Protein AF-A0A954R5J0-F1 (afdb_monomer)

Sequence (686 aa):
MSHRNGKTYAVAGRDAAWNPDTGELRTTAGETQFVRGRDAFGNWFGNSNSLPMYQFVIDDRYLQHASVVGGPRQDLLTPAVAPPVYPRSRIVERFNDLYALNRFTSACSAIVIRVPGVNRDPDRTEALVCEPVHNLVARIELQQAGSVFTATHEPDAEQFDFFTSIDPWSRPVRVINAPDGTVWIVDMVRRVIEHPEWIPTAWQERLDLRSGSQLGRVYRVCYSDYQAEPMKALADNRQILQALASDNGARRDLALQALIQADEDSVATLEPTVRELANSHGQAAVRASALGGLLAKAWLTPDDVVATLASDDARLARLGLELAEHFADKLTPELQNAIHDVAARDLGLAVDLQWVLTATLLENFDAELGLGQIAARSSDDPWVLKAFSLLRQPKQALAVTEQLLDRWNADRPLSPEGFAEVEQCVSKLWSVCSVQDREALATERLQAMLDKTGSGFTNSQLLLLSSLAKDSPASEADAMGELLSRVTDRIIELMQADKLSEAEQLTFVNLLGSGLASNDDELKMATAFLQPDKSQQVRRTTIESLRRLREAEVGRMLLAQWPSLNSALRSSAGATLLSRREWTKALVEALEGGQVTASELDLPTLQHLSTYGDRELRNRCVELFGQPTERSQVVANYMASLPSPAATPLGEKLFTEHCATCHKSVDGKPQIGPPLENLGHWTLDQ

Foldseek 3Di:
DQPQQPDDDDAPQFDWDADPVRSDIDTWFGDAPADWADDLLGWIWHADQFQQIKTQQDICVLPVPHAFPVGRIGRAEVVRGFDFAFAPADQDDDDPCPPNPRTRRGKYAKYWAQFCQADVDPVWIKIWIFRQNRLAIAIWTWDDDAQDIHIDGFAPPVRHGPGHDHPNQWGFHYWDLDPLRWIKTKTQGHPAPDDPVSPPPVVVVVDPRCPRNVHIDIDTDGPPPDDGDDDDDCPAQVLLLVLLLDSRPVSLVVSLVCLLPDDCVRCVVCLVVLLCQLQPRPDPSSNSSSCVSCVSSVVDDLVSLLSQCPDLQLSSVLSSLVVCLVCLVPQDPSSLVSLLVSLVPCSGRNNLLSSLSSVLSRPPHPCLVSLLSCLLPRLQPLSSLSSLLSHQAQSNLLSSLVSLLVNQQDQDDDDPVSLVSSLVSNLSSLVRHDPVSLCVVLVVVLVVVLVDPDLEHTSSRLSNLSSLLQPDAQDCPDPQQVSLQSVLVVVLVSLVVVSYDLVRLLSVLLSQLSNSHDLVSSLSSLLSQCDLVHDPVSNLSNLLSCLSRDDLCSLVSLLVSVVSDDLVSLASNLVSLLSDPSSLVVVLVCCVVVSDDPVSYDPVSLQCQCVPPDPVSNVSSCVRPHHDPDVVVVVVVVVVPQDPVNDDPVNVVCCVVPPCVQAPDDPPDDRNDHHPPVCVPDDPVD

pLDDT: mean 86.9, std 11.61, range [40.09, 98.56]

Mean predicted aligned error: 11.03 Å

Structure (mmCIF, N/CA/C/O backbone):
data_AF-A0A954R5J0-F1
#
_entry.id   AF-A0A954R5J0-F1
#
loop_
_atom_site.group_PDB
_atom_site.id
_atom_site.type_symbol
_atom_site.label_atom_id
_atom_site.label_alt_id
_atom_site.label_comp_id
_atom_site.label_asym_id
_atom_site.label_entity_id
_atom_site.label_seq_id
_atom_site.pdbx_PDB_ins_code
_atom_site.Cartn_x
_atom_site.Cartn_y
_atom_site.Cartn_z
_atom_site.occupancy
_atom_site.B_iso_or_equiv
_atom_site.auth_seq_id
_atom_site.auth_comp_id
_atom_site.auth_asym_id
_atom_site.auth_atom_id
_atom_site.pdbx_PDB_model_num
ATOM 1 N N . MET A 1 1 ? 24.513 15.089 2.391 1.00 83.38 1 MET A N 1
ATOM 2 C CA . MET A 1 1 ? 24.943 16.353 1.752 1.00 83.38 1 MET A CA 1
ATOM 3 C C . MET A 1 1 ? 25.442 16.024 0.357 1.00 83.38 1 MET A C 1
ATOM 5 O O . MET A 1 1 ? 26.241 15.107 0.230 1.00 83.38 1 MET A O 1
ATOM 9 N N . SER A 1 2 ? 24.947 16.709 -0.672 1.00 86.56 2 SER A N 1
ATOM 10 C CA . SER A 1 2 ? 25.443 16.566 -2.042 1.00 86.56 2 SER A CA 1
ATOM 11 C C . SER A 1 2 ? 26.593 17.543 -2.265 1.00 86.56 2 SER A C 1
ATOM 13 O O . SER A 1 2 ? 26.428 18.752 -2.127 1.00 86.56 2 SER A O 1
ATOM 15 N N . HIS A 1 3 ? 27.770 17.027 -2.615 1.00 90.31 3 HIS A N 1
ATOM 16 C CA . HIS A 1 3 ? 28.941 17.863 -2.904 1.00 90.31 3 HIS A CA 1
ATOM 17 C C . HIS A 1 3 ? 28.848 18.574 -4.258 1.00 90.31 3 HIS A C 1
ATOM 19 O O . HIS A 1 3 ? 29.559 19.548 -4.481 1.00 90.31 3 HIS A O 1
ATOM 25 N N . ARG A 1 4 ? 27.977 18.100 -5.157 1.00 91.00 4 ARG A N 1
ATOM 26 C CA . ARG A 1 4 ? 27.847 18.638 -6.515 1.00 91.00 4 ARG A CA 1
ATOM 27 C C . ARG A 1 4 ? 26.989 19.902 -6.564 1.00 91.00 4 ARG A C 1
ATOM 29 O O . ARG A 1 4 ? 27.296 20.796 -7.340 1.00 91.00 4 ARG A O 1
ATOM 36 N N . ASN A 1 5 ? 25.967 20.005 -5.710 1.00 93.62 5 ASN A N 1
ATOM 37 C CA . ASN A 1 5 ? 25.103 21.190 -5.631 1.00 93.62 5 ASN A CA 1
ATOM 38 C C . ASN A 1 5 ? 25.095 21.884 -4.254 1.00 93.62 5 ASN A C 1
ATOM 40 O O . ASN A 1 5 ? 24.387 22.871 -4.076 1.00 93.62 5 ASN A O 1
ATOM 44 N N . GLY A 1 6 ? 25.841 21.370 -3.271 1.00 92.69 6 GLY A N 1
ATOM 45 C CA . GLY A 1 6 ? 25.943 21.943 -1.926 1.00 92.69 6 GLY A CA 1
ATOM 46 C C . GLY A 1 6 ? 24.695 21.787 -1.045 1.00 92.69 6 GLY A C 1
ATOM 47 O O . GLY A 1 6 ? 24.688 22.291 0.076 1.00 92.69 6 GLY A O 1
ATOM 48 N N . LYS A 1 7 ? 23.638 21.102 -1.507 1.00 93.06 7 LYS A N 1
ATOM 49 C CA . LYS A 1 7 ? 22.383 20.936 -0.758 1.00 93.06 7 LYS A CA 1
ATOM 50 C C . LYS A 1 7 ? 22.468 19.769 0.235 1.00 93.06 7 LYS A C 1
ATOM 52 O O . LYS A 1 7 ? 23.099 18.736 -0.015 1.00 93.06 7 LYS A O 1
ATOM 57 N N . THR A 1 8 ? 21.780 19.909 1.366 1.00 90.81 8 THR A N 1
ATOM 58 C CA . THR A 1 8 ? 21.594 18.837 2.356 1.00 90.81 8 THR A CA 1
ATOM 59 C C . THR A 1 8 ? 20.165 18.321 2.286 1.00 90.81 8 THR A C 1
ATOM 61 O O . THR A 1 8 ? 19.226 19.106 2.234 1.00 90.81 8 THR A O 1
ATOM 64 N N . TYR A 1 9 ? 20.021 16.998 2.291 1.00 86.62 9 TYR A N 1
ATOM 65 C CA . TYR A 1 9 ? 18.749 16.298 2.148 1.00 86.62 9 TYR A CA 1
ATOM 66 C C . TYR A 1 9 ? 18.517 15.412 3.373 1.00 86.62 9 TYR A C 1
ATOM 68 O O . TYR A 1 9 ? 19.445 14.729 3.815 1.00 86.62 9 TYR A O 1
ATOM 76 N N . ALA A 1 10 ? 17.299 15.428 3.913 1.00 87.44 10 ALA A N 1
ATOM 77 C CA . ALA A 1 10 ? 16.892 14.562 5.012 1.00 87.44 10 ALA A CA 1
ATOM 78 C C . ALA A 1 10 ? 16.377 13.230 4.450 1.00 87.44 10 ALA A C 1
ATOM 80 O O . ALA A 1 10 ? 15.308 13.188 3.852 1.00 87.44 10 ALA A O 1
ATOM 81 N N . VAL A 1 11 ? 17.148 12.156 4.633 1.00 86.31 11 VAL A N 1
ATOM 82 C CA . VAL A 1 11 ? 16.848 10.819 4.076 1.00 86.31 11 VAL A CA 1
ATOM 83 C C . VAL A 1 11 ? 16.485 9.782 5.142 1.00 86.31 11 VAL A C 1
ATOM 85 O O . VAL A 1 11 ? 16.302 8.619 4.831 1.00 86.31 11 VAL A O 1
ATOM 88 N N . ALA A 1 12 ? 16.398 10.166 6.416 1.00 86.44 12 ALA A N 1
ATOM 89 C CA . ALA A 1 12 ? 16.052 9.215 7.472 1.00 86.44 12 ALA A CA 1
ATOM 90 C C . ALA A 1 12 ? 14.648 8.623 7.241 1.00 86.44 12 ALA A C 1
ATOM 92 O O . ALA A 1 12 ? 13.705 9.378 6.980 1.00 86.44 12 ALA A O 1
ATOM 93 N N . GLY A 1 13 ? 14.510 7.297 7.351 1.00 84.81 13 GLY A N 1
ATOM 94 C CA . GLY A 1 13 ? 13.239 6.600 7.141 1.00 84.81 13 GLY A CA 1
ATOM 95 C C . GLY A 1 13 ? 12.844 6.436 5.669 1.00 84.81 13 GLY A C 1
ATOM 96 O O . GLY A 1 13 ? 11.704 6.056 5.396 1.00 84.81 13 GLY A O 1
ATOM 97 N N . ARG A 1 14 ? 13.720 6.803 4.722 1.00 88.56 14 ARG A N 1
ATOM 98 C CA . ARG A 1 14 ? 13.414 6.886 3.288 1.00 88.56 14 ARG A CA 1
ATOM 99 C C . ARG A 1 14 ? 14.606 6.464 2.431 1.00 88.56 14 ARG A C 1
ATOM 101 O O . ARG A 1 14 ? 15.735 6.886 2.667 1.00 88.56 14 ARG A O 1
ATOM 108 N N . ASP A 1 15 ? 14.346 5.735 1.355 1.00 91.06 15 ASP A N 1
ATOM 109 C CA . ASP A 1 15 ? 15.325 5.569 0.282 1.00 91.06 15 ASP A CA 1
ATOM 110 C C . ASP A 1 15 ? 15.439 6.860 -0.544 1.00 91.06 15 ASP A C 1
ATOM 112 O O . ASP A 1 15 ? 14.596 7.760 -0.470 1.00 91.06 15 ASP A O 1
ATOM 116 N N . ALA A 1 16 ? 16.469 6.949 -1.384 1.00 89.38 16 ALA A N 1
ATOM 117 C CA . ALA A 1 16 ? 16.726 8.117 -2.213 1.00 89.38 16 ALA A CA 1
ATOM 118 C C . ALA A 1 16 ? 17.029 7.754 -3.671 1.00 89.38 16 ALA A C 1
ATOM 120 O O . ALA A 1 16 ? 17.758 6.805 -3.957 1.00 89.38 16 ALA A O 1
ATOM 121 N N . ALA A 1 17 ? 16.535 8.584 -4.586 1.00 88.69 17 ALA A N 1
ATOM 122 C CA . ALA A 1 17 ? 16.957 8.643 -5.978 1.00 88.69 17 ALA A CA 1
ATOM 123 C C . ALA A 1 17 ? 17.759 9.928 -6.194 1.00 88.69 17 ALA A C 1
ATOM 125 O O . ALA A 1 17 ? 17.404 10.978 -5.658 1.00 88.69 17 ALA A O 1
ATOM 126 N N . TRP A 1 18 ? 18.830 9.882 -6.982 1.00 88.19 18 TRP A N 1
ATOM 127 C CA . TRP A 1 18 ? 19.615 11.078 -7.275 1.00 88.19 18 TRP A CA 1
ATOM 128 C C . TRP A 1 18 ? 20.009 11.148 -8.743 1.00 88.19 18 TRP A C 1
ATOM 130 O O . TRP A 1 18 ? 20.244 10.132 -9.395 1.00 88.19 18 TRP A O 1
ATOM 140 N N . ASN A 1 19 ? 20.100 12.372 -9.247 1.00 87.31 19 ASN A N 1
ATOM 141 C CA . ASN A 1 19 ? 20.685 12.662 -10.539 1.00 87.31 19 ASN A CA 1
ATOM 142 C C . ASN A 1 19 ? 22.195 12.882 -10.327 1.00 87.31 19 ASN A C 1
ATOM 144 O O . ASN A 1 19 ? 22.582 13.857 -9.672 1.00 87.31 19 ASN A O 1
ATOM 148 N N . PRO A 1 20 ? 23.069 11.994 -10.838 1.00 86.12 20 PRO A N 1
ATOM 149 C CA . PRO A 1 20 ? 24.504 12.134 -10.642 1.00 86.12 20 PRO A CA 1
ATOM 150 C C . PRO A 1 20 ? 25.055 13.398 -11.309 1.00 86.12 20 PRO A C 1
ATOM 152 O O . PRO A 1 20 ? 26.044 13.922 -10.802 1.00 86.12 20 PRO A O 1
ATOM 155 N N . ASP A 1 21 ? 24.409 13.911 -12.365 1.00 84.81 21 ASP A N 1
ATOM 156 C CA . ASP A 1 21 ? 24.845 15.045 -13.187 1.00 84.81 21 ASP A CA 1
ATOM 157 C C . ASP A 1 21 ? 24.468 16.424 -12.639 1.00 84.81 21 ASP A C 1
ATOM 159 O O . ASP A 1 21 ? 25.184 17.407 -12.848 1.00 84.81 21 ASP A O 1
ATOM 163 N N . THR A 1 22 ? 23.387 16.512 -11.876 1.00 88.62 22 THR A N 1
ATOM 164 C CA . THR A 1 22 ? 23.007 17.752 -11.180 1.00 88.62 22 THR A CA 1
ATOM 165 C C . THR A 1 22 ? 23.338 17.693 -9.691 1.00 88.62 22 THR A C 1
ATOM 167 O O . THR A 1 22 ? 23.441 18.723 -9.026 1.00 88.62 22 THR A O 1
ATOM 170 N N . GLY A 1 23 ? 23.533 16.490 -9.144 1.00 90.06 23 GLY A N 1
ATOM 171 C CA . GLY A 1 23 ? 23.658 16.262 -7.709 1.00 90.06 23 GLY A CA 1
ATOM 172 C C . GLY A 1 23 ? 22.341 16.402 -6.952 1.00 90.06 23 GLY A C 1
ATOM 173 O O . GLY A 1 23 ? 22.370 16.430 -5.719 1.00 90.06 23 GLY A O 1
ATOM 174 N N . GLU A 1 24 ? 21.218 16.549 -7.658 1.00 91.88 24 GLU A N 1
ATOM 175 C CA . GLU A 1 24 ? 19.895 16.621 -7.049 1.00 91.88 24 GLU A CA 1
ATOM 176 C C . GLU A 1 24 ? 19.462 15.263 -6.520 1.00 91.88 24 GLU A C 1
ATOM 178 O O . GLU A 1 24 ? 19.675 14.236 -7.161 1.00 91.88 24 GLU A O 1
ATOM 183 N N . LEU A 1 25 ? 18.847 15.273 -5.341 1.00 91.62 25 LEU A N 1
ATOM 184 C CA . LEU A 1 25 ? 18.350 14.089 -4.662 1.00 91.62 25 LEU A CA 1
ATOM 185 C C . LEU A 1 25 ? 16.867 14.272 -4.347 1.00 91.62 25 LEU A C 1
ATOM 187 O O . LEU A 1 25 ? 16.437 15.343 -3.917 1.00 91.62 25 LEU A O 1
ATOM 191 N N . ARG A 1 26 ? 16.115 13.196 -4.542 1.00 88.81 26 ARG A N 1
ATOM 192 C CA . ARG A 1 26 ? 14.705 13.030 -4.206 1.00 88.81 26 ARG A CA 1
ATOM 193 C C . ARG A 1 26 ? 14.581 11.865 -3.230 1.00 88.81 26 ARG A C 1
ATOM 195 O O . ARG A 1 26 ? 15.171 10.811 -3.462 1.00 88.81 26 ARG A O 1
ATOM 202 N N . THR A 1 27 ? 13.820 12.041 -2.158 1.00 88.75 27 THR A N 1
ATOM 203 C CA . THR A 1 27 ? 13.425 10.931 -1.287 1.00 88.75 27 THR A CA 1
ATOM 204 C C . THR A 1 27 ? 12.334 10.090 -1.944 1.00 88.75 27 THR A C 1
ATOM 206 O O . THR A 1 27 ? 11.594 10.566 -2.802 1.00 88.75 27 THR A O 1
ATOM 209 N N . THR A 1 28 ? 12.267 8.818 -1.571 1.00 90.06 28 THR A N 1
ATOM 210 C CA . THR A 1 28 ? 11.282 7.847 -2.058 1.00 90.06 28 THR A CA 1
ATOM 211 C C . THR A 1 28 ? 10.722 7.056 -0.878 1.00 90.06 28 THR A C 1
ATOM 213 O O . THR A 1 28 ? 11.361 6.968 0.171 1.00 90.06 28 THR A O 1
ATOM 216 N N . ALA A 1 29 ? 9.509 6.522 -1.018 1.00 89.12 29 ALA A N 1
ATOM 217 C CA . ALA A 1 29 ? 8.731 6.059 0.131 1.00 89.12 29 ALA A CA 1
ATOM 218 C C . ALA A 1 29 ? 9.324 4.806 0.775 1.00 89.12 29 ALA A C 1
ATOM 220 O O . ALA A 1 29 ? 9.498 3.813 0.081 1.00 89.12 29 ALA A O 1
ATOM 221 N N . GLY A 1 30 ? 9.549 4.810 2.090 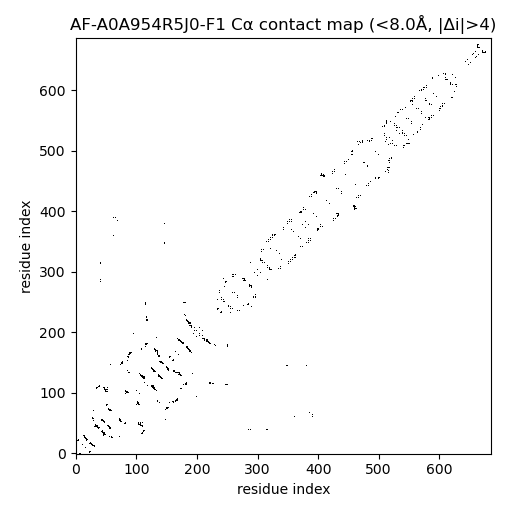1.00 89.38 30 GLY A N 1
ATOM 222 C CA . GLY A 1 30 ? 10.040 3.645 2.835 1.00 89.38 30 GLY A CA 1
ATOM 223 C C . GLY A 1 30 ? 11.504 3.295 2.554 1.00 89.38 30 GLY A C 1
ATOM 224 O O . GLY A 1 30 ? 12.204 4.025 1.859 1.00 89.38 30 GLY A O 1
ATOM 225 N N . GLU A 1 31 ? 11.958 2.168 3.098 1.00 91.62 31 GLU A N 1
ATOM 226 C CA . GLU A 1 31 ? 13.360 1.734 3.056 1.00 91.62 31 GLU A CA 1
ATOM 227 C C . GLU A 1 31 ? 13.482 0.324 2.472 1.00 91.62 31 GLU A C 1
ATOM 229 O O . GLU A 1 31 ? 12.612 -0.530 2.685 1.00 91.62 31 GLU A O 1
ATOM 234 N N . THR A 1 32 ? 14.578 0.056 1.766 1.00 93.44 32 THR A N 1
ATOM 235 C CA . THR A 1 32 ? 14.976 -1.295 1.352 1.00 93.44 32 THR A CA 1
ATOM 236 C C . THR A 1 32 ? 16.382 -1.614 1.841 1.00 93.44 32 THR A C 1
ATOM 238 O O . THR A 1 32 ? 17.275 -0.772 1.783 1.00 93.44 32 THR A O 1
ATOM 241 N N . GLN A 1 33 ? 16.615 -2.840 2.317 1.00 93.19 33 GLN A N 1
ATOM 242 C CA . GLN A 1 33 ? 17.967 -3.251 2.725 1.00 93.19 33 GLN A CA 1
ATOM 243 C C . GLN A 1 33 ? 18.844 -3.595 1.520 1.00 93.19 33 GLN A C 1
ATOM 245 O O . GLN A 1 33 ? 20.063 -3.433 1.567 1.00 93.19 33 GLN A O 1
ATOM 250 N N . PHE A 1 34 ? 18.225 -4.047 0.430 1.00 92.75 34 PHE A N 1
ATOM 251 C CA . PHE A 1 34 ? 18.890 -4.293 -0.840 1.00 92.75 34 PHE A CA 1
ATOM 252 C C . PHE A 1 34 ? 18.147 -3.570 -1.962 1.00 92.75 34 PHE A C 1
ATOM 254 O O . PHE A 1 34 ? 16.921 -3.558 -1.974 1.00 92.75 34 PHE A O 1
ATOM 261 N N . VAL A 1 35 ? 18.907 -2.960 -2.878 1.00 90.56 35 VAL A N 1
ATOM 262 C CA . VAL A 1 35 ? 18.472 -2.158 -4.042 1.00 90.56 35 VAL A CA 1
ATOM 263 C C . VAL A 1 35 ? 17.053 -2.471 -4.536 1.00 90.56 35 VAL A C 1
ATOM 265 O O . VAL A 1 35 ? 16.728 -3.628 -4.789 1.00 90.56 35 VAL A O 1
ATOM 268 N N . ARG A 1 36 ? 16.246 -1.426 -4.763 1.00 91.69 36 ARG A N 1
ATOM 269 C CA . ARG A 1 36 ? 14.874 -1.564 -5.271 1.00 91.69 36 ARG A CA 1
ATOM 270 C C . ARG A 1 36 ? 14.821 -2.222 -6.651 1.00 91.69 36 ARG A C 1
ATOM 272 O O . ARG A 1 36 ? 15.602 -1.882 -7.542 1.00 91.69 36 ARG A O 1
ATOM 279 N N . GLY A 1 37 ? 13.838 -3.094 -6.844 1.00 91.75 37 GLY A N 1
ATOM 280 C CA . GLY A 1 37 ? 13.453 -3.643 -8.142 1.00 91.75 37 GLY A CA 1
ATOM 281 C C . GLY A 1 37 ? 12.211 -2.942 -8.694 1.00 91.75 37 GLY A C 1
ATOM 282 O O . GLY A 1 37 ? 11.386 -2.455 -7.927 1.00 91.75 37 GLY A O 1
ATOM 283 N N . ARG A 1 38 ? 12.055 -2.910 -10.021 1.00 92.50 38 ARG A N 1
ATOM 284 C CA . ARG A 1 38 ? 10.822 -2.446 -10.675 1.00 92.50 38 ARG A CA 1
ATOM 285 C C . ARG A 1 38 ? 10.330 -3.428 -11.727 1.00 92.50 38 ARG A C 1
ATOM 287 O O . ARG A 1 38 ? 11.140 -4.129 -12.346 1.00 92.50 38 ARG A O 1
ATOM 294 N N . ASP A 1 39 ? 9.025 -3.426 -11.963 1.00 93.88 39 ASP A N 1
ATOM 295 C CA . ASP A 1 39 ? 8.440 -4.036 -13.154 1.00 93.88 39 ASP A CA 1
ATOM 296 C C . ASP A 1 39 ? 8.547 -3.103 -14.384 1.00 93.88 39 ASP A C 1
ATOM 298 O O . ASP A 1 39 ? 9.219 -2.066 -14.366 1.00 93.88 39 ASP A O 1
ATOM 302 N N . ALA A 1 40 ? 7.916 -3.487 -15.497 1.00 92.44 40 ALA A N 1
ATOM 303 C CA . ALA A 1 40 ? 7.919 -2.679 -16.717 1.00 92.44 40 ALA A CA 1
ATOM 304 C C . ALA A 1 40 ? 7.018 -1.431 -16.643 1.00 92.44 40 ALA A C 1
ATOM 306 O O . ALA A 1 40 ? 7.192 -0.528 -17.459 1.00 92.44 40 ALA A O 1
ATOM 307 N N . PHE A 1 41 ? 6.086 -1.380 -15.691 1.00 94.38 41 PHE A N 1
ATOM 308 C CA . PHE A 1 41 ? 4.989 -0.414 -15.649 1.00 94.38 41 PHE A CA 1
ATOM 309 C C . PHE A 1 41 ? 5.109 0.599 -14.513 1.00 94.38 41 PHE A C 1
ATOM 311 O O . PHE A 1 41 ? 4.261 1.475 -14.422 1.00 94.38 41 PHE A O 1
ATOM 318 N N . GLY A 1 42 ? 6.152 0.515 -13.683 1.00 90.94 42 GLY A N 1
ATOM 319 C CA . GLY A 1 42 ? 6.438 1.496 -12.633 1.00 90.94 42 GLY A CA 1
ATOM 320 C C . GLY A 1 42 ? 6.084 1.041 -11.218 1.00 90.94 42 GLY A C 1
ATOM 321 O O . GLY A 1 42 ? 6.173 1.849 -10.301 1.00 90.94 42 GLY A O 1
ATOM 322 N N . ASN A 1 43 ? 5.743 -0.234 -11.008 1.00 94.38 43 ASN A N 1
ATOM 323 C CA . ASN A 1 43 ? 5.610 -0.785 -9.662 1.00 94.38 43 ASN A CA 1
ATOM 324 C C . ASN A 1 43 ? 6.998 -1.043 -9.069 1.00 94.38 43 ASN A C 1
ATOM 326 O O . ASN A 1 43 ? 7.831 -1.711 -9.692 1.00 94.38 43 ASN A O 1
ATOM 330 N N . TRP A 1 44 ? 7.239 -0.524 -7.865 1.00 95.19 44 TRP A N 1
ATOM 331 C CA . TRP A 1 44 ? 8.515 -0.642 -7.162 1.00 95.19 44 TRP A CA 1
ATOM 332 C C . TRP A 1 44 ? 8.432 -1.627 -6.005 1.00 95.19 44 TRP A C 1
ATOM 334 O O . TRP A 1 44 ? 7.478 -1.630 -5.228 1.00 95.19 44 TRP A O 1
ATOM 344 N N . PHE A 1 45 ? 9.491 -2.413 -5.857 1.00 96.56 45 PHE A N 1
ATOM 345 C CA . PHE A 1 45 ? 9.606 -3.464 -4.862 1.00 96.56 45 PHE A CA 1
ATOM 346 C C . PHE A 1 45 ? 10.915 -3.334 -4.092 1.00 96.56 45 PHE A C 1
ATOM 348 O O . PHE A 1 45 ? 11.942 -2.918 -4.637 1.00 96.56 45 PHE A O 1
ATOM 355 N N . GLY A 1 46 ? 10.869 -3.699 -2.820 1.00 95.88 46 GLY A N 1
ATOM 356 C CA . GLY A 1 46 ? 12.023 -3.774 -1.937 1.00 95.88 46 GLY A CA 1
ATOM 357 C C . GLY A 1 46 ? 12.018 -5.072 -1.146 1.00 95.88 46 GLY A C 1
ATOM 358 O O . GLY A 1 46 ? 11.124 -5.908 -1.296 1.00 95.88 46 GLY A O 1
ATOM 359 N N . ASN A 1 47 ? 13.029 -5.233 -0.301 1.00 96.38 47 ASN A N 1
ATOM 360 C CA . ASN A 1 47 ? 13.117 -6.355 0.616 1.00 96.38 47 ASN A CA 1
ATOM 361 C C . ASN A 1 47 ? 13.925 -5.992 1.874 1.00 96.38 47 ASN A C 1
ATOM 363 O O . ASN A 1 47 ? 14.752 -5.074 1.883 1.00 96.38 47 ASN A O 1
ATOM 367 N N . SER A 1 48 ? 13.725 -6.778 2.926 1.00 95.31 48 SER A N 1
ATOM 368 C CA . SER A 1 48 ? 14.639 -6.882 4.064 1.00 95.31 48 SER A CA 1
ATOM 369 C C . SER A 1 48 ? 15.058 -8.339 4.242 1.00 95.31 48 SER A C 1
ATOM 371 O O . SER A 1 48 ? 14.512 -9.216 3.581 1.00 95.31 48 SER A O 1
ATOM 373 N N . ASN A 1 49 ? 15.995 -8.614 5.142 1.00 92.88 49 ASN A N 1
ATOM 374 C CA . ASN A 1 49 ? 16.482 -9.963 5.425 1.00 92.88 49 ASN A CA 1
ATOM 375 C C . ASN A 1 49 ? 15.358 -10.964 5.749 1.00 92.88 49 ASN A C 1
ATOM 377 O O . ASN A 1 49 ? 15.422 -12.118 5.333 1.00 92.88 49 ASN A O 1
ATOM 381 N N . SER A 1 50 ? 14.333 -10.520 6.483 1.00 91.31 50 SER A N 1
ATOM 382 C CA . SER A 1 50 ? 13.201 -11.358 6.900 1.00 91.31 50 SER A CA 1
ATOM 383 C C . SER A 1 50 ? 11.926 -11.100 6.098 1.00 91.31 50 SER A C 1
ATOM 385 O O . SER A 1 50 ? 10.998 -11.889 6.196 1.00 91.31 50 SER A O 1
ATOM 387 N N . LEU A 1 51 ? 11.849 -10.014 5.325 1.00 95.12 51 LEU A N 1
ATOM 388 C CA . LEU A 1 51 ? 10.725 -9.715 4.433 1.00 95.12 51 LEU A CA 1
ATOM 389 C C . LEU A 1 51 ? 11.226 -9.848 2.989 1.00 95.12 51 LEU A C 1
ATOM 391 O O . LEU A 1 51 ? 11.789 -8.884 2.460 1.00 95.12 51 LEU A O 1
ATOM 395 N N . PRO A 1 52 ? 11.073 -11.017 2.344 1.00 95.56 52 PRO A N 1
ATOM 396 C CA . PRO A 1 52 ? 11.752 -11.295 1.082 1.00 95.56 52 PRO A CA 1
ATOM 397 C C . PRO A 1 52 ? 11.278 -10.423 -0.078 1.00 95.56 52 PRO A C 1
ATOM 399 O O . PRO A 1 52 ? 12.050 -10.197 -1.007 1.00 95.56 52 PRO A O 1
ATOM 402 N N . MET A 1 53 ? 10.049 -9.903 -0.020 1.00 96.56 53 MET A N 1
ATOM 403 C CA . MET A 1 53 ? 9.570 -8.911 -0.974 1.00 96.56 53 MET A CA 1
ATOM 404 C C . MET A 1 53 ? 8.385 -8.113 -0.414 1.00 96.56 53 MET A C 1
ATOM 406 O O . MET A 1 53 ? 7.451 -8.686 0.152 1.00 96.56 53 MET A O 1
ATOM 410 N N . TYR A 1 54 ? 8.411 -6.797 -0.610 1.00 96.88 54 TYR A N 1
ATOM 411 C CA . TYR A 1 54 ? 7.287 -5.882 -0.382 1.00 96.88 54 TYR A CA 1
ATOM 412 C C . TYR A 1 54 ? 7.156 -4.886 -1.536 1.00 96.88 54 TYR A C 1
ATOM 414 O O . TYR A 1 54 ? 8.152 -4.522 -2.165 1.00 96.88 54 TYR A O 1
ATOM 422 N N . GLN A 1 55 ? 5.933 -4.435 -1.814 1.00 97.06 55 GLN A N 1
ATOM 423 C CA . GLN A 1 55 ? 5.645 -3.376 -2.783 1.00 97.06 55 GLN A CA 1
ATOM 424 C C . GLN A 1 55 ? 5.616 -2.013 -2.085 1.00 97.06 55 GLN A C 1
ATOM 426 O O . GLN A 1 55 ? 5.039 -1.874 -1.008 1.00 97.06 55 GLN A O 1
ATOM 431 N N . PHE A 1 56 ? 6.184 -0.989 -2.719 1.00 95.69 56 PHE A N 1
ATOM 432 C CA . PHE A 1 56 ? 5.944 0.409 -2.358 1.00 95.69 56 PHE A CA 1
ATOM 433 C C . PHE A 1 56 ? 4.703 0.897 -3.110 1.00 95.69 56 PHE A C 1
ATOM 435 O O . PHE A 1 56 ? 4.762 1.122 -4.316 1.00 95.69 56 PHE A O 1
ATOM 442 N N . VAL A 1 57 ? 3.574 0.992 -2.410 1.00 96.31 57 VAL A N 1
ATOM 443 C CA . VAL A 1 57 ? 2.254 1.227 -3.015 1.00 96.31 57 VAL A CA 1
ATOM 444 C C . VAL A 1 57 ? 2.008 2.712 -3.262 1.00 96.31 57 VAL A C 1
ATOM 446 O O . VAL A 1 57 ? 1.536 3.090 -4.327 1.00 96.31 57 VAL A O 1
ATOM 449 N N . ILE A 1 58 ? 2.353 3.561 -2.289 1.00 95.38 58 ILE A N 1
ATOM 450 C CA . ILE A 1 58 ? 2.194 5.018 -2.385 1.00 95.38 58 ILE A CA 1
ATOM 451 C C . ILE A 1 58 ? 3.580 5.662 -2.340 1.00 95.38 58 ILE A C 1
ATOM 453 O O . ILE A 1 58 ? 4.292 5.542 -1.344 1.00 95.38 58 ILE A O 1
ATOM 457 N N . ASP A 1 59 ? 3.977 6.341 -3.417 1.00 92.38 59 ASP A N 1
ATOM 458 C CA . ASP A 1 59 ? 5.267 7.036 -3.481 1.00 92.38 59 ASP A CA 1
ATOM 459 C C . ASP A 1 59 ? 5.311 8.287 -2.576 1.00 92.38 59 ASP A C 1
ATOM 461 O O . ASP A 1 59 ? 4.288 8.909 -2.285 1.00 92.38 59 ASP A O 1
ATOM 465 N N . ASP A 1 60 ? 6.517 8.686 -2.154 1.00 89.69 60 ASP A N 1
ATOM 466 C CA . ASP A 1 60 ? 6.750 9.800 -1.218 1.00 89.69 60 ASP A CA 1
ATOM 467 C C . ASP A 1 60 ? 6.251 11.135 -1.791 1.00 89.69 60 ASP A C 1
ATOM 469 O O . ASP A 1 60 ? 5.900 12.035 -1.027 1.00 89.69 60 ASP A O 1
ATOM 473 N N . ARG A 1 61 ? 6.129 11.255 -3.127 1.00 90.56 61 ARG A N 1
ATOM 474 C CA . ARG A 1 61 ? 5.533 12.435 -3.776 1.00 90.56 61 ARG A CA 1
ATOM 475 C C . ARG A 1 61 ? 4.101 12.727 -3.316 1.00 90.56 61 ARG A C 1
ATOM 477 O O . ARG A 1 61 ? 3.747 13.895 -3.211 1.00 90.56 61 ARG A O 1
ATOM 484 N N . TYR A 1 62 ? 3.313 11.705 -2.978 1.00 93.38 62 TYR A N 1
ATOM 485 C CA . TYR A 1 62 ? 1.940 11.877 -2.480 1.00 93.38 62 TYR A CA 1
ATOM 486 C C . TYR A 1 62 ? 1.881 12.093 -0.957 1.00 93.38 62 TYR A C 1
ATOM 488 O O . TYR A 1 62 ? 0.838 12.441 -0.411 1.00 93.38 62 TYR A O 1
ATOM 496 N N . LEU A 1 63 ? 3.005 11.901 -0.257 1.00 90.19 63 LEU A N 1
ATOM 497 C CA . LEU A 1 63 ? 3.106 11.918 1.207 1.00 90.19 63 LEU A CA 1
ATOM 498 C C . LEU A 1 63 ? 3.838 13.158 1.741 1.00 90.19 63 LEU A C 1
ATOM 500 O O . LEU A 1 63 ? 4.149 13.246 2.927 1.00 90.19 63 LEU A O 1
ATOM 504 N N . GLN A 1 64 ? 4.112 14.150 0.892 1.00 81.12 64 GLN A N 1
ATOM 505 C CA . GLN A 1 64 ? 4.874 15.342 1.287 1.00 81.12 64 GLN A CA 1
ATOM 506 C C . GLN A 1 64 ? 4.218 16.129 2.434 1.00 81.12 64 GLN A C 1
ATOM 508 O O . GLN A 1 64 ? 4.912 16.759 3.234 1.00 81.12 64 GLN A O 1
ATOM 513 N N . HIS A 1 65 ? 2.886 16.082 2.532 1.00 79.06 65 HIS A N 1
ATOM 514 C CA . HIS A 1 65 ? 2.098 16.841 3.511 1.00 79.06 65 HIS A CA 1
ATOM 515 C C . HIS A 1 65 ? 1.214 15.967 4.408 1.00 79.06 65 HIS A C 1
ATOM 517 O O . HIS A 1 65 ? 0.431 16.491 5.200 1.00 79.06 65 HIS A O 1
ATOM 523 N N . ALA A 1 66 ? 1.312 14.645 4.281 1.00 82.88 66 ALA A N 1
ATOM 524 C CA . ALA A 1 66 ? 0.454 13.707 4.986 1.00 82.88 66 ALA A CA 1
ATOM 525 C C . ALA A 1 66 ? 1.162 12.366 5.184 1.00 82.88 66 ALA A C 1
ATOM 527 O O . ALA A 1 66 ? 2.068 12.000 4.442 1.00 82.88 66 ALA A O 1
ATOM 528 N N . SER A 1 67 ? 0.727 11.615 6.188 1.00 81.81 67 SER A N 1
ATOM 529 C CA . SER A 1 67 ? 1.136 10.231 6.389 1.00 81.81 67 SER A CA 1
ATOM 530 C C . SER A 1 67 ? -0.061 9.310 6.207 1.00 81.81 67 SER A C 1
ATOM 532 O O . SER A 1 67 ? -1.194 9.668 6.529 1.00 81.81 67 SER A O 1
ATOM 534 N N . VAL A 1 68 ? 0.206 8.106 5.710 1.00 82.94 68 VAL A N 1
ATOM 535 C CA . VAL A 1 68 ? -0.774 7.021 5.663 1.00 82.94 68 VAL A CA 1
ATOM 536 C C . VAL A 1 68 ? -0.545 6.073 6.831 1.00 82.94 68 VAL A C 1
ATOM 538 O O . VAL A 1 68 ? 0.593 5.737 7.176 1.00 82.94 68 VAL A O 1
ATOM 541 N N . VAL A 1 69 ? -1.631 5.633 7.458 1.00 78.75 69 VAL A N 1
ATOM 542 C CA . VAL A 1 69 ? -1.566 4.687 8.575 1.00 78.75 69 VAL A CA 1
ATOM 543 C C . VAL A 1 69 ? -1.132 3.309 8.076 1.00 78.75 69 VAL A C 1
ATOM 545 O O . VAL A 1 69 ? -1.484 2.877 6.978 1.00 78.75 69 VAL A O 1
ATOM 548 N N . GLY A 1 70 ? -0.278 2.648 8.862 1.00 81.69 70 GLY A N 1
ATOM 549 C CA . GLY A 1 70 ? 0.401 1.410 8.462 1.00 81.69 70 GLY A CA 1
ATOM 550 C C . GLY A 1 70 ? 1.557 1.614 7.473 1.00 81.69 70 GLY A C 1
ATOM 551 O O . GLY A 1 70 ? 2.262 0.661 7.160 1.00 81.69 70 GLY A O 1
ATOM 552 N N . GLY A 1 71 ? 1.802 2.849 7.022 1.00 88.94 71 GLY A N 1
ATOM 553 C CA . GLY A 1 71 ? 2.873 3.176 6.087 1.00 88.94 71 GLY A CA 1
ATOM 554 C C . GLY A 1 71 ? 2.537 2.883 4.616 1.00 88.94 71 GLY A C 1
ATOM 555 O O . GLY A 1 71 ? 1.452 2.396 4.295 1.00 88.94 71 GLY A O 1
ATOM 556 N N . PRO A 1 72 ? 3.465 3.217 3.701 1.00 92.56 72 PRO A N 1
ATOM 557 C CA . PRO A 1 72 ? 3.225 3.208 2.255 1.00 92.56 72 PRO A CA 1
ATOM 558 C C . PRO A 1 72 ? 3.536 1.876 1.559 1.00 92.56 72 PRO A C 1
ATOM 560 O O . PRO A 1 72 ? 3.525 1.815 0.330 1.00 92.56 72 PRO A O 1
ATOM 563 N N . ARG A 1 73 ? 3.878 0.826 2.316 1.00 94.25 73 ARG A N 1
ATOM 564 C CA . ARG A 1 73 ? 4.312 -0.465 1.768 1.00 94.25 73 ARG A CA 1
ATOM 565 C C . ARG A 1 73 ? 3.309 -1.583 2.043 1.00 94.25 73 ARG A C 1
ATOM 567 O O . ARG A 1 73 ? 2.683 -1.593 3.099 1.00 94.25 73 ARG A O 1
ATOM 574 N N . GLN A 1 74 ? 3.237 -2.538 1.124 1.00 95.25 74 GLN A N 1
ATOM 575 C CA . GLN A 1 74 ? 2.490 -3.783 1.259 1.00 95.25 74 GLN A CA 1
ATOM 576 C C . GLN A 1 74 ? 3.471 -4.955 1.306 1.00 95.25 74 GLN A C 1
ATOM 578 O O . GLN A 1 74 ? 4.214 -5.182 0.349 1.00 95.25 74 GLN A O 1
ATOM 583 N N . ASP A 1 75 ? 3.455 -5.714 2.398 1.00 95.94 75 ASP A N 1
ATOM 584 C CA . ASP A 1 75 ? 4.165 -6.991 2.465 1.00 95.94 75 ASP A CA 1
ATOM 585 C C . ASP A 1 75 ? 3.405 -8.032 1.627 1.00 95.94 75 ASP A C 1
ATOM 587 O O . ASP A 1 75 ? 2.173 -8.081 1.673 1.00 95.94 75 ASP A O 1
ATOM 591 N N . LEU A 1 76 ? 4.117 -8.831 0.821 1.00 95.81 76 LEU A N 1
ATOM 592 C CA . LEU A 1 76 ? 3.463 -9.613 -0.239 1.00 95.81 76 LEU A CA 1
ATOM 593 C C . LEU A 1 76 ? 3.180 -11.074 0.132 1.00 95.81 76 LEU A C 1
ATOM 595 O O . LEU A 1 76 ? 2.200 -11.630 -0.355 1.00 95.81 76 LEU A O 1
ATOM 599 N N . LEU A 1 77 ? 4.021 -11.708 0.957 1.00 94.56 77 LEU A N 1
ATOM 600 C CA . LEU A 1 77 ? 3.895 -13.133 1.296 1.00 94.56 77 LEU A CA 1
ATOM 601 C C . LEU A 1 77 ? 3.103 -13.352 2.590 1.00 94.56 77 LEU A C 1
ATOM 603 O O . LEU A 1 77 ? 3.000 -12.465 3.434 1.00 94.56 77 LEU A O 1
ATOM 607 N N . THR A 1 78 ? 2.594 -14.573 2.774 1.00 90.31 78 THR A N 1
ATOM 608 C CA . THR A 1 78 ? 1.966 -15.025 4.024 1.00 90.31 78 THR A CA 1
ATOM 609 C C . THR A 1 78 ? 2.639 -16.316 4.522 1.00 90.31 78 THR A C 1
ATOM 611 O O . THR A 1 78 ? 2.598 -17.317 3.811 1.00 90.31 78 THR A O 1
ATOM 614 N N . PRO A 1 79 ? 3.235 -16.338 5.733 1.00 91.50 79 PRO A N 1
ATOM 615 C CA . PRO A 1 79 ? 3.477 -15.183 6.597 1.00 91.50 79 PRO A CA 1
ATOM 616 C C . PRO A 1 79 ? 4.452 -14.195 5.938 1.00 91.50 79 PRO A C 1
ATOM 618 O O . PRO A 1 79 ? 5.367 -14.601 5.227 1.00 91.50 79 PRO A O 1
ATOM 621 N N . ALA A 1 80 ? 4.277 -12.899 6.198 1.00 91.19 80 ALA A N 1
ATOM 622 C CA . ALA A 1 80 ? 5.135 -11.865 5.616 1.00 91.19 80 ALA A CA 1
ATOM 623 C C . ALA A 1 80 ? 6.586 -11.979 6.099 1.00 91.19 80 ALA A C 1
ATOM 625 O O . ALA A 1 80 ? 7.526 -11.882 5.310 1.00 91.19 80 ALA A O 1
ATOM 626 N N . VAL A 1 81 ? 6.760 -12.201 7.405 1.00 92.81 81 VAL A N 1
ATOM 627 C CA . VAL A 1 81 ? 8.068 -12.293 8.058 1.00 92.81 81 VAL A CA 1
ATOM 628 C C . VAL A 1 81 ? 8.546 -13.738 8.070 1.00 92.81 81 VAL A C 1
ATOM 630 O O . VAL A 1 81 ? 7.882 -14.618 8.619 1.00 92.81 81 VAL A O 1
ATOM 633 N N . ALA A 1 82 ? 9.738 -13.945 7.518 1.00 91.25 82 ALA A N 1
ATOM 634 C CA . ALA A 1 82 ? 10.444 -15.212 7.437 1.00 91.25 82 ALA A CA 1
ATOM 635 C C . ALA A 1 82 ? 9.551 -16.357 6.906 1.00 91.25 82 ALA A C 1
ATOM 637 O O . ALA A 1 82 ? 9.391 -17.371 7.601 1.00 91.25 82 ALA A O 1
ATOM 638 N N . PRO A 1 83 ? 8.947 -16.211 5.703 1.00 92.31 83 PRO A N 1
ATOM 639 C CA . PRO A 1 83 ? 8.228 -17.311 5.073 1.00 92.31 83 PRO A CA 1
ATOM 640 C C . PRO A 1 83 ? 9.169 -18.502 4.826 1.00 92.31 83 PRO A C 1
ATOM 642 O O . PRO A 1 83 ? 10.399 -18.342 4.859 1.00 92.31 83 PRO A O 1
ATOM 645 N N . PRO A 1 84 ? 8.612 -19.712 4.650 1.00 91.38 84 PRO A N 1
ATOM 646 C CA . PRO A 1 84 ? 9.410 -20.918 4.467 1.00 91.38 84 PRO A CA 1
ATOM 647 C C . PRO A 1 84 ? 10.292 -20.841 3.215 1.00 91.38 84 PRO A C 1
ATOM 649 O O . PRO A 1 84 ? 9.946 -20.188 2.239 1.00 91.38 84 PRO A O 1
ATOM 652 N N . VAL A 1 85 ? 11.429 -21.533 3.251 1.00 92.50 85 VAL A N 1
ATOM 653 C CA . VAL A 1 85 ? 12.296 -21.785 2.091 1.00 92.50 85 VAL A CA 1
ATOM 654 C C . VAL A 1 85 ? 12.640 -23.265 1.995 1.00 92.50 85 VAL A C 1
ATOM 656 O O . VAL A 1 85 ? 12.556 -24.000 2.982 1.00 92.50 85 VAL A O 1
ATOM 659 N N . TYR A 1 86 ? 13.069 -23.696 0.813 1.00 93.06 86 TYR A N 1
ATOM 660 C CA . TYR A 1 86 ? 13.186 -25.104 0.445 1.00 93.06 86 TYR A CA 1
ATOM 661 C C . TYR A 1 86 ? 14.601 -25.424 -0.074 1.00 93.06 86 TYR A C 1
ATOM 663 O O . TYR A 1 86 ? 14.812 -25.625 -1.276 1.00 93.06 86 TYR A O 1
ATOM 671 N N . PRO A 1 87 ? 15.615 -25.436 0.819 1.00 91.19 87 PRO A N 1
ATOM 672 C CA . PRO A 1 87 ? 17.001 -25.698 0.450 1.00 91.19 87 PRO A CA 1
ATOM 673 C C . PRO A 1 87 ? 17.270 -27.166 0.125 1.00 91.19 87 PRO A C 1
ATOM 675 O O . PRO A 1 87 ? 16.656 -28.081 0.670 1.00 91.19 87 PRO A O 1
ATOM 678 N N . ARG A 1 88 ? 18.311 -27.385 -0.685 1.00 90.06 88 ARG A N 1
ATOM 679 C CA . ARG A 1 88 ? 18.884 -28.716 -0.946 1.00 90.06 88 ARG A CA 1
ATOM 680 C C . ARG A 1 88 ? 20.129 -29.023 -0.107 1.00 90.06 88 ARG A C 1
ATOM 682 O O . ARG A 1 88 ? 20.494 -30.187 0.055 1.00 90.06 88 ARG A O 1
ATOM 689 N N . SER A 1 89 ? 20.825 -27.999 0.385 1.00 82.88 89 SER A N 1
ATOM 690 C CA . SER A 1 89 ? 22.030 -28.162 1.200 1.00 82.88 89 SER A CA 1
ATOM 691 C C . SER A 1 89 ? 21.705 -28.682 2.598 1.00 82.88 89 SER A C 1
ATOM 693 O O . SER A 1 89 ? 20.636 -28.446 3.160 1.00 82.88 89 SER A O 1
ATOM 695 N N . ARG A 1 90 ? 22.683 -29.357 3.212 1.00 73.19 90 ARG A N 1
ATOM 696 C CA . ARG A 1 90 ? 22.639 -29.627 4.650 1.00 73.19 90 ARG A CA 1
ATOM 697 C C . ARG A 1 90 ? 22.890 -28.322 5.403 1.00 73.19 90 ARG A C 1
ATOM 699 O O . ARG A 1 90 ? 23.907 -27.667 5.182 1.00 73.19 90 ARG A O 1
ATOM 706 N N . ILE A 1 91 ? 21.992 -27.992 6.323 1.00 66.06 91 ILE A N 1
ATOM 707 C CA . ILE A 1 91 ? 22.076 -26.774 7.129 1.00 66.06 91 ILE A CA 1
ATOM 708 C C . ILE A 1 91 ? 23.287 -26.866 8.062 1.00 66.06 91 ILE A C 1
ATOM 710 O O . ILE A 1 91 ? 23.498 -27.874 8.740 1.00 66.06 91 ILE A O 1
ATOM 714 N N . VAL A 1 92 ? 24.106 -25.815 8.051 1.00 64.50 92 VAL A N 1
ATOM 715 C CA . VAL A 1 92 ? 25.272 -25.662 8.929 1.00 64.50 92 VAL A CA 1
ATOM 716 C C . VAL A 1 92 ? 24.813 -25.001 10.230 1.00 64.50 92 VAL A C 1
ATOM 718 O O . VAL A 1 92 ? 23.974 -24.102 10.188 1.00 64.50 92 VAL A O 1
ATOM 721 N N . GLU A 1 93 ? 25.342 -25.450 11.371 1.00 59.75 93 GLU A N 1
ATOM 722 C CA . GLU A 1 93 ? 25.046 -24.872 12.690 1.00 59.75 93 GLU A CA 1
ATOM 723 C C . GLU A 1 93 ? 25.281 -23.354 12.711 1.00 59.75 93 GLU A C 1
ATOM 725 O O . GLU A 1 93 ? 26.275 -22.859 12.173 1.00 59.75 93 GLU A O 1
ATOM 730 N N . ARG A 1 94 ? 24.351 -22.626 13.342 1.00 63.62 94 ARG A N 1
ATOM 731 C CA . ARG A 1 94 ? 24.351 -21.162 13.467 1.00 63.62 94 ARG A CA 1
ATOM 732 C C . ARG A 1 94 ? 24.371 -20.727 14.920 1.00 63.62 94 ARG A C 1
ATOM 734 O O . ARG A 1 94 ? 23.912 -21.454 15.796 1.00 63.62 94 ARG A O 1
ATOM 741 N N . PHE A 1 95 ? 24.838 -19.500 15.135 1.00 58.56 95 PHE A N 1
ATOM 742 C CA . PHE A 1 95 ? 25.011 -18.925 16.468 1.00 58.56 95 PHE A CA 1
ATOM 743 C C . PHE A 1 95 ? 23.811 -18.096 16.950 1.00 58.56 95 PHE A C 1
ATOM 745 O O . PHE A 1 95 ? 23.574 -18.069 18.152 1.00 58.56 95 PHE A O 1
ATOM 752 N N . ASN A 1 96 ? 23.036 -17.472 16.045 1.00 55.00 96 ASN A N 1
ATOM 753 C CA . ASN A 1 96 ? 22.074 -16.428 16.441 1.00 55.00 96 ASN A CA 1
ATOM 754 C C . ASN A 1 96 ? 20.594 -16.714 16.120 1.00 55.00 96 ASN A C 1
ATOM 756 O O . ASN A 1 96 ? 19.746 -16.060 16.709 1.00 55.00 96 ASN A O 1
ATOM 760 N N . ASP A 1 97 ? 20.260 -17.707 15.279 1.00 59.88 97 ASP A N 1
ATOM 761 C CA . ASP A 1 97 ? 18.878 -17.903 14.788 1.00 59.88 97 ASP A CA 1
ATOM 762 C C . ASP A 1 97 ? 18.475 -19.385 14.640 1.00 59.88 97 ASP A C 1
ATOM 764 O O . ASP A 1 97 ? 18.060 -19.842 13.573 1.00 59.88 97 ASP A O 1
ATOM 768 N N . LEU A 1 98 ? 18.584 -20.177 15.714 1.00 55.72 98 LEU A N 1
ATOM 769 C CA . LEU A 1 98 ? 18.208 -21.605 15.692 1.00 55.72 98 LEU A CA 1
ATOM 770 C C . LEU A 1 98 ? 16.718 -21.842 15.357 1.00 55.72 98 LEU A C 1
ATOM 772 O O . LEU A 1 98 ? 16.370 -22.897 14.831 1.00 55.72 98 LEU A O 1
ATOM 776 N N . TYR A 1 99 ? 15.847 -20.858 15.610 1.00 61.12 99 TYR A N 1
ATOM 777 C CA . TYR A 1 99 ? 14.410 -20.914 15.301 1.00 61.12 99 TYR A CA 1
ATOM 778 C C . TYR A 1 99 ? 14.073 -20.648 13.824 1.00 61.12 99 TYR A C 1
ATOM 780 O O . TYR A 1 99 ? 12.924 -20.821 13.421 1.00 61.12 99 TYR A O 1
ATOM 788 N N . ALA A 1 100 ? 15.047 -20.232 13.011 1.00 67.31 100 ALA A N 1
ATOM 789 C CA . ALA A 1 100 ? 14.830 -19.798 11.631 1.00 67.31 100 ALA A CA 1
ATOM 790 C C . ALA A 1 100 ? 15.191 -20.865 10.579 1.00 67.31 100 ALA A C 1
ATOM 792 O O . ALA A 1 100 ? 15.471 -20.555 9.420 1.00 67.31 100 ALA A O 1
ATOM 793 N N . LEU A 1 101 ? 15.188 -22.136 10.990 1.00 77.56 101 LEU A N 1
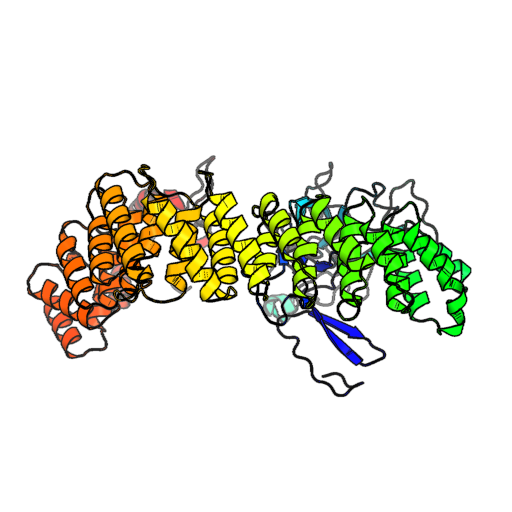ATOM 794 C CA . LEU A 1 101 ? 15.420 -23.280 10.114 1.00 77.56 101 LEU A CA 1
ATOM 795 C C . LEU A 1 101 ? 14.447 -23.258 8.925 1.00 77.56 101 LEU A C 1
ATOM 797 O O . LEU A 1 101 ? 13.235 -23.216 9.135 1.00 77.56 101 LEU A O 1
ATOM 801 N N . ASN A 1 102 ? 14.971 -23.334 7.696 1.00 87.19 102 ASN A N 1
ATOM 802 C CA . ASN A 1 102 ? 14.172 -23.346 6.464 1.00 87.19 102 ASN A CA 1
ATOM 803 C C . ASN A 1 102 ? 13.209 -22.158 6.353 1.00 87.19 102 ASN A C 1
ATOM 805 O O . ASN A 1 102 ? 12.067 -22.305 5.921 1.00 87.19 102 ASN A O 1
ATOM 809 N N . ARG A 1 103 ? 13.664 -20.971 6.758 1.00 90.25 103 ARG A N 1
ATOM 810 C CA . ARG A 1 103 ? 12.932 -19.713 6.586 1.00 90.25 103 ARG A CA 1
ATOM 811 C C . ARG A 1 103 ? 13.836 -18.623 6.027 1.00 90.25 103 ARG A C 1
ATOM 813 O O . ARG A 1 103 ? 15.047 -18.661 6.232 1.00 90.25 103 ARG A O 1
ATOM 820 N N . PHE A 1 104 ? 13.262 -17.638 5.343 1.00 91.19 104 PHE A N 1
ATOM 821 C CA . PHE A 1 104 ? 14.031 -16.467 4.917 1.00 91.19 104 PHE A CA 1
ATOM 822 C C . PHE A 1 104 ? 14.630 -15.734 6.122 1.00 91.19 104 PHE A C 1
ATOM 824 O O . PHE A 1 104 ? 13.922 -15.352 7.055 1.00 91.19 104 PHE A O 1
ATOM 831 N N . THR A 1 105 ? 15.943 -15.521 6.080 1.00 88.44 105 THR A N 1
ATOM 832 C CA . THR A 1 105 ? 16.697 -14.793 7.118 1.00 88.44 105 THR A CA 1
ATOM 833 C C . THR A 1 105 ? 17.740 -13.849 6.547 1.00 88.44 105 THR A C 1
ATOM 835 O O . THR A 1 105 ? 18.369 -13.096 7.287 1.00 88.44 105 THR A O 1
ATOM 838 N N . SER A 1 106 ? 17.968 -13.905 5.239 1.00 92.06 106 SER A N 1
ATOM 839 C CA . SER A 1 106 ? 18.998 -13.138 4.552 1.00 92.06 106 SER A CA 1
ATOM 840 C C . SER A 1 106 ? 18.551 -12.722 3.161 1.00 92.06 106 SER A C 1
ATOM 842 O O . SER A 1 106 ? 19.384 -12.560 2.265 1.00 92.06 106 SER A O 1
ATOM 844 N N . ALA A 1 107 ? 17.238 -12.565 2.983 1.00 95.62 107 ALA A N 1
ATOM 845 C CA . ALA A 1 107 ? 16.674 -12.254 1.693 1.00 95.62 107 ALA A CA 1
ATOM 846 C C . ALA A 1 107 ? 17.356 -11.009 1.114 1.00 95.62 107 ALA A C 1
ATOM 848 O O . ALA A 1 107 ? 17.555 -10.001 1.799 1.00 95.62 107 ALA A O 1
ATOM 849 N N . CYS A 1 108 ? 17.759 -11.087 -0.148 1.00 96.50 108 CYS A N 1
ATOM 850 C CA . CYS A 1 108 ? 18.380 -9.984 -0.867 1.00 96.50 108 CYS A CA 1
ATOM 851 C C . CYS A 1 108 ? 18.111 -10.089 -2.367 1.00 96.50 108 CYS A C 1
ATOM 853 O O . CYS A 1 108 ? 17.718 -11.135 -2.883 1.00 96.50 108 CYS A O 1
ATOM 855 N N . SER A 1 109 ? 18.350 -8.992 -3.086 1.00 96.31 109 SER A N 1
ATOM 856 C CA . SER A 1 109 ? 18.234 -8.942 -4.544 1.00 96.31 109 SER A CA 1
ATOM 857 C C . SER A 1 109 ? 16.867 -9.386 -5.077 1.00 96.31 109 SER A C 1
ATOM 859 O O . SER A 1 109 ? 16.814 -10.122 -6.059 1.00 96.31 109 SER A O 1
ATOM 861 N N . ALA A 1 110 ? 15.770 -8.921 -4.478 1.00 95.75 110 ALA A N 1
ATOM 862 C CA . ALA A 1 110 ? 14.435 -9.156 -5.020 1.00 95.75 110 ALA A CA 1
ATOM 863 C C . ALA A 1 110 ? 14.253 -8.436 -6.372 1.00 95.75 110 ALA A C 1
ATOM 865 O O . ALA A 1 110 ? 14.310 -7.206 -6.441 1.00 95.75 110 ALA A O 1
ATOM 866 N N . ILE A 1 111 ? 14.041 -9.184 -7.461 1.00 95.81 111 ILE A N 1
ATOM 867 C CA . ILE A 1 111 ? 13.785 -8.617 -8.797 1.00 95.81 111 ILE A CA 1
ATOM 868 C C . ILE A 1 111 ? 12.549 -9.237 -9.435 1.00 95.81 111 ILE A C 1
ATOM 870 O O . ILE A 1 111 ? 12.343 -10.440 -9.333 1.00 95.81 111 ILE A O 1
ATOM 874 N N . VAL A 1 112 ? 11.785 -8.436 -10.179 1.00 96.12 112 VAL A N 1
ATOM 875 C CA . VAL A 1 112 ? 10.759 -8.945 -11.100 1.00 96.12 112 VAL A CA 1
ATOM 876 C C . VAL A 1 112 ? 11.444 -9.473 -12.362 1.00 96.12 112 VAL A C 1
ATOM 878 O O . VAL A 1 112 ? 12.320 -8.809 -12.930 1.00 96.12 112 VAL A O 1
ATOM 881 N N . ILE A 1 113 ? 11.058 -10.666 -12.805 1.00 95.62 113 ILE A N 1
ATOM 882 C CA . ILE A 1 113 ? 11.568 -11.302 -14.017 1.00 95.62 113 ILE A CA 1
ATOM 883 C C . ILE A 1 113 ? 11.025 -10.555 -15.237 1.00 95.62 113 ILE A C 1
ATOM 885 O O . ILE A 1 113 ? 9.820 -10.401 -15.404 1.00 95.62 113 ILE A O 1
ATOM 889 N N . ARG A 1 114 ? 11.923 -10.096 -16.114 1.00 94.31 114 ARG A N 1
ATOM 890 C CA . ARG A 1 114 ? 11.573 -9.339 -17.332 1.00 94.31 114 ARG A CA 1
ATOM 891 C C . ARG A 1 114 ? 12.300 -9.853 -18.574 1.00 94.31 114 ARG A C 1
ATOM 893 O O . ARG A 1 114 ? 12.540 -9.088 -19.508 1.00 94.31 114 ARG A O 1
ATOM 900 N N . VAL A 1 115 ? 12.708 -11.121 -18.567 1.00 94.81 115 VAL A N 1
ATOM 901 C CA . VAL A 1 115 ? 13.507 -11.723 -19.641 1.00 94.81 115 VAL A CA 1
ATOM 902 C C . VAL A 1 115 ? 12.870 -13.014 -20.170 1.00 94.81 115 VAL A C 1
ATOM 904 O O . VAL A 1 115 ? 12.419 -13.843 -19.371 1.00 94.81 115 VAL A O 1
ATOM 907 N N . PRO A 1 116 ? 12.866 -13.221 -21.500 1.00 93.25 116 PRO A N 1
ATOM 908 C CA . PRO A 1 116 ? 12.123 -14.314 -22.136 1.00 93.25 116 PRO A CA 1
ATOM 909 C C . PRO A 1 116 ? 12.708 -15.712 -21.868 1.00 93.25 116 PRO A C 1
ATOM 911 O O . PRO A 1 116 ? 12.029 -16.728 -22.014 1.00 93.25 116 PRO A O 1
ATOM 914 N N . GLY A 1 117 ? 13.975 -15.796 -21.453 1.00 94.38 117 GLY A N 1
ATOM 915 C CA . GLY A 1 117 ? 14.666 -17.063 -21.225 1.00 94.38 117 GLY A CA 1
ATOM 916 C C . GLY A 1 117 ? 14.258 -17.802 -19.957 1.00 94.38 117 GLY A C 1
ATOM 917 O O . GLY A 1 117 ? 14.602 -18.974 -19.829 1.00 94.38 117 GLY A O 1
ATOM 918 N N . VAL A 1 118 ? 13.527 -17.162 -19.038 1.00 92.88 118 VAL A N 1
ATOM 919 C CA . VAL A 1 118 ? 13.014 -17.797 -17.803 1.00 92.88 118 VAL A CA 1
ATOM 920 C C . VAL A 1 118 ? 11.523 -17.550 -17.550 1.00 92.88 118 VAL A C 1
ATOM 922 O O . VAL A 1 118 ? 10.910 -18.296 -16.784 1.00 92.88 118 VAL A O 1
ATOM 925 N N . ASN A 1 119 ? 10.916 -16.570 -18.225 1.00 90.50 119 ASN A N 1
ATOM 926 C CA . ASN A 1 119 ? 9.473 -16.362 -18.237 1.00 90.50 119 ASN A CA 1
ATOM 927 C C . ASN A 1 119 ? 8.982 -16.238 -19.689 1.00 90.50 119 ASN A C 1
ATOM 929 O O . ASN A 1 119 ? 9.458 -15.382 -20.429 1.00 90.50 119 ASN A O 1
ATOM 933 N N . ARG A 1 120 ? 8.061 -17.120 -20.090 1.00 84.19 120 ARG A N 1
ATOM 934 C CA . ARG A 1 120 ? 7.458 -17.152 -21.436 1.00 84.19 120 ARG A CA 1
ATOM 935 C C . ARG A 1 120 ? 6.060 -16.553 -21.479 1.00 84.19 120 ARG A C 1
ATOM 937 O O . ARG A 1 120 ? 5.537 -16.351 -22.570 1.00 84.19 120 ARG A O 1
ATOM 944 N N . ASP A 1 121 ? 5.465 -16.325 -20.318 1.00 85.50 121 ASP A N 1
ATOM 945 C CA . ASP A 1 121 ? 4.115 -15.814 -20.192 1.00 85.50 121 ASP A CA 1
ATOM 946 C C . ASP A 1 121 ? 4.191 -14.320 -19.832 1.00 85.50 121 ASP A C 1
ATOM 948 O O . ASP A 1 121 ? 4.595 -13.979 -18.718 1.00 85.50 121 ASP A O 1
ATOM 952 N N . PRO A 1 122 ? 3.864 -13.412 -20.769 1.00 74.44 122 PRO A N 1
ATOM 953 C CA . PRO A 1 122 ? 3.911 -11.975 -20.515 1.00 74.44 122 PRO A CA 1
ATOM 954 C C . PRO A 1 122 ? 2.840 -11.497 -19.522 1.00 74.44 122 PRO A C 1
ATOM 956 O O . PRO A 1 122 ? 2.952 -10.372 -19.027 1.00 74.44 122 PRO A O 1
ATOM 959 N N . ASP A 1 123 ? 1.827 -12.317 -19.232 1.00 77.31 123 ASP A N 1
ATOM 960 C CA . ASP A 1 123 ? 0.755 -11.998 -18.289 1.00 77.31 123 ASP A CA 1
ATOM 961 C C . ASP A 1 123 ? 1.071 -12.508 -16.876 1.00 77.31 123 ASP A C 1
ATOM 963 O O . ASP A 1 123 ? 0.576 -11.962 -15.886 1.00 77.31 123 ASP A O 1
ATOM 967 N N . ARG A 1 124 ? 1.972 -13.490 -16.754 1.00 86.81 124 ARG A N 1
ATOM 968 C CA . ARG A 1 124 ? 2.460 -13.970 -15.460 1.00 86.81 124 ARG A CA 1
ATOM 969 C C . ARG A 1 124 ? 3.588 -13.084 -14.942 1.00 86.81 124 ARG A C 1
ATOM 971 O O . ARG A 1 124 ? 4.661 -12.985 -15.541 1.00 86.81 124 ARG A O 1
ATOM 978 N N . THR A 1 125 ? 3.370 -12.473 -13.782 1.00 92.12 125 THR A N 1
ATOM 979 C CA . THR A 1 125 ? 4.395 -11.678 -13.098 1.00 92.12 125 THR A CA 1
ATOM 980 C C . THR A 1 125 ? 5.063 -12.531 -12.029 1.00 92.12 125 THR A C 1
ATOM 982 O O . THR A 1 125 ? 4.412 -13.049 -11.131 1.00 92.12 125 THR A O 1
ATOM 985 N N . GLU A 1 126 ? 6.379 -12.681 -12.109 1.00 94.56 126 GLU A N 1
ATOM 986 C CA . GLU A 1 126 ? 7.151 -13.480 -11.157 1.00 94.56 126 GLU A CA 1
ATOM 987 C C . GLU A 1 126 ? 8.392 -12.721 -10.716 1.00 94.56 126 GLU A C 1
ATOM 989 O O . GLU A 1 126 ? 8.925 -11.880 -11.445 1.00 94.56 126 GLU A O 1
ATOM 994 N N . ALA A 1 127 ? 8.874 -13.050 -9.527 1.00 96.06 127 ALA A N 1
ATOM 995 C CA . ALA A 1 127 ? 10.060 -12.476 -8.935 1.00 96.06 127 ALA A CA 1
ATOM 996 C C . ALA A 1 127 ? 11.057 -13.552 -8.505 1.00 96.06 127 ALA A C 1
ATOM 998 O O . ALA A 1 127 ? 10.697 -14.701 -8.252 1.00 96.06 127 ALA A O 1
ATOM 999 N N . LEU A 1 128 ? 12.325 -13.157 -8.418 1.00 97.19 128 LEU A N 1
ATOM 1000 C CA . LEU A 1 128 ? 13.406 -13.959 -7.859 1.00 97.19 128 LEU A CA 1
ATOM 1001 C C . LEU A 1 128 ? 13.984 -13.256 -6.638 1.00 97.19 128 LEU A C 1
ATOM 1003 O O . LEU A 1 128 ? 14.217 -12.048 -6.690 1.00 97.19 128 LEU A O 1
ATOM 1007 N N . VAL A 1 129 ? 14.253 -14.016 -5.577 1.00 97.62 129 VAL A N 1
ATOM 1008 C CA . VAL A 1 129 ? 14.827 -13.506 -4.324 1.00 97.62 129 VAL A CA 1
ATOM 1009 C C . VAL A 1 129 ? 15.959 -14.422 -3.872 1.00 97.62 129 VAL A C 1
ATOM 1011 O O . VAL A 1 129 ? 15.776 -15.630 -3.737 1.00 97.62 129 VAL A O 1
ATOM 1014 N N . CYS A 1 130 ? 17.145 -13.865 -3.639 1.00 97.69 130 CYS A N 1
ATOM 1015 C CA . CYS A 1 130 ? 18.279 -14.620 -3.114 1.00 97.69 130 CYS A CA 1
ATOM 1016 C C . CYS A 1 130 ? 18.119 -14.864 -1.608 1.00 97.69 130 CYS A C 1
ATOM 1018 O O . CYS A 1 130 ? 17.810 -13.931 -0.875 1.00 97.69 130 CYS A O 1
ATOM 1020 N N . GLU A 1 131 ? 18.433 -16.073 -1.141 1.00 95.25 131 GLU A N 1
ATOM 1021 C CA . GLU A 1 131 ? 18.557 -16.433 0.278 1.00 95.25 131 GLU A CA 1
ATOM 1022 C C . GLU A 1 131 ? 19.924 -17.124 0.485 1.00 95.25 131 GLU A C 1
ATOM 1024 O O . GLU A 1 131 ? 20.044 -18.357 0.457 1.00 95.25 131 GLU A O 1
ATOM 1029 N N . PRO A 1 132 ? 21.011 -16.345 0.643 1.00 94.19 132 PRO A N 1
ATOM 1030 C CA . PRO A 1 132 ? 22.374 -16.866 0.708 1.00 94.19 132 PRO A CA 1
ATOM 1031 C C . PRO A 1 132 ? 22.612 -17.791 1.903 1.00 94.19 132 PRO A C 1
ATOM 1033 O O . PRO A 1 132 ? 23.408 -18.729 1.810 1.00 94.19 132 PRO A O 1
ATOM 1036 N N . VAL A 1 133 ? 21.931 -17.559 3.025 1.00 90.12 133 VAL A N 1
ATOM 1037 C CA . VAL A 1 133 ? 21.995 -18.406 4.225 1.00 90.12 133 VAL A CA 1
ATOM 1038 C C . VAL A 1 133 ? 21.628 -19.856 3.912 1.00 90.12 133 VAL A C 1
ATOM 1040 O O . VAL A 1 133 ? 22.362 -20.755 4.334 1.00 90.12 133 VAL A O 1
ATOM 1043 N N . HIS A 1 134 ? 20.565 -20.062 3.134 1.00 91.38 134 HIS A N 1
ATOM 1044 C CA . HIS A 1 134 ? 20.057 -21.372 2.721 1.00 91.38 134 HIS A CA 1
ATOM 1045 C C . HIS A 1 134 ? 20.542 -21.794 1.320 1.00 91.38 134 HIS A C 1
ATOM 1047 O O . HIS A 1 134 ? 20.026 -22.743 0.738 1.00 91.38 134 HIS A O 1
ATOM 1053 N N . ASN A 1 135 ? 21.582 -21.135 0.791 1.00 94.25 135 ASN A N 1
ATOM 1054 C CA . ASN A 1 135 ? 22.261 -21.514 -0.453 1.00 94.25 135 ASN A CA 1
ATOM 1055 C C . ASN A 1 135 ? 21.348 -21.536 -1.700 1.00 94.25 135 ASN A C 1
ATOM 1057 O O . ASN A 1 135 ? 21.582 -22.344 -2.608 1.00 94.25 135 ASN A O 1
ATOM 1061 N N . LEU A 1 136 ? 20.322 -20.678 -1.749 1.00 95.75 136 LEU A N 1
ATOM 1062 C CA . LEU A 1 136 ? 19.268 -20.757 -2.764 1.00 95.75 136 LEU A CA 1
ATOM 1063 C C . LEU A 1 136 ? 18.816 -19.402 -3.322 1.00 95.75 136 LEU A C 1
ATOM 1065 O O . LEU A 1 136 ? 19.096 -18.345 -2.758 1.00 95.75 136 LEU A O 1
ATOM 1069 N N . VAL A 1 137 ? 18.100 -19.454 -4.443 1.00 97.56 137 VAL A N 1
ATOM 1070 C CA . VAL A 1 137 ? 17.266 -18.365 -4.961 1.00 97.56 137 VAL A CA 1
ATOM 1071 C C . VAL A 1 137 ? 15.848 -18.902 -5.087 1.00 97.56 137 VAL A C 1
ATOM 1073 O O . VAL A 1 137 ? 15.636 -19.902 -5.772 1.00 97.56 137 VAL A O 1
ATOM 1076 N N . ALA A 1 138 ? 14.901 -18.230 -4.445 1.00 96.62 138 ALA A N 1
ATOM 1077 C CA . ALA A 1 138 ? 13.484 -18.538 -4.529 1.00 96.62 138 ALA A CA 1
ATOM 1078 C C . ALA A 1 138 ? 12.847 -17.871 -5.749 1.00 96.62 138 ALA A C 1
ATOM 1080 O O . ALA A 1 138 ? 13.262 -16.780 -6.154 1.00 96.62 138 ALA A O 1
ATOM 1081 N N . ARG A 1 139 ? 11.812 -18.510 -6.301 1.00 95.38 139 ARG A N 1
ATOM 1082 C CA . ARG A 1 139 ? 10.913 -17.921 -7.300 1.00 95.38 139 ARG A CA 1
ATOM 1083 C C . ARG A 1 139 ? 9.547 -17.746 -6.666 1.00 95.38 139 ARG A C 1
ATOM 1085 O O . ARG A 1 139 ? 9.027 -18.668 -6.053 1.00 95.38 139 ARG A O 1
ATOM 1092 N N . ILE A 1 140 ? 9.005 -16.549 -6.807 1.00 94.75 140 ILE A N 1
ATOM 1093 C CA . ILE A 1 140 ? 7.770 -16.127 -6.163 1.00 94.75 140 ILE A CA 1
ATOM 1094 C C . ILE A 1 140 ? 6.841 -15.612 -7.255 1.00 94.75 140 ILE A C 1
ATOM 1096 O O . ILE A 1 140 ? 7.270 -14.859 -8.131 1.00 94.75 140 ILE A O 1
ATOM 1100 N N . GLU A 1 141 ? 5.580 -16.016 -7.219 1.00 94.44 141 GLU A N 1
ATOM 1101 C CA . GLU A 1 141 ? 4.574 -15.538 -8.160 1.00 94.44 141 GLU A CA 1
ATOM 1102 C C . GLU A 1 141 ? 3.861 -14.317 -7.586 1.00 94.44 141 GLU A C 1
ATOM 1104 O O . GLU A 1 141 ? 3.407 -14.342 -6.445 1.00 94.44 141 GLU A O 1
ATOM 1109 N N . LEU A 1 142 ? 3.777 -13.246 -8.376 1.00 95.19 142 LEU A N 1
ATOM 1110 C CA . LEU A 1 142 ? 3.100 -12.005 -8.023 1.00 95.19 142 LEU A CA 1
ATOM 1111 C C . LEU A 1 142 ? 1.721 -11.981 -8.679 1.00 95.19 142 LEU A C 1
ATOM 1113 O O . LEU A 1 142 ? 1.601 -12.084 -9.899 1.00 95.19 142 LEU A O 1
ATOM 1117 N N . GLN A 1 143 ? 0.685 -11.792 -7.868 1.00 93.88 143 GLN A N 1
ATOM 1118 C CA . GLN A 1 143 ? -0.703 -11.736 -8.314 1.00 93.88 143 GLN A CA 1
ATOM 1119 C C . GLN A 1 143 ? -1.341 -10.430 -7.857 1.00 93.88 143 GLN A C 1
ATOM 1121 O O . GLN A 1 143 ? -1.173 -10.007 -6.712 1.00 93.88 143 GLN A O 1
ATOM 1126 N N . GLN A 1 144 ? -2.080 -9.784 -8.755 1.00 92.44 144 GLN A N 1
ATOM 1127 C CA . GLN A 1 144 ? -2.855 -8.599 -8.411 1.00 92.44 144 GLN A CA 1
ATOM 1128 C C . GLN A 1 144 ? -4.001 -9.005 -7.469 1.00 92.44 144 GLN A C 1
ATOM 1130 O O . GLN A 1 144 ? -4.838 -9.831 -7.829 1.00 92.44 144 GLN A O 1
ATOM 1135 N N . ALA A 1 145 ? -4.047 -8.415 -6.277 1.00 92.88 145 ALA A N 1
ATOM 1136 C CA . ALA A 1 145 ? -5.092 -8.608 -5.281 1.00 92.88 145 ALA A CA 1
ATOM 1137 C C . ALA A 1 145 ? -5.610 -7.236 -4.837 1.00 92.88 145 ALA A C 1
ATOM 1139 O O . ALA A 1 145 ? -4.970 -6.522 -4.065 1.00 92.88 145 ALA A O 1
ATOM 1140 N N . GLY A 1 146 ? -6.767 -6.849 -5.370 1.00 93.44 146 GLY A N 1
ATOM 1141 C CA . GLY A 1 146 ? -7.261 -5.486 -5.214 1.00 93.44 146 GLY A CA 1
ATOM 1142 C C . GLY A 1 146 ? -6.383 -4.487 -5.967 1.00 93.44 146 GLY A C 1
ATOM 1143 O O . GLY A 1 146 ? -5.992 -4.723 -7.114 1.00 93.44 146 GLY A O 1
ATOM 1144 N N . SER A 1 147 ? -6.056 -3.370 -5.330 1.00 95.62 147 SER A N 1
ATOM 1145 C CA . SER A 1 147 ? -5.183 -2.330 -5.888 1.00 95.62 147 SER A CA 1
ATOM 1146 C C . SER A 1 147 ? -3.678 -2.621 -5.765 1.00 95.62 147 SER A C 1
ATOM 1148 O O . SER A 1 147 ? -2.868 -1.914 -6.366 1.00 95.62 147 SER A O 1
ATOM 1150 N N . VAL A 1 148 ? -3.285 -3.688 -5.060 1.00 95.69 148 VAL A N 1
ATOM 1151 C CA . VAL A 1 148 ? -1.882 -4.053 -4.784 1.00 95.69 148 VAL A CA 1
ATOM 1152 C C . VAL A 1 148 ? -1.538 -5.468 -5.241 1.00 95.69 148 VAL A C 1
ATOM 1154 O O . VAL A 1 148 ? -2.400 -6.227 -5.678 1.00 95.69 148 VAL A O 1
ATOM 1157 N N . PHE A 1 149 ? -0.262 -5.839 -5.140 1.00 95.88 149 PHE A N 1
ATOM 1158 C CA . PHE A 1 149 ? 0.163 -7.224 -5.320 1.00 95.88 149 PHE A CA 1
ATOM 1159 C C . PHE A 1 149 ? 0.066 -8.026 -4.019 1.00 95.88 149 PHE A C 1
ATOM 1161 O O . PHE A 1 149 ? 0.259 -7.516 -2.917 1.00 95.88 149 PHE A O 1
ATOM 1168 N N . THR A 1 150 ? -0.149 -9.325 -4.181 1.00 96.00 150 THR A N 1
ATOM 1169 C CA . THR A 1 150 ? 0.187 -10.368 -3.209 1.00 96.00 150 THR A CA 1
ATOM 1170 C C . THR A 1 150 ? 1.130 -11.359 -3.874 1.00 96.00 150 THR A C 1
ATOM 1172 O O . THR A 1 150 ? 1.315 -11.339 -5.094 1.00 96.00 150 THR A O 1
ATOM 1175 N N . ALA A 1 151 ? 1.771 -12.195 -3.070 1.00 95.44 151 ALA A N 1
ATOM 1176 C CA . ALA A 1 151 ? 2.762 -13.130 -3.545 1.00 95.44 151 ALA A CA 1
ATOM 1177 C C . ALA A 1 151 ? 2.548 -14.529 -2.976 1.00 95.44 151 ALA A C 1
ATOM 1179 O O . ALA A 1 151 ? 2.320 -14.700 -1.776 1.00 95.44 151 ALA A O 1
ATOM 1180 N N . THR A 1 152 ? 2.692 -15.529 -3.839 1.00 92.94 152 THR A N 1
ATOM 1181 C CA . THR A 1 152 ? 2.704 -16.939 -3.451 1.00 92.94 152 THR A CA 1
ATOM 1182 C C . THR A 1 152 ? 4.087 -17.530 -3.677 1.00 92.94 152 THR A C 1
ATOM 1184 O O . THR A 1 152 ? 4.792 -17.208 -4.637 1.00 92.94 152 THR A O 1
ATOM 1187 N N . HIS A 1 153 ? 4.498 -18.377 -2.740 1.00 90.44 153 HIS A N 1
ATOM 1188 C CA . HIS A 1 153 ? 5.772 -19.074 -2.781 1.00 90.44 153 HIS A CA 1
ATOM 1189 C C . HIS A 1 153 ? 5.527 -20.537 -2.453 1.00 90.44 153 HIS A C 1
ATOM 1191 O O . HIS A 1 153 ? 5.136 -20.875 -1.339 1.00 90.44 153 HIS A O 1
ATOM 1197 N N . GLU A 1 154 ? 5.745 -21.386 -3.446 1.00 79.56 154 GLU A N 1
ATOM 1198 C CA . GLU A 1 154 ? 5.694 -22.833 -3.311 1.00 79.56 154 GLU A CA 1
ATOM 1199 C C . GLU A 1 154 ? 6.958 -23.418 -3.947 1.00 79.56 154 GLU A C 1
ATOM 1201 O O . GLU A 1 154 ? 7.478 -22.845 -4.915 1.00 79.56 154 GLU A O 1
ATOM 1206 N N . PRO A 1 155 ? 7.490 -24.526 -3.408 1.00 81.75 155 PRO A N 1
ATOM 1207 C CA . PRO A 1 155 ? 8.612 -25.195 -4.035 1.00 81.75 155 PRO A CA 1
ATOM 1208 C C . PRO A 1 155 ? 8.183 -25.825 -5.362 1.00 81.75 155 PRO A C 1
ATOM 1210 O O . PRO A 1 155 ? 6.998 -26.021 -5.638 1.00 81.75 155 PRO A O 1
ATOM 1213 N N . ASP A 1 156 ? 9.162 -26.184 -6.183 1.00 81.00 156 ASP A N 1
ATOM 1214 C CA . ASP A 1 156 ? 8.896 -26.927 -7.406 1.00 81.00 156 ASP A CA 1
ATOM 1215 C C . ASP A 1 156 ? 8.385 -28.360 -7.134 1.00 81.00 156 ASP A C 1
ATOM 1217 O O . ASP A 1 156 ? 8.243 -28.817 -5.995 1.00 81.00 156 ASP A O 1
ATOM 1221 N N . ALA A 1 157 ? 8.119 -29.108 -8.209 1.00 65.56 157 ALA A N 1
ATOM 1222 C CA . ALA A 1 157 ? 7.672 -30.498 -8.117 1.00 65.56 157 ALA A CA 1
ATOM 1223 C C . ALA A 1 157 ? 8.691 -31.431 -7.424 1.00 65.56 157 ALA A C 1
ATOM 1225 O O . ALA A 1 157 ? 8.305 -32.492 -6.929 1.00 65.56 157 ALA A O 1
ATOM 1226 N N . GLU A 1 158 ? 9.972 -31.053 -7.379 1.00 77.38 158 GLU A N 1
ATOM 1227 C CA . GLU A 1 158 ? 11.033 -31.766 -6.659 1.00 77.38 158 GLU A CA 1
ATOM 1228 C C . GLU A 1 158 ? 11.170 -31.308 -5.193 1.00 77.38 158 GLU A C 1
ATOM 1230 O O . GLU A 1 158 ? 12.012 -31.838 -4.468 1.00 77.38 158 GLU A O 1
ATOM 1235 N N . GLN A 1 159 ? 10.301 -30.402 -4.733 1.00 88.94 159 GLN A N 1
ATOM 1236 C CA . GLN A 1 159 ? 10.278 -29.800 -3.397 1.00 88.94 159 GLN A CA 1
ATOM 1237 C C . GLN A 1 159 ? 11.474 -28.885 -3.093 1.00 88.94 159 GLN A C 1
ATOM 1239 O O . GLN A 1 159 ? 11.859 -28.737 -1.931 1.00 88.94 159 GLN A O 1
ATOM 1244 N N . PHE A 1 160 ? 12.049 -28.245 -4.114 1.00 92.56 160 PHE A N 1
ATOM 1245 C CA . PHE A 1 160 ? 13.139 -27.285 -3.956 1.00 92.56 160 PHE A CA 1
ATOM 1246 C C . PHE A 1 160 ? 12.784 -25.899 -4.490 1.00 92.56 160 PHE A C 1
ATOM 1248 O O . PHE A 1 160 ? 11.895 -25.716 -5.320 1.00 92.56 160 PHE A O 1
ATOM 1255 N N . ASP A 1 161 ? 13.520 -24.901 -4.007 1.00 94.62 161 ASP A N 1
ATOM 1256 C CA . ASP A 1 161 ? 13.500 -23.563 -4.587 1.00 94.62 161 ASP A CA 1
ATOM 1257 C C . ASP A 1 161 ? 14.158 -23.515 -5.978 1.00 94.62 161 ASP A C 1
ATOM 1259 O O . ASP A 1 161 ? 14.975 -24.362 -6.345 1.00 94.62 161 ASP A O 1
ATOM 1263 N N . PHE A 1 162 ? 13.832 -22.464 -6.735 1.00 94.69 162 PHE A N 1
ATOM 1264 C CA . PHE A 1 162 ? 14.200 -22.280 -8.146 1.00 94.69 162 PHE A CA 1
ATOM 1265 C C . PHE A 1 162 ? 15.674 -22.545 -8.481 1.00 94.69 162 PHE A C 1
ATOM 1267 O O . PHE A 1 162 ? 15.987 -23.164 -9.497 1.00 94.69 162 PHE A O 1
ATOM 1274 N N . PHE A 1 163 ? 16.592 -22.071 -7.644 1.00 95.06 163 PHE A N 1
ATOM 1275 C CA . PHE A 1 163 ? 17.998 -22.451 -7.704 1.00 95.06 163 PHE A CA 1
ATOM 1276 C C . PHE A 1 163 ? 18.427 -22.898 -6.318 1.00 95.06 163 PHE A C 1
ATOM 1278 O O . PHE A 1 163 ? 18.354 -22.116 -5.375 1.00 95.06 163 PHE A O 1
ATOM 1285 N N . THR A 1 164 ? 18.936 -24.121 -6.194 1.00 94.81 164 THR A N 1
ATOM 1286 C CA . THR A 1 164 ? 19.482 -24.646 -4.938 1.00 94.81 164 THR A CA 1
ATOM 1287 C C . THR A 1 164 ? 20.850 -25.278 -5.161 1.00 94.81 164 THR A C 1
ATOM 1289 O O . THR A 1 164 ? 21.126 -25.897 -6.189 1.00 94.81 164 THR A O 1
ATOM 1292 N N . SER A 1 165 ? 21.732 -25.134 -4.173 1.00 93.12 165 SER A N 1
ATOM 1293 C CA . SER A 1 165 ? 23.065 -25.739 -4.179 1.00 93.12 165 SER A CA 1
ATOM 1294 C C . SER A 1 165 ? 23.207 -26.755 -3.051 1.00 93.12 165 SER A C 1
ATOM 1296 O O . SER A 1 165 ? 22.762 -26.507 -1.937 1.00 93.12 165 SER A O 1
ATOM 1298 N N . ILE A 1 166 ? 23.892 -27.872 -3.313 1.00 92.44 166 ILE A N 1
ATOM 1299 C CA . ILE A 1 166 ? 24.340 -28.814 -2.269 1.00 92.44 166 ILE A CA 1
ATOM 1300 C C . ILE A 1 166 ? 25.656 -28.382 -1.611 1.00 92.44 166 ILE A C 1
ATOM 1302 O O . ILE A 1 166 ? 25.990 -28.859 -0.530 1.00 92.44 166 ILE A O 1
ATOM 1306 N N . ASP A 1 167 ? 26.411 -27.498 -2.267 1.00 91.56 167 ASP A N 1
ATOM 1307 C CA . ASP A 1 167 ? 27.628 -26.913 -1.714 1.00 91.56 167 ASP A CA 1
ATOM 1308 C C . ASP A 1 167 ? 27.250 -25.894 -0.623 1.00 91.56 167 ASP A C 1
ATOM 1310 O O . ASP A 1 167 ? 26.642 -24.865 -0.952 1.00 91.56 167 ASP A O 1
ATOM 1314 N N . PRO A 1 168 ? 27.626 -26.139 0.651 1.00 87.56 168 PRO A N 1
ATOM 1315 C CA . PRO A 1 168 ? 27.264 -25.272 1.765 1.00 87.56 168 PRO A CA 1
ATOM 1316 C C . PRO A 1 168 ? 27.949 -23.901 1.707 1.00 87.56 168 PRO A C 1
ATOM 1318 O O . PRO A 1 168 ? 27.592 -23.023 2.491 1.00 87.56 168 PRO A O 1
ATOM 1321 N N . TRP A 1 169 ? 28.916 -23.688 0.806 1.00 91.12 169 TRP A N 1
ATOM 1322 C CA . TRP A 1 169 ? 29.587 -22.401 0.619 1.00 91.12 169 TRP A CA 1
ATOM 1323 C C . TRP A 1 169 ? 28.880 -21.521 -0.420 1.00 91.12 169 TRP A C 1
ATOM 1325 O O . TRP A 1 169 ? 29.266 -20.370 -0.590 1.00 91.12 169 TRP A O 1
ATOM 1335 N N . SER A 1 170 ? 27.844 -22.014 -1.106 1.00 94.00 170 SER A N 1
ATOM 1336 C CA . SER A 1 170 ? 27.083 -21.226 -2.083 1.00 94.00 170 SER A CA 1
ATOM 1337 C C . SER A 1 170 ? 26.303 -20.090 -1.436 1.00 94.00 170 SER A C 1
ATOM 1339 O O . SER A 1 170 ? 25.405 -20.324 -0.641 1.00 94.00 170 SER A O 1
ATOM 1341 N N . ARG A 1 171 ? 26.612 -18.845 -1.776 1.00 94.62 171 ARG A N 1
ATOM 1342 C CA . ARG A 1 171 ? 25.935 -17.644 -1.286 1.00 94.62 171 ARG A CA 1
ATOM 1343 C C . ARG A 1 171 ? 25.463 -16.818 -2.481 1.00 94.62 171 ARG A C 1
ATOM 1345 O O . ARG A 1 171 ? 26.141 -15.851 -2.838 1.00 94.62 171 ARG A O 1
ATOM 1352 N N . PRO A 1 172 ? 24.339 -17.180 -3.126 1.00 96.56 172 PRO A N 1
ATOM 1353 C CA . PRO A 1 172 ? 23.720 -16.306 -4.113 1.00 96.56 172 PRO A CA 1
ATOM 1354 C C . PRO A 1 172 ? 23.360 -14.976 -3.443 1.00 96.56 172 PRO A C 1
ATOM 1356 O O . PRO A 1 172 ? 22.643 -14.948 -2.451 1.00 96.56 172 PRO A O 1
ATOM 1359 N N . VAL A 1 173 ? 23.903 -13.880 -3.961 1.00 95.94 173 VAL A N 1
ATOM 1360 C CA . VAL A 1 173 ? 23.744 -12.527 -3.392 1.00 95.94 173 VAL A CA 1
ATOM 1361 C C . VAL A 1 173 ? 23.179 -11.536 -4.400 1.00 95.94 173 VAL A C 1
ATOM 1363 O O . VAL A 1 173 ? 22.814 -10.421 -4.036 1.00 95.94 173 VAL A O 1
ATOM 1366 N N . ARG A 1 174 ? 23.102 -11.919 -5.680 1.00 96.94 174 ARG A N 1
ATOM 1367 C CA . ARG A 1 174 ? 22.499 -11.081 -6.711 1.00 96.94 174 ARG A CA 1
ATOM 1368 C C . ARG A 1 174 ? 21.892 -11.909 -7.829 1.00 96.94 174 ARG A C 1
ATOM 1370 O O . ARG A 1 174 ? 22.545 -12.803 -8.354 1.00 96.94 174 ARG A O 1
ATOM 1377 N N . VAL A 1 175 ? 20.691 -11.534 -8.235 1.00 96.94 175 VAL A N 1
ATOM 1378 C CA . VAL A 1 175 ? 20.030 -11.980 -9.462 1.00 96.94 175 VAL A CA 1
ATOM 1379 C C . VAL A 1 175 ? 19.888 -10.791 -10.406 1.00 96.94 175 VAL A C 1
ATOM 1381 O O . VAL A 1 175 ? 19.687 -9.656 -9.969 1.00 96.94 175 VAL A O 1
ATOM 1384 N N . ILE A 1 176 ? 20.063 -11.019 -11.707 1.00 95.94 176 ILE A N 1
ATOM 1385 C CA . ILE A 1 176 ? 20.055 -9.964 -12.727 1.00 95.94 176 ILE A CA 1
ATOM 1386 C C . ILE A 1 176 ? 19.261 -10.445 -13.941 1.00 95.94 176 ILE A C 1
ATOM 1388 O O . ILE A 1 176 ? 19.554 -11.505 -14.490 1.00 95.94 176 ILE A O 1
ATOM 1392 N N . ASN A 1 177 ? 18.305 -9.633 -14.394 1.00 95.81 177 ASN A N 1
ATOM 1393 C CA . ASN A 1 177 ? 17.725 -9.748 -15.733 1.00 95.81 177 ASN A CA 1
ATOM 1394 C C . ASN A 1 177 ? 18.817 -9.422 -16.764 1.00 95.81 177 ASN A C 1
ATOM 1396 O O . ASN A 1 177 ? 19.289 -8.284 -16.807 1.00 95.81 177 ASN A O 1
ATOM 1400 N N . ALA A 1 178 ? 19.253 -10.401 -17.557 1.00 95.62 178 ALA A N 1
ATOM 1401 C CA . ALA A 1 178 ? 20.417 -10.242 -18.417 1.00 95.62 178 ALA A CA 1
ATOM 1402 C C . ALA A 1 178 ? 20.060 -9.811 -19.855 1.00 95.62 178 ALA A C 1
ATOM 1404 O O . ALA A 1 178 ? 19.034 -10.218 -20.413 1.00 95.62 178 ALA A O 1
ATOM 1405 N N . PRO A 1 179 ? 20.937 -9.041 -20.525 1.00 94.56 179 PRO A N 1
ATOM 1406 C CA . PRO A 1 179 ? 20.717 -8.609 -21.907 1.00 94.56 179 PRO A CA 1
ATOM 1407 C C . PRO A 1 179 ? 20.687 -9.734 -22.952 1.00 94.56 179 PRO A C 1
ATOM 1409 O O . PRO A 1 179 ? 20.195 -9.517 -24.059 1.00 94.56 179 PRO A O 1
ATOM 1412 N N . ASP A 1 180 ? 21.181 -10.930 -22.619 1.00 94.81 180 ASP A N 1
ATOM 1413 C CA . ASP A 1 180 ? 21.058 -12.125 -23.467 1.00 94.81 180 ASP A CA 1
ATOM 1414 C C . ASP A 1 180 ? 19.718 -12.867 -23.301 1.00 94.81 180 ASP A C 1
ATOM 1416 O O . ASP A 1 180 ? 19.476 -13.904 -23.922 1.00 94.81 180 ASP A O 1
ATOM 1420 N N . GLY A 1 181 ? 18.827 -12.292 -22.489 1.00 95.00 181 GLY A N 1
ATOM 1421 C CA . GLY A 1 181 ? 17.482 -12.776 -22.206 1.00 95.00 181 GLY A CA 1
ATOM 1422 C C . GLY A 1 181 ? 17.440 -13.882 -21.160 1.00 95.00 181 GLY A C 1
ATOM 1423 O O . GLY A 1 181 ? 16.395 -14.489 -20.965 1.00 95.00 181 GLY A O 1
ATOM 1424 N N . THR A 1 182 ? 18.551 -14.132 -20.470 1.00 96.56 182 THR A N 1
ATOM 1425 C CA . THR A 1 182 ? 18.645 -15.091 -19.363 1.00 96.56 182 THR A CA 1
ATOM 1426 C C . THR A 1 182 ? 18.593 -14.386 -18.003 1.00 96.56 182 THR A C 1
ATOM 1428 O O . THR A 1 182 ? 18.558 -13.156 -17.929 1.00 96.56 182 THR A O 1
ATOM 1431 N N . VAL A 1 183 ? 18.610 -15.151 -16.911 1.00 97.06 183 VAL A N 1
ATOM 1432 C CA . VAL A 1 183 ? 18.905 -14.618 -15.571 1.00 97.06 183 VAL A CA 1
ATOM 1433 C C . VAL A 1 183 ? 20.330 -14.978 -15.180 1.00 97.06 183 VAL A C 1
ATOM 1435 O O . VAL A 1 183 ? 20.750 -16.125 -15.334 1.00 97.06 183 VAL A O 1
ATOM 1438 N N . TRP A 1 184 ? 21.074 -14.013 -14.639 1.00 97.31 184 TRP A N 1
ATOM 1439 C CA . TRP A 1 184 ? 22.381 -14.271 -14.033 1.00 97.31 184 TRP A CA 1
ATOM 1440 C C . TRP A 1 184 ? 22.276 -14.306 -12.512 1.00 97.31 184 TRP A C 1
ATOM 1442 O O . TRP A 1 184 ? 21.720 -13.383 -11.921 1.00 97.31 184 TRP A O 1
ATOM 1452 N N . ILE A 1 185 ? 22.842 -15.339 -11.887 1.00 98.19 185 ILE A N 1
ATOM 1453 C CA . ILE A 1 185 ? 22.949 -15.476 -10.429 1.00 98.19 185 ILE A CA 1
ATOM 1454 C C . ILE A 1 185 ? 24.417 -15.319 -10.043 1.00 98.19 185 ILE A C 1
ATOM 1456 O O . ILE A 1 185 ? 25.257 -16.124 -10.447 1.00 98.19 185 ILE A O 1
ATOM 1460 N N . VAL A 1 186 ? 24.725 -14.288 -9.262 1.00 97.88 186 VAL A N 1
ATOM 1461 C CA . VAL A 1 186 ? 26.054 -14.042 -8.701 1.00 97.88 186 VAL A CA 1
ATOM 1462 C C . VAL A 1 186 ? 26.120 -14.650 -7.311 1.00 97.88 186 VAL A C 1
ATOM 1464 O O . VAL A 1 186 ? 25.348 -14.292 -6.419 1.00 97.88 186 VAL A O 1
ATOM 1467 N N . ASP A 1 187 ? 27.077 -15.545 -7.132 1.00 96.94 187 ASP A N 1
ATOM 1468 C CA . ASP A 1 187 ? 27.350 -16.244 -5.889 1.00 96.94 187 ASP A CA 1
ATOM 1469 C C . ASP A 1 187 ? 28.752 -15.872 -5.396 1.00 96.94 187 ASP A C 1
ATOM 1471 O O . ASP A 1 187 ? 29.749 -16.088 -6.088 1.00 96.94 187 ASP A O 1
ATOM 1475 N N . MET A 1 188 ? 28.820 -15.288 -4.198 1.00 94.94 188 MET A N 1
ATOM 1476 C CA . MET A 1 188 ? 30.071 -14.784 -3.623 1.00 94.94 188 MET A CA 1
ATOM 1477 C C . MET A 1 188 ? 30.950 -15.863 -2.973 1.00 94.94 188 MET A C 1
ATOM 1479 O O . MET A 1 188 ? 32.043 -15.539 -2.528 1.00 94.94 188 MET A O 1
ATOM 1483 N N . VAL A 1 189 ? 30.474 -17.111 -2.886 1.00 94.12 189 VAL A N 1
ATOM 1484 C CA . VAL A 1 189 ? 31.161 -18.290 -2.330 1.00 94.12 189 VAL A CA 1
ATOM 1485 C C . VAL A 1 189 ? 31.799 -18.050 -0.956 1.00 94.12 189 VAL A C 1
ATOM 1487 O O . VAL A 1 189 ? 32.945 -17.619 -0.817 1.00 94.12 189 VAL A O 1
ATOM 1490 N N . ARG A 1 190 ? 31.081 -18.404 0.112 1.00 91.19 190 ARG A N 1
ATOM 1491 C CA . ARG A 1 190 ? 31.513 -18.130 1.483 1.00 91.19 190 ARG A CA 1
ATOM 1492 C C . ARG A 1 190 ? 31.174 -19.231 2.474 1.00 91.19 190 ARG A C 1
ATOM 1494 O O . ARG A 1 190 ? 30.012 -19.617 2.603 1.00 91.19 190 ARG A O 1
ATOM 1501 N N . ARG A 1 191 ? 32.172 -19.638 3.269 1.00 87.25 191 ARG A N 1
ATOM 1502 C CA . ARG A 1 191 ? 31.954 -20.542 4.409 1.00 87.25 191 ARG A CA 1
ATOM 1503 C C . ARG A 1 191 ? 31.143 -19.861 5.516 1.00 87.25 191 ARG A C 1
ATOM 1505 O O . ARG A 1 191 ? 30.080 -20.362 5.864 1.00 87.25 191 ARG A O 1
ATOM 1512 N N . VAL A 1 192 ? 31.639 -18.733 6.030 1.00 84.50 192 VAL A N 1
ATOM 1513 C CA . VAL A 1 192 ? 31.019 -17.945 7.112 1.00 84.50 192 VAL A CA 1
ATOM 1514 C C . VAL A 1 192 ? 30.355 -16.709 6.517 1.00 84.50 192 VAL A C 1
ATOM 1516 O O . VAL A 1 192 ? 31.045 -15.884 5.915 1.00 84.50 192 VAL A O 1
ATOM 1519 N N . ILE A 1 193 ? 29.033 -16.602 6.646 1.00 82.62 193 ILE A N 1
ATOM 1520 C CA . ILE A 1 193 ? 28.265 -15.470 6.105 1.00 82.62 193 ILE A CA 1
ATOM 1521 C C . ILE A 1 193 ? 28.099 -14.349 7.138 1.00 82.62 193 ILE A C 1
ATOM 1523 O O . ILE A 1 193 ? 28.019 -13.182 6.764 1.00 82.62 193 ILE A O 1
ATOM 1527 N N . GLU A 1 194 ? 28.078 -14.692 8.425 1.00 79.44 194 GLU A N 1
ATOM 1528 C CA . GLU A 1 194 ? 27.877 -13.764 9.530 1.00 79.44 194 GLU A CA 1
ATOM 1529 C C . GLU A 1 194 ? 29.026 -12.755 9.640 1.00 79.44 194 GLU A C 1
ATOM 1531 O O . GLU A 1 194 ? 30.203 -13.076 9.445 1.00 79.44 194 GLU A O 1
ATOM 1536 N N . HIS A 1 195 ? 28.683 -11.516 9.995 1.00 78.81 195 HIS A N 1
ATOM 1537 C CA . HIS A 1 195 ? 29.694 -10.526 10.342 1.00 78.81 195 HIS A CA 1
ATOM 1538 C C . HIS A 1 195 ? 30.416 -10.955 11.638 1.00 78.81 195 HIS A C 1
ATOM 1540 O O . HIS A 1 195 ? 29.740 -11.403 12.566 1.00 78.81 195 HIS A O 1
ATOM 1546 N N . PRO A 1 196 ? 31.753 -10.791 11.748 1.00 80.75 196 PRO A N 1
ATOM 1547 C CA . PRO A 1 196 ? 32.523 -11.245 12.911 1.00 80.75 196 PRO A CA 1
ATOM 1548 C C . PRO A 1 196 ? 31.993 -10.756 14.264 1.00 80.75 196 PRO A C 1
ATOM 1550 O O . PRO A 1 196 ? 32.006 -11.510 15.225 1.00 80.75 196 PRO A O 1
ATOM 1553 N N . GLU A 1 197 ? 31.481 -9.525 14.331 1.00 80.88 197 GLU A N 1
ATOM 1554 C CA . GLU A 1 197 ? 30.896 -8.931 15.548 1.00 80.88 197 GLU A CA 1
ATOM 1555 C C . GLU A 1 197 ? 29.755 -9.765 16.153 1.00 80.88 197 GLU A C 1
ATOM 1557 O O . GLU A 1 197 ? 29.560 -9.763 17.364 1.00 80.88 197 GLU A O 1
ATOM 1562 N N . TRP A 1 198 ? 29.047 -10.530 15.320 1.00 77.50 198 TRP A N 1
ATOM 1563 C CA . TRP A 1 198 ? 27.927 -11.373 15.732 1.00 77.50 198 TRP A CA 1
ATOM 1564 C C . TRP A 1 198 ? 28.332 -12.819 16.044 1.00 77.50 198 TRP A C 1
ATOM 1566 O O . TRP A 1 198 ? 27.466 -13.649 16.313 1.00 77.50 198 TRP A O 1
ATOM 1576 N N . ILE A 1 199 ? 29.628 -13.142 15.989 1.00 77.19 199 ILE A N 1
ATOM 1577 C CA . ILE A 1 199 ? 30.170 -14.473 16.275 1.00 77.19 199 ILE A CA 1
ATOM 1578 C C . ILE A 1 199 ? 30.895 -14.413 17.625 1.00 77.19 199 ILE A C 1
ATOM 1580 O O . ILE A 1 199 ? 31.797 -13.589 17.780 1.00 77.19 199 ILE A O 1
ATOM 1584 N N . PRO A 1 200 ? 30.593 -15.288 18.602 1.00 82.44 200 PRO A N 1
ATOM 1585 C CA . PRO A 1 200 ? 31.310 -15.291 19.876 1.00 82.44 200 PRO A CA 1
ATOM 1586 C C . PRO A 1 200 ? 32.822 -15.489 19.689 1.00 82.44 200 PRO A C 1
ATOM 1588 O O . PRO A 1 200 ? 33.247 -16.315 18.877 1.00 82.44 200 PRO A O 1
ATOM 1591 N N . THR A 1 201 ? 33.649 -14.794 20.476 1.00 83.69 201 THR A N 1
ATOM 1592 C CA . THR A 1 201 ? 35.121 -14.793 20.334 1.00 83.69 201 THR A CA 1
ATOM 1593 C C . THR A 1 201 ? 35.724 -16.201 20.291 1.00 83.69 201 THR A C 1
ATOM 1595 O O . THR A 1 201 ? 36.551 -16.495 19.432 1.00 83.69 201 THR A O 1
ATOM 1598 N N . ALA A 1 202 ? 35.234 -17.113 21.139 1.00 82.25 202 ALA A N 1
ATOM 1599 C CA . ALA A 1 202 ? 35.693 -18.506 21.190 1.00 82.25 202 ALA A CA 1
ATOM 1600 C C . ALA A 1 202 ? 35.497 -19.281 19.870 1.00 82.25 202 ALA A C 1
ATOM 1602 O O . ALA A 1 202 ? 36.198 -20.260 19.611 1.00 82.25 202 ALA A O 1
ATOM 1603 N N . TRP A 1 203 ? 34.540 -18.865 19.037 1.00 76.88 203 TRP A N 1
ATOM 1604 C CA . TRP A 1 203 ? 34.298 -19.433 17.711 1.00 76.88 203 TRP A CA 1
ATOM 1605 C C . TRP A 1 203 ? 35.102 -18.731 16.621 1.00 76.88 203 TRP A C 1
ATOM 1607 O O . TRP A 1 203 ? 35.574 -19.404 15.705 1.00 76.88 203 TRP A O 1
ATOM 1617 N N . GLN A 1 204 ? 35.317 -17.417 16.736 1.00 82.69 204 GLN A N 1
ATOM 1618 C CA . GLN A 1 204 ? 36.170 -16.672 15.803 1.00 82.69 204 GLN A CA 1
ATOM 1619 C C . GLN A 1 204 ? 37.596 -17.238 15.763 1.00 82.69 204 GLN A C 1
ATOM 1621 O O . GLN A 1 204 ? 38.174 -17.370 14.691 1.00 82.69 204 GLN A O 1
ATOM 1626 N N . GLU A 1 205 ? 38.136 -17.661 16.909 1.00 83.62 205 GLU A N 1
ATOM 1627 C CA . GLU A 1 205 ? 39.470 -18.274 17.003 1.00 83.62 205 GLU A CA 1
ATOM 1628 C C . GLU A 1 205 ? 39.578 -19.637 16.293 1.00 83.62 205 GLU A C 1
ATOM 1630 O O . GLU A 1 205 ? 40.674 -20.087 15.960 1.00 83.62 205 GLU A O 1
ATOM 1635 N N . ARG A 1 206 ? 38.447 -20.312 16.054 1.00 83.12 206 ARG A N 1
ATOM 1636 C CA . ARG A 1 206 ? 38.379 -21.661 15.461 1.00 83.12 206 ARG A CA 1
ATOM 1637 C C . ARG A 1 206 ? 38.012 -21.651 13.978 1.00 83.12 206 ARG A C 1
ATOM 1639 O O . ARG A 1 206 ? 38.073 -22.696 13.327 1.00 83.12 206 ARG A O 1
ATOM 1646 N N . LEU A 1 207 ? 37.588 -20.506 13.449 1.00 82.69 207 LEU A N 1
ATOM 1647 C CA . LEU A 1 207 ? 37.055 -20.367 12.100 1.00 82.69 207 LEU A CA 1
ATOM 1648 C C . LEU A 1 207 ? 37.890 -19.375 11.295 1.00 82.69 207 LEU A C 1
ATOM 1650 O O . LEU A 1 207 ? 38.125 -18.248 11.714 1.00 82.69 207 LEU A O 1
ATOM 1654 N N . ASP A 1 208 ? 38.256 -19.754 10.072 1.00 86.50 208 ASP A N 1
ATOM 1655 C CA . ASP A 1 208 ? 38.698 -18.768 9.091 1.00 86.50 208 ASP A CA 1
ATOM 1656 C C . ASP A 1 208 ? 37.475 -18.007 8.552 1.00 86.50 208 ASP A C 1
ATOM 1658 O O . ASP A 1 208 ? 36.787 -18.444 7.623 1.00 86.50 208 ASP A O 1
ATOM 1662 N N . LEU A 1 209 ? 37.221 -16.836 9.141 1.00 86.12 209 LEU A N 1
ATOM 1663 C CA . LEU A 1 209 ? 36.142 -15.920 8.754 1.00 86.12 209 LEU A CA 1
ATOM 1664 C C . LEU A 1 209 ? 36.306 -15.392 7.317 1.00 86.12 209 LEU A C 1
ATOM 1666 O O . LEU A 1 209 ? 35.376 -14.805 6.753 1.00 86.12 209 LEU A O 1
ATOM 1670 N N . ARG A 1 210 ? 37.490 -15.583 6.707 1.00 87.69 210 ARG A N 1
ATOM 1671 C CA . ARG A 1 210 ? 37.814 -15.192 5.334 1.00 87.69 210 ARG A CA 1
ATOM 1672 C C . ARG A 1 210 ? 37.847 -16.341 4.324 1.00 87.69 210 ARG A C 1
ATOM 1674 O O . ARG A 1 210 ? 38.105 -16.085 3.142 1.00 87.69 210 ARG A O 1
ATOM 1681 N N . SER A 1 211 ? 37.426 -17.543 4.704 1.00 90.56 211 SER A N 1
ATOM 1682 C CA . SER A 1 211 ? 37.299 -18.674 3.780 1.00 90.56 211 SER A CA 1
ATOM 1683 C C . SER A 1 211 ? 36.365 -18.353 2.604 1.00 90.56 211 SER A C 1
ATOM 1685 O O . SER A 1 211 ? 35.203 -17.982 2.788 1.00 90.56 211 SER A O 1
ATOM 1687 N N . GLY A 1 212 ? 36.890 -18.463 1.381 1.00 90.75 212 GLY A N 1
ATOM 1688 C CA . GLY A 1 212 ? 36.156 -18.227 0.131 1.00 90.75 212 GLY A CA 1
ATOM 1689 C C . GLY A 1 212 ? 36.232 -16.808 -0.450 1.00 90.75 212 GLY A C 1
ATOM 1690 O O . GLY A 1 212 ? 35.760 -16.606 -1.554 1.00 90.75 212 GLY A O 1
ATOM 1691 N N . SER A 1 213 ? 36.887 -15.820 0.188 1.00 90.06 213 SER A N 1
ATOM 1692 C CA . SER A 1 213 ? 36.812 -14.406 -0.286 1.00 90.06 213 SER A CA 1
ATOM 1693 C C . SER A 1 213 ? 37.520 -14.125 -1.613 1.00 90.06 213 SER A C 1
ATOM 1695 O O . SER A 1 213 ? 37.476 -13.000 -2.093 1.00 90.06 213 SER A O 1
ATOM 1697 N N . GLN A 1 214 ? 38.224 -15.113 -2.158 1.00 94.12 214 GLN A N 1
ATOM 1698 C CA . GLN A 1 214 ? 38.883 -15.046 -3.465 1.00 94.12 214 GLN A CA 1
ATOM 1699 C C . GLN A 1 214 ? 38.133 -15.870 -4.522 1.00 94.12 214 GLN A C 1
ATOM 1701 O O . GLN A 1 214 ? 38.618 -16.037 -5.636 1.00 94.12 214 GLN A O 1
ATOM 1706 N N . LEU A 1 215 ? 36.984 -16.439 -4.155 1.00 94.94 215 LEU A N 1
ATOM 1707 C CA . LEU A 1 215 ? 36.147 -17.262 -5.011 1.00 94.94 215 LEU A CA 1
ATOM 1708 C C . LEU A 1 215 ? 34.884 -16.486 -5.388 1.00 94.94 215 LEU A C 1
ATOM 1710 O O . LEU A 1 215 ? 34.491 -15.527 -4.729 1.00 94.94 215 LEU A O 1
ATOM 1714 N N . GLY A 1 216 ? 34.249 -16.921 -6.466 1.00 95.06 216 GLY A N 1
ATOM 1715 C CA . GLY A 1 216 ? 32.979 -16.392 -6.933 1.00 95.06 216 GLY A CA 1
ATOM 1716 C C . GLY A 1 216 ? 32.468 -17.242 -8.085 1.00 95.06 216 GLY A C 1
ATOM 1717 O O . GLY A 1 216 ? 33.255 -17.857 -8.810 1.00 95.06 216 GLY A O 1
ATOM 1718 N N . ARG A 1 217 ? 31.149 -17.307 -8.245 1.00 96.62 217 ARG A N 1
ATOM 1719 C CA . ARG A 1 217 ? 30.487 -18.013 -9.344 1.00 96.62 217 ARG A CA 1
ATOM 1720 C C . ARG A 1 217 ? 29.447 -17.100 -9.975 1.00 96.62 217 ARG A C 1
ATOM 1722 O O . ARG A 1 217 ? 28.783 -16.332 -9.284 1.00 96.62 217 ARG A O 1
ATOM 1729 N N . VAL A 1 218 ? 29.302 -17.206 -11.290 1.00 96.62 218 VAL A N 1
ATOM 1730 C CA . VAL A 1 218 ? 28.194 -16.594 -12.025 1.00 96.62 218 VAL A CA 1
ATOM 1731 C C . VAL A 1 218 ? 27.487 -17.706 -12.776 1.00 96.62 218 VAL A C 1
ATOM 1733 O O . VAL A 1 218 ? 28.079 -18.345 -13.646 1.00 96.62 218 VAL A O 1
ATOM 1736 N N . TYR A 1 219 ? 26.232 -17.949 -12.423 1.00 97.06 219 TYR A N 1
ATOM 1737 C CA . TYR A 1 219 ? 25.373 -18.882 -13.136 1.00 97.06 219 TYR A CA 1
ATOM 1738 C C . TYR A 1 219 ? 24.542 -18.120 -14.150 1.00 97.06 219 TYR A C 1
ATOM 1740 O O . TYR A 1 219 ? 24.027 -17.047 -13.849 1.00 97.06 219 TYR A O 1
ATOM 1748 N N . ARG A 1 220 ? 24.380 -18.701 -15.334 1.00 95.88 220 ARG A N 1
ATOM 1749 C CA . ARG A 1 220 ? 23.451 -18.225 -16.352 1.00 95.88 220 ARG A CA 1
ATOM 1750 C C . ARG A 1 220 ? 22.305 -19.224 -16.468 1.00 95.88 220 ARG A C 1
ATOM 1752 O O . ARG A 1 220 ? 22.553 -20.380 -16.800 1.00 95.88 220 ARG A O 1
ATOM 1759 N N . VAL A 1 221 ? 21.084 -18.782 -16.186 1.00 95.81 221 VAL A N 1
ATOM 1760 C CA . VAL A 1 221 ? 19.893 -19.632 -16.064 1.00 95.81 221 VAL A CA 1
ATOM 1761 C C . VAL A 1 221 ? 18.882 -19.285 -17.153 1.00 95.81 221 VAL A C 1
ATOM 1763 O O . VAL A 1 221 ? 18.526 -18.120 -17.336 1.00 95.81 221 VAL A O 1
ATOM 1766 N N . CYS A 1 222 ? 18.429 -20.306 -17.878 1.00 95.62 222 CYS A N 1
ATOM 1767 C CA . CYS A 1 222 ? 17.376 -20.222 -18.886 1.00 95.62 222 CYS A CA 1
ATOM 1768 C C . CYS A 1 222 ? 16.766 -21.607 -19.138 1.00 95.62 222 CYS A C 1
ATOM 1770 O O . CYS A 1 222 ? 17.344 -22.617 -18.730 1.00 95.62 222 CYS A O 1
ATOM 1772 N N . TYR A 1 223 ? 15.618 -21.655 -19.815 1.00 94.81 223 TYR A N 1
ATOM 1773 C CA . TYR A 1 223 ? 15.067 -22.905 -20.336 1.00 94.81 223 TYR A CA 1
ATOM 1774 C C . TYR A 1 223 ? 16.063 -23.595 -21.277 1.00 94.81 223 TYR A C 1
ATOM 1776 O O . TYR A 1 223 ? 16.784 -22.935 -22.022 1.00 94.81 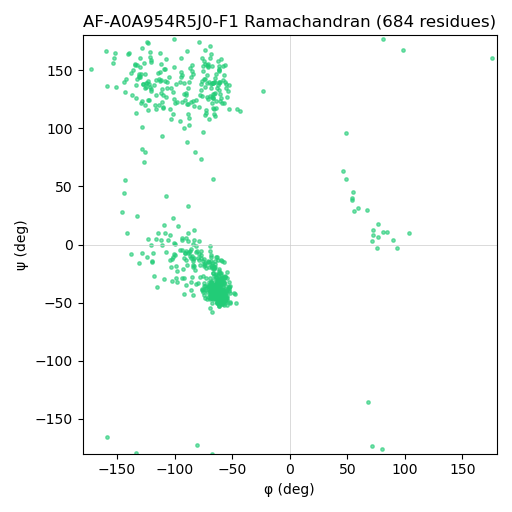223 TYR A O 1
ATOM 1784 N N . SER A 1 224 ? 16.086 -24.928 -21.279 1.00 94.38 224 SER A N 1
ATOM 1785 C CA . SER A 1 224 ? 17.059 -25.720 -22.048 1.00 94.38 224 SER A CA 1
ATOM 1786 C C . SER A 1 224 ? 16.968 -25.529 -23.566 1.00 94.38 224 SER A C 1
ATOM 1788 O O . SER A 1 224 ? 17.944 -25.738 -24.278 1.00 94.38 224 SER A O 1
ATOM 1790 N N . ASP A 1 225 ? 15.791 -25.161 -24.061 1.00 95.31 225 ASP A N 1
ATOM 1791 C CA . ASP A 1 225 ? 15.484 -24.859 -25.461 1.00 95.31 225 ASP A CA 1
ATOM 1792 C C . ASP A 1 225 ? 15.600 -23.358 -25.790 1.00 95.31 225 ASP A C 1
ATOM 1794 O O . ASP A 1 225 ? 15.481 -22.980 -26.956 1.00 95.31 225 ASP A O 1
ATOM 1798 N N . TYR A 1 226 ? 15.864 -22.493 -24.805 1.00 95.62 226 TYR A N 1
ATOM 1799 C CA . TYR A 1 226 ? 16.066 -21.067 -25.045 1.00 95.62 226 TYR A CA 1
ATOM 1800 C C . TYR A 1 226 ? 17.465 -20.795 -25.608 1.00 95.62 226 TYR A C 1
ATOM 1802 O O . TYR A 1 226 ? 18.482 -21.202 -25.045 1.00 95.62 226 TYR A O 1
ATOM 1810 N N . GLN A 1 227 ? 17.526 -20.056 -26.714 1.00 93.75 227 GLN A N 1
ATOM 1811 C CA . GLN A 1 227 ? 18.786 -19.644 -27.326 1.00 93.75 227 GLN A CA 1
ATOM 1812 C C . GLN A 1 227 ? 19.166 -18.248 -26.835 1.00 93.75 227 GLN A C 1
ATOM 1814 O O . GLN A 1 227 ? 18.571 -17.251 -27.234 1.00 93.75 227 GLN A O 1
ATOM 1819 N N . ALA A 1 228 ? 20.172 -18.179 -25.962 1.00 92.25 228 ALA A N 1
ATOM 1820 C CA . ALA A 1 228 ? 20.690 -16.909 -25.472 1.00 92.25 228 ALA A CA 1
ATOM 1821 C C . ALA A 1 228 ? 21.373 -16.128 -26.602 1.00 92.25 228 ALA A C 1
ATOM 1823 O O . ALA A 1 228 ? 22.304 -16.615 -27.246 1.00 92.25 228 ALA A O 1
ATOM 1824 N N . GLU A 1 229 ? 20.945 -14.887 -26.801 1.00 87.12 229 GLU A N 1
ATOM 1825 C CA . GLU A 1 229 ? 21.498 -14.004 -27.820 1.00 87.12 229 GLU A CA 1
ATOM 1826 C C . GLU A 1 229 ? 22.468 -12.999 -27.190 1.00 87.12 229 GLU A C 1
ATOM 1828 O O . GLU A 1 229 ? 22.020 -12.100 -26.472 1.00 87.12 229 GLU A O 1
ATOM 1833 N N . PRO A 1 230 ? 23.781 -13.071 -27.469 1.00 85.75 230 PRO A N 1
ATOM 1834 C CA . PRO A 1 230 ? 24.741 -12.129 -26.911 1.00 85.75 230 PRO A CA 1
ATOM 1835 C C . PRO A 1 230 ? 24.353 -10.683 -27.219 1.00 85.75 230 PRO A C 1
ATOM 1837 O O . PRO A 1 230 ? 24.029 -10.339 -28.359 1.00 85.75 230 PRO A O 1
ATOM 1840 N N . MET A 1 231 ? 24.424 -9.819 -26.209 1.00 81.12 231 MET A N 1
ATOM 1841 C CA . MET A 1 231 ? 24.191 -8.401 -26.435 1.00 81.12 231 MET A CA 1
ATOM 1842 C C . MET A 1 231 ? 25.320 -7.798 -27.270 1.00 81.12 231 MET A C 1
ATOM 1844 O O . MET A 1 231 ? 26.503 -8.011 -27.005 1.00 81.12 231 MET A O 1
ATOM 1848 N N . LYS A 1 232 ? 24.932 -6.995 -28.259 1.00 80.62 232 LYS A N 1
ATOM 1849 C CA . LYS A 1 232 ? 25.833 -6.126 -29.015 1.00 80.62 232 LYS A CA 1
ATOM 1850 C C . LYS A 1 232 ? 25.846 -4.743 -28.367 1.00 80.62 232 LYS A C 1
ATOM 1852 O O . LYS A 1 232 ? 24.822 -4.302 -27.850 1.00 80.62 232 LYS A O 1
ATOM 1857 N N . ALA A 1 233 ? 26.992 -4.066 -28.403 1.00 85.50 233 ALA A N 1
ATOM 1858 C CA . ALA A 1 233 ? 27.069 -2.671 -27.979 1.00 85.50 233 ALA A CA 1
ATOM 1859 C C . ALA A 1 233 ? 26.055 -1.827 -28.769 1.00 85.50 233 ALA A C 1
ATOM 1861 O O . ALA A 1 233 ? 25.910 -2.023 -29.976 1.00 85.50 233 ALA A O 1
ATOM 1862 N N . LEU A 1 234 ? 25.367 -0.910 -28.085 1.00 89.81 234 LEU A N 1
ATOM 1863 C CA . LEU A 1 234 ? 24.461 0.057 -28.705 1.00 89.81 234 LEU A CA 1
ATOM 1864 C C . LEU A 1 234 ? 25.306 1.226 -29.227 1.00 89.81 234 LEU A C 1
ATOM 1866 O O . LEU A 1 234 ? 25.482 2.232 -28.549 1.00 89.81 234 LEU A O 1
ATOM 1870 N N . ALA A 1 235 ? 25.928 1.026 -30.386 1.00 85.50 235 ALA A N 1
ATOM 1871 C CA . ALA A 1 235 ? 26.865 1.959 -31.004 1.00 85.50 235 ALA A CA 1
ATOM 1872 C C . ALA A 1 235 ? 26.182 2.978 -31.928 1.00 85.50 235 ALA A C 1
ATOM 1874 O O . ALA A 1 235 ? 26.791 3.990 -32.266 1.00 85.50 235 ALA A O 1
ATOM 1875 N N . ASP A 1 236 ? 24.947 2.708 -32.361 1.00 90.44 236 ASP A N 1
ATOM 1876 C CA . ASP A 1 236 ? 24.182 3.605 -33.221 1.00 90.44 236 ASP A CA 1
ATOM 1877 C C . ASP A 1 236 ? 22.692 3.683 -32.846 1.00 90.44 236 ASP A C 1
ATOM 1879 O O . ASP A 1 236 ? 22.130 2.838 -32.142 1.00 90.44 236 ASP A O 1
ATOM 1883 N N . ASN A 1 237 ? 22.037 4.714 -33.377 1.00 93.38 237 ASN A N 1
ATOM 1884 C CA . ASN A 1 237 ? 20.621 5.009 -33.178 1.00 93.38 237 ASN A CA 1
ATOM 1885 C C . ASN A 1 237 ? 19.680 3.860 -33.588 1.00 93.38 237 ASN A C 1
ATOM 1887 O O . ASN A 1 237 ? 18.639 3.653 -32.963 1.00 93.38 237 ASN A O 1
ATOM 1891 N N . ARG A 1 238 ? 20.040 3.077 -34.615 1.00 93.44 238 ARG A N 1
ATOM 1892 C CA . ARG A 1 238 ? 19.234 1.929 -35.061 1.00 93.44 238 ARG A CA 1
ATOM 1893 C C . ARG A 1 238 ? 19.241 0.836 -33.997 1.00 93.44 238 ARG A C 1
ATOM 1895 O O . ARG A 1 238 ? 18.202 0.243 -33.724 1.00 93.44 238 ARG A O 1
ATOM 1902 N N . GLN A 1 239 ? 20.398 0.575 -33.399 1.00 93.56 239 GLN A N 1
ATOM 1903 C CA . GLN A 1 239 ? 20.550 -0.421 -32.341 1.00 93.56 239 GLN A CA 1
ATOM 1904 C C . GLN A 1 239 ? 19.817 -0.006 -31.063 1.00 93.56 239 GLN A C 1
ATOM 1906 O O . GLN A 1 239 ? 19.199 -0.860 -30.430 1.00 93.56 239 GLN A O 1
ATOM 1911 N N . ILE A 1 240 ? 19.820 1.289 -30.720 1.00 94.94 240 ILE A N 1
ATOM 1912 C CA . ILE A 1 240 ? 19.022 1.823 -29.602 1.00 94.94 240 ILE A CA 1
ATOM 1913 C C . ILE A 1 240 ? 17.535 1.521 -29.824 1.00 94.94 240 ILE A C 1
ATOM 1915 O O . ILE A 1 240 ? 16.899 0.927 -28.956 1.00 94.94 240 ILE A O 1
ATOM 1919 N N . LEU A 1 241 ? 16.991 1.847 -31.002 1.00 95.69 241 LEU A N 1
ATOM 1920 C CA . LEU A 1 241 ? 15.583 1.587 -31.325 1.00 95.69 241 LEU A CA 1
ATOM 1921 C C . LEU A 1 241 ? 15.237 0.091 -31.313 1.00 95.69 241 LEU A C 1
ATOM 1923 O O . LEU A 1 241 ? 14.214 -0.301 -30.756 1.00 95.69 241 LEU A O 1
ATOM 1927 N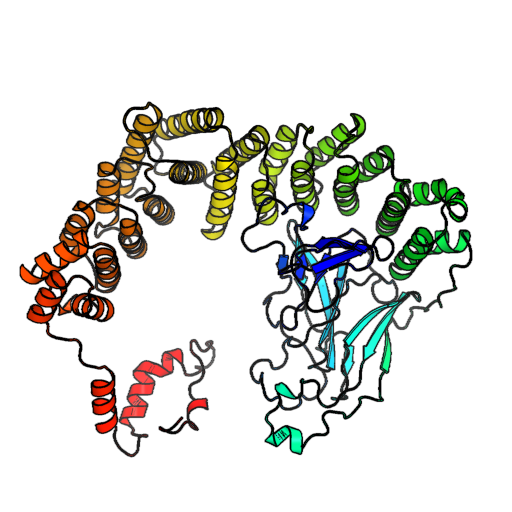 N . GLN A 1 242 ? 16.101 -0.759 -31.876 1.00 94.50 242 GLN A N 1
ATOM 1928 C CA . GLN A 1 242 ? 15.913 -2.216 -31.854 1.00 94.50 242 GLN A CA 1
ATOM 1929 C C . GLN A 1 242 ? 15.890 -2.773 -30.426 1.00 94.50 242 GLN A C 1
ATOM 1931 O O . GLN A 1 242 ? 15.069 -3.632 -30.112 1.00 94.50 242 GLN A O 1
ATOM 1936 N N . ALA A 1 243 ? 16.775 -2.285 -29.554 1.00 95.50 243 ALA A N 1
ATOM 1937 C CA . ALA A 1 243 ? 16.822 -2.707 -28.160 1.00 95.50 243 ALA A CA 1
ATOM 1938 C C . ALA A 1 243 ? 15.619 -2.185 -27.355 1.00 95.50 243 ALA A C 1
ATOM 1940 O O . ALA A 1 243 ? 15.082 -2.925 -26.530 1.00 95.50 243 ALA A O 1
ATOM 1941 N N . LEU A 1 244 ? 15.150 -0.961 -27.629 1.00 96.12 244 LEU A N 1
ATOM 1942 C CA . LEU A 1 244 ? 13.953 -0.383 -27.008 1.00 96.12 244 LEU A CA 1
ATOM 1943 C C . LEU A 1 244 ? 12.670 -1.141 -27.393 1.00 96.12 244 LEU A C 1
ATOM 1945 O O . LEU A 1 244 ? 11.778 -1.289 -26.561 1.00 96.12 244 LEU A O 1
ATOM 1949 N N . ALA A 1 245 ? 12.606 -1.669 -28.619 1.00 96.38 245 ALA A N 1
ATOM 1950 C CA . ALA A 1 245 ? 11.498 -2.487 -29.117 1.00 96.38 245 ALA A CA 1
ATOM 1951 C C . ALA A 1 245 ? 11.561 -3.972 -28.691 1.00 96.38 245 ALA A C 1
ATOM 1953 O O . ALA A 1 245 ? 10.681 -4.754 -29.047 1.00 96.38 245 ALA A O 1
ATOM 1954 N N . SER A 1 246 ? 12.592 -4.388 -27.949 1.00 94.06 246 SER A N 1
ATOM 1955 C CA . SER A 1 246 ? 12.769 -5.786 -27.539 1.00 94.06 246 SER A CA 1
ATOM 1956 C C . SER A 1 246 ? 11.752 -6.208 -26.473 1.00 94.06 246 SER A C 1
ATOM 1958 O O . SER A 1 246 ? 11.434 -5.450 -25.557 1.00 94.06 246 SER A O 1
ATOM 1960 N N . ASP A 1 247 ? 11.328 -7.469 -26.518 1.00 91.44 247 ASP A N 1
ATOM 1961 C CA . ASP A 1 247 ? 10.613 -8.167 -25.440 1.00 91.44 247 ASP A CA 1
ATOM 1962 C C . ASP A 1 247 ? 11.459 -8.336 -24.156 1.00 91.44 247 ASP A C 1
ATOM 1964 O O . ASP A 1 247 ? 10.924 -8.345 -23.046 1.00 91.44 247 ASP A O 1
ATOM 1968 N N . ASN A 1 248 ? 12.789 -8.350 -24.273 1.00 94.06 248 ASN A N 1
ATOM 1969 C CA . ASN A 1 248 ? 13.724 -8.378 -23.153 1.00 94.06 248 ASN A CA 1
ATOM 1970 C C . ASN A 1 248 ? 13.812 -7.017 -22.432 1.00 94.06 248 ASN A C 1
ATOM 1972 O O . ASN A 1 248 ? 14.406 -6.057 -22.930 1.00 94.06 248 ASN A O 1
ATOM 1976 N N . GLY A 1 249 ? 13.315 -6.960 -21.194 1.00 94.31 249 GLY A N 1
ATOM 1977 C CA . GLY A 1 249 ? 13.345 -5.759 -20.357 1.00 94.31 249 GLY A CA 1
ATOM 1978 C C . GLY A 1 249 ? 14.743 -5.233 -20.035 1.00 94.31 249 GLY A C 1
ATOM 1979 O O . GLY A 1 249 ? 14.910 -4.021 -19.930 1.00 94.31 249 GLY A O 1
ATOM 1980 N N . ALA A 1 250 ? 15.761 -6.094 -19.952 1.00 94.62 250 ALA A N 1
ATOM 1981 C CA . ALA A 1 250 ? 17.142 -5.659 -19.739 1.00 94.62 250 ALA A CA 1
ATOM 1982 C C . ALA A 1 250 ? 17.709 -4.921 -20.963 1.00 94.62 250 ALA A C 1
ATOM 1984 O O . ALA A 1 250 ? 18.443 -3.946 -20.813 1.00 94.62 250 ALA A O 1
ATOM 1985 N N . ARG A 1 251 ? 17.339 -5.345 -22.182 1.00 95.62 251 ARG A N 1
ATOM 1986 C CA . ARG A 1 251 ? 17.703 -4.623 -23.413 1.00 95.62 251 ARG A CA 1
ATOM 1987 C C . ARG A 1 251 ? 17.009 -3.263 -23.473 1.00 95.62 251 ARG A C 1
ATOM 1989 O O . ARG A 1 251 ? 17.664 -2.285 -23.823 1.00 95.62 251 ARG A O 1
ATOM 1996 N N . ARG A 1 252 ? 15.738 -3.184 -23.062 1.00 95.75 252 ARG A N 1
ATOM 1997 C CA . ARG A 1 252 ? 15.005 -1.910 -22.984 1.00 95.75 252 ARG A CA 1
ATOM 1998 C C . ARG A 1 252 ? 15.620 -0.945 -21.974 1.00 95.75 252 ARG A C 1
ATOM 2000 O O . ARG A 1 252 ? 15.806 0.218 -22.306 1.00 95.75 252 ARG A O 1
ATOM 2007 N N . ASP A 1 253 ? 15.994 -1.415 -20.783 1.00 94.94 253 ASP A N 1
ATOM 2008 C CA . ASP A 1 253 ? 16.651 -0.563 -19.781 1.00 94.94 253 ASP A CA 1
ATOM 2009 C C . ASP A 1 253 ? 17.997 -0.016 -20.294 1.00 94.94 253 ASP A C 1
ATOM 2011 O O . ASP A 1 253 ? 18.297 1.160 -20.099 1.00 94.94 253 ASP A O 1
ATOM 2015 N N . LEU A 1 254 ? 18.786 -0.830 -21.008 1.00 95.25 254 LEU A N 1
ATOM 2016 C CA . LEU A 1 254 ? 20.042 -0.377 -21.621 1.00 95.25 254 LEU A CA 1
ATOM 2017 C C . LEU A 1 254 ? 19.817 0.584 -22.793 1.00 95.25 254 LEU A C 1
ATOM 2019 O O . LEU A 1 254 ? 20.588 1.527 -22.957 1.00 95.25 254 LEU A O 1
ATOM 2023 N N . ALA A 1 255 ? 18.760 0.385 -23.583 1.00 95.88 255 ALA A N 1
ATOM 2024 C CA . ALA A 1 255 ? 18.368 1.326 -24.628 1.00 95.88 255 ALA A CA 1
ATOM 2025 C C . ALA A 1 255 ? 17.953 2.680 -24.041 1.00 95.88 255 ALA A C 1
ATOM 2027 O O . ALA A 1 255 ? 18.371 3.716 -24.549 1.00 95.88 255 ALA A O 1
ATOM 2028 N N . LEU A 1 256 ? 17.189 2.675 -22.943 1.00 94.88 256 LEU A N 1
ATOM 2029 C CA . LEU A 1 256 ? 16.821 3.888 -22.215 1.00 94.88 256 LEU A CA 1
ATOM 2030 C C . LEU A 1 256 ? 18.046 4.586 -21.634 1.00 94.88 256 LEU A C 1
ATOM 2032 O O . LEU A 1 256 ? 18.185 5.794 -21.792 1.00 94.88 256 LEU A O 1
ATOM 2036 N N . GLN A 1 257 ? 18.965 3.838 -21.022 1.00 93.31 257 GLN A N 1
ATOM 2037 C CA . GLN A 1 257 ? 20.223 4.397 -20.542 1.00 93.31 257 GLN A CA 1
ATOM 2038 C C . GLN A 1 257 ? 21.016 5.053 -21.682 1.00 93.31 257 GLN A C 1
ATOM 2040 O O . GLN A 1 257 ? 21.462 6.187 -21.526 1.00 93.31 257 GLN A O 1
ATOM 2045 N N . ALA A 1 258 ? 21.164 4.371 -22.822 1.00 94.25 258 ALA A N 1
ATOM 2046 C CA . ALA A 1 258 ? 21.865 4.909 -23.985 1.00 94.25 258 ALA A CA 1
ATOM 2047 C C . ALA A 1 258 ? 21.184 6.174 -24.530 1.00 94.25 258 ALA A C 1
ATOM 2049 O O . ALA A 1 258 ? 21.866 7.151 -24.817 1.00 94.25 258 ALA A O 1
ATOM 2050 N N . LEU A 1 259 ? 19.849 6.184 -24.610 1.00 93.75 259 LEU A N 1
ATOM 2051 C CA . LEU A 1 259 ? 19.073 7.345 -25.046 1.00 93.75 259 LEU A CA 1
ATOM 2052 C C . LEU A 1 259 ? 19.275 8.551 -24.113 1.00 93.75 259 LEU A C 1
ATOM 2054 O O . LEU A 1 259 ? 19.485 9.660 -24.593 1.00 93.75 259 LEU A O 1
ATOM 2058 N N . ILE A 1 260 ? 19.238 8.336 -22.793 1.00 90.12 260 ILE A N 1
ATOM 2059 C CA . ILE A 1 260 ? 19.406 9.387 -21.774 1.00 90.12 260 ILE A CA 1
ATOM 2060 C C . ILE A 1 260 ? 20.826 9.960 -21.782 1.00 90.12 260 ILE A C 1
ATOM 2062 O O . ILE A 1 260 ? 20.999 11.164 -21.624 1.00 90.12 260 ILE A O 1
ATOM 2066 N N . GLN A 1 261 ? 21.835 9.103 -21.947 1.00 90.25 261 GLN A N 1
ATOM 2067 C CA . GLN A 1 261 ? 23.244 9.505 -21.932 1.00 90.25 261 GLN A CA 1
ATOM 2068 C C . GLN A 1 261 ? 23.709 10.153 -23.241 1.00 90.25 261 GLN A C 1
ATOM 2070 O O . GLN A 1 261 ? 24.764 10.783 -23.255 1.00 90.25 261 GLN A O 1
ATOM 2075 N N . ALA A 1 262 ? 22.967 9.975 -24.333 1.00 90.75 262 ALA A N 1
ATOM 2076 C CA . ALA A 1 262 ? 23.311 10.546 -25.624 1.00 90.75 262 ALA A CA 1
ATOM 2077 C C . ALA A 1 262 ? 23.003 12.051 -25.690 1.00 90.75 262 ALA A C 1
ATOM 2079 O O . ALA A 1 262 ? 21.950 12.513 -25.231 1.00 90.75 262 ALA A O 1
ATOM 2080 N N . ASP A 1 263 ? 23.904 12.796 -26.336 1.00 89.31 263 ASP A N 1
ATOM 2081 C CA . ASP A 1 263 ? 23.727 14.219 -26.627 1.00 89.31 263 ASP A CA 1
ATOM 2082 C C . ASP A 1 263 ? 22.438 14.448 -27.424 1.00 89.31 263 ASP A C 1
ATOM 2084 O O . ASP A 1 263 ? 22.134 13.684 -28.344 1.00 89.31 263 ASP A O 1
ATOM 2088 N N . GLU A 1 264 ? 21.697 15.513 -27.110 1.00 88.25 264 GLU A N 1
ATOM 2089 C CA . GLU A 1 264 ? 20.376 15.791 -27.697 1.00 88.25 264 GLU A CA 1
ATOM 2090 C C . GLU A 1 264 ? 20.392 15.744 -29.230 1.00 88.25 264 GLU A C 1
ATOM 2092 O O . GLU A 1 264 ? 19.630 14.992 -29.837 1.00 88.25 264 GLU A O 1
ATOM 2097 N N . ASP A 1 265 ? 21.341 16.448 -29.852 1.00 90.81 265 ASP A N 1
ATOM 2098 C CA . ASP A 1 265 ? 21.478 16.523 -31.311 1.00 90.81 265 ASP A CA 1
ATOM 2099 C C . ASP A 1 265 ? 21.707 15.149 -31.962 1.00 90.81 265 ASP A C 1
ATOM 2101 O O . ASP A 1 265 ? 21.314 14.917 -33.107 1.00 90.81 265 ASP A O 1
ATOM 2105 N N . SER A 1 266 ? 22.328 14.213 -31.235 1.00 91.81 266 SER A N 1
ATOM 2106 C CA . SER A 1 266 ? 22.640 12.879 -31.752 1.00 91.81 266 SER A CA 1
ATOM 2107 C C . SER A 1 266 ? 21.414 11.967 -31.821 1.00 91.81 266 SER A C 1
ATOM 2109 O O . SER A 1 266 ? 21.359 11.083 -32.679 1.00 91.81 266 SER A O 1
ATOM 2111 N N . VAL A 1 267 ? 20.409 12.200 -30.970 1.00 93.31 267 VAL A N 1
ATOM 2112 C CA . VAL A 1 267 ? 19.222 11.341 -30.840 1.00 93.31 267 VAL A CA 1
ATOM 2113 C C . VAL A 1 267 ? 17.906 12.035 -31.169 1.00 93.31 267 VAL A C 1
ATOM 2115 O O . VAL A 1 267 ? 16.909 11.336 -31.303 1.00 93.31 267 VAL A O 1
ATOM 2118 N N . ALA A 1 268 ? 17.881 13.353 -31.394 1.00 93.19 268 ALA A N 1
ATOM 2119 C CA . ALA A 1 268 ? 16.666 14.103 -31.743 1.00 93.19 268 ALA A CA 1
ATOM 2120 C C . ALA A 1 268 ? 15.897 13.493 -32.931 1.00 93.19 268 ALA A C 1
ATOM 2122 O O . ALA A 1 268 ? 14.672 13.432 -32.940 1.00 93.19 268 ALA A O 1
ATOM 2123 N N . THR A 1 269 ? 16.614 12.945 -33.919 1.00 95.25 269 THR A N 1
ATOM 2124 C CA . THR A 1 269 ? 16.000 12.265 -35.078 1.00 95.25 269 THR A CA 1
ATOM 2125 C C . THR A 1 269 ? 15.234 10.981 -34.728 1.00 95.25 269 THR A C 1
ATOM 2127 O O . THR A 1 269 ? 14.476 10.490 -35.563 1.00 95.25 269 THR A O 1
ATOM 2130 N N . LEU A 1 270 ? 15.413 10.433 -33.521 1.00 96.62 270 LEU A N 1
ATOM 2131 C CA . LEU A 1 270 ? 14.709 9.242 -33.045 1.00 96.62 270 LEU A CA 1
ATOM 2132 C C . LEU A 1 270 ? 13.334 9.543 -32.466 1.00 96.62 270 LEU A C 1
ATOM 2134 O O . LEU A 1 270 ? 12.532 8.614 -32.364 1.00 96.62 270 LEU A O 1
ATOM 2138 N N . GLU A 1 271 ? 13.055 10.799 -32.111 1.00 97.44 271 GLU A N 1
ATOM 2139 C CA . GLU A 1 271 ? 11.808 11.203 -31.463 1.00 97.44 271 GLU A CA 1
ATOM 2140 C C . GLU A 1 271 ? 10.560 10.615 -32.152 1.00 97.44 271 GLU A C 1
ATOM 2142 O O . GLU A 1 271 ? 9.777 9.955 -31.460 1.00 97.44 271 GLU A O 1
ATOM 2147 N N . PRO A 1 272 ? 10.370 10.725 -33.488 1.00 98.12 272 PRO A N 1
ATOM 2148 C CA . PRO A 1 272 ? 9.152 10.225 -34.127 1.00 98.12 272 PRO A CA 1
ATOM 2149 C C . PRO A 1 272 ? 8.994 8.707 -33.995 1.00 98.12 272 PRO A C 1
ATOM 2151 O O . PRO A 1 272 ? 7.887 8.213 -33.795 1.00 98.12 272 PRO A O 1
ATOM 2154 N N . THR A 1 273 ? 10.097 7.957 -34.066 1.00 98.19 273 THR A N 1
ATOM 2155 C CA . THR A 1 273 ? 10.074 6.492 -33.962 1.00 98.19 273 THR A CA 1
ATOM 2156 C C . THR A 1 273 ? 9.872 6.032 -32.521 1.00 98.19 273 THR A C 1
ATOM 2158 O O . THR A 1 273 ? 9.141 5.076 -32.280 1.00 98.19 273 THR A O 1
ATOM 2161 N N . VAL A 1 274 ? 10.467 6.718 -31.540 1.00 98.31 274 VAL A N 1
ATOM 2162 C CA . VAL A 1 274 ? 10.201 6.443 -30.117 1.00 98.31 274 VAL A CA 1
ATOM 2163 C C . VAL A 1 274 ? 8.730 6.717 -29.795 1.00 98.31 274 VAL A C 1
ATOM 2165 O O . VAL A 1 274 ? 8.094 5.917 -29.109 1.00 98.31 274 VAL A O 1
ATOM 2168 N N . ARG A 1 275 ? 8.159 7.792 -30.346 1.00 98.44 275 ARG A N 1
ATOM 2169 C CA . ARG A 1 275 ? 6.736 8.121 -30.206 1.00 98.44 275 ARG A CA 1
ATOM 2170 C C . ARG A 1 275 ? 5.825 7.077 -30.853 1.00 98.44 275 ARG A C 1
ATOM 2172 O O . ARG A 1 275 ? 4.840 6.664 -30.247 1.00 98.44 275 ARG A O 1
ATOM 2179 N N . GLU A 1 276 ? 6.175 6.586 -32.039 1.00 98.25 276 GLU A N 1
ATOM 2180 C CA . GLU A 1 276 ? 5.456 5.483 -32.690 1.00 98.25 276 GLU A CA 1
ATOM 2181 C C . GLU A 1 276 ? 5.460 4.210 -31.825 1.00 98.25 276 GLU A C 1
ATOM 2183 O O . GLU A 1 276 ? 4.415 3.581 -31.641 1.00 98.25 276 GLU A O 1
ATOM 2188 N N . LEU A 1 277 ? 6.606 3.864 -31.221 1.00 98.19 277 LEU A N 1
ATOM 2189 C CA . LEU A 1 277 ? 6.702 2.739 -30.285 1.00 98.19 277 LEU A CA 1
ATOM 2190 C C . LEU A 1 277 ? 5.823 2.940 -29.043 1.00 98.19 277 LEU A C 1
ATOM 2192 O O . LEU A 1 277 ? 5.188 1.987 -28.593 1.00 98.19 277 LEU A O 1
ATOM 2196 N N . ALA A 1 278 ? 5.768 4.155 -28.495 1.00 98.06 278 ALA A N 1
ATOM 2197 C CA . ALA A 1 278 ? 4.933 4.488 -27.341 1.00 98.06 278 ALA A CA 1
ATOM 2198 C C . ALA A 1 278 ? 3.431 4.338 -27.647 1.00 98.06 278 ALA A C 1
ATOM 2200 O O . ALA A 1 278 ? 2.683 3.737 -26.867 1.00 98.06 278 ALA A O 1
ATOM 2201 N N . ASN A 1 279 ? 2.997 4.828 -28.808 1.00 96.44 279 ASN A N 1
ATOM 2202 C CA . ASN A 1 279 ? 1.578 4.937 -29.135 1.00 96.44 279 ASN A CA 1
ATOM 2203 C C . ASN A 1 279 ? 0.994 3.653 -29.744 1.00 96.44 279 ASN A C 1
ATOM 2205 O O . ASN A 1 279 ? -0.163 3.337 -29.470 1.00 96.44 279 ASN A O 1
ATOM 2209 N N . SER A 1 280 ? 1.785 2.886 -30.504 1.00 95.44 280 SER A N 1
ATOM 2210 C CA . SER A 1 280 ? 1.235 1.860 -31.407 1.00 95.44 280 SER A CA 1
ATOM 2211 C C . SER A 1 280 ? 1.837 0.458 -31.263 1.00 95.44 280 SER A C 1
ATOM 2213 O O . SER A 1 280 ? 1.348 -0.475 -31.899 1.00 95.44 280 SER A O 1
ATOM 2215 N N . HIS A 1 281 ? 2.894 0.259 -30.468 1.00 96.81 281 HIS A N 1
ATOM 2216 C CA . HIS A 1 281 ? 3.545 -1.055 -30.390 1.00 96.81 281 HIS A CA 1
ATOM 2217 C C . HIS A 1 281 ? 2.652 -2.117 -29.719 1.00 96.81 281 HIS A C 1
ATOM 2219 O O . HIS A 1 281 ? 2.050 -1.868 -28.681 1.00 96.81 281 HIS A O 1
ATOM 2225 N N . GLY A 1 282 ? 2.617 -3.344 -30.251 1.00 93.88 282 GLY A N 1
ATOM 2226 C CA . GLY A 1 282 ? 1.707 -4.394 -29.761 1.00 93.88 282 GLY A CA 1
ATOM 2227 C C . GLY A 1 282 ? 1.972 -4.887 -28.329 1.00 93.88 282 GLY A C 1
ATOM 2228 O O . GLY A 1 282 ? 1.084 -5.442 -27.696 1.00 93.88 282 GLY A O 1
ATOM 2229 N N . GLN A 1 283 ? 3.181 -4.679 -27.798 1.00 93.50 283 GLN A N 1
ATOM 2230 C CA . GLN A 1 283 ? 3.533 -5.037 -26.417 1.00 93.50 283 GLN A CA 1
ATOM 2231 C C . GLN A 1 283 ? 3.476 -3.826 -25.480 1.00 93.50 283 GLN A C 1
ATOM 2233 O O . GLN A 1 283 ? 4.253 -2.880 -25.640 1.00 93.50 283 GLN A O 1
ATOM 2238 N N . ALA A 1 284 ? 2.648 -3.904 -24.436 1.00 95.44 284 ALA A N 1
ATOM 2239 C CA . ALA A 1 284 ? 2.488 -2.843 -23.442 1.00 95.44 284 ALA A CA 1
ATOM 2240 C C . ALA A 1 284 ? 3.803 -2.475 -22.727 1.00 95.44 284 ALA A C 1
ATOM 2242 O O . ALA A 1 284 ? 4.078 -1.301 -22.496 1.00 95.44 284 ALA A O 1
ATOM 2243 N N . ALA A 1 285 ? 4.672 -3.451 -22.446 1.00 94.94 285 ALA A N 1
ATOM 2244 C CA . ALA A 1 285 ? 5.962 -3.197 -21.802 1.00 94.94 285 ALA A CA 1
ATOM 2245 C C . ALA A 1 285 ? 6.941 -2.389 -22.684 1.00 94.94 285 ALA A C 1
ATOM 2247 O O . ALA A 1 285 ? 7.767 -1.631 -22.162 1.00 94.94 285 ALA A O 1
ATOM 2248 N N . VAL A 1 286 ? 6.852 -2.532 -24.013 1.00 97.06 286 VAL A N 1
ATOM 2249 C CA . VAL A 1 286 ? 7.612 -1.708 -24.969 1.00 97.06 286 VAL A CA 1
ATOM 2250 C C . VAL A 1 286 ? 7.049 -0.292 -24.985 1.00 97.06 286 VAL A C 1
ATOM 2252 O O . VAL A 1 286 ? 7.821 0.652 -24.835 1.00 97.06 286 VAL A O 1
ATOM 2255 N N . ARG A 1 287 ? 5.717 -0.147 -25.061 1.00 97.94 287 ARG A N 1
ATOM 2256 C CA . ARG A 1 287 ? 5.039 1.158 -24.993 1.00 97.94 287 ARG A CA 1
ATOM 2257 C C . ARG A 1 287 ? 5.428 1.925 -23.726 1.00 97.94 287 ARG A C 1
ATOM 2259 O O . ARG A 1 287 ? 5.887 3.058 -23.816 1.00 97.94 287 ARG A O 1
ATOM 2266 N N . ALA A 1 288 ? 5.358 1.273 -22.562 1.00 97.50 288 ALA A N 1
ATOM 2267 C CA . ALA A 1 288 ? 5.761 1.843 -21.275 1.00 97.50 288 ALA A CA 1
ATOM 2268 C C . ALA A 1 288 ? 7.232 2.298 -21.252 1.00 97.50 288 ALA A C 1
ATOM 2270 O O . ALA A 1 288 ? 7.549 3.375 -20.750 1.00 97.50 288 ALA A O 1
ATOM 2271 N N . SER A 1 289 ? 8.138 1.505 -21.836 1.00 97.25 289 SER A N 1
ATOM 2272 C CA . SER A 1 289 ? 9.556 1.878 -21.924 1.00 97.25 289 SER A CA 1
ATOM 2273 C C . SER A 1 289 ? 9.752 3.083 -22.849 1.00 97.25 289 SER A C 1
ATOM 2275 O O . SER A 1 289 ? 10.442 4.025 -22.478 1.00 97.25 289 SER A O 1
ATOM 2277 N N . ALA A 1 290 ? 9.107 3.094 -24.017 1.00 98.19 290 ALA A N 1
ATOM 2278 C CA . ALA A 1 290 ? 9.176 4.201 -24.967 1.00 98.19 290 ALA A CA 1
ATOM 2279 C C . ALA A 1 290 ? 8.612 5.511 -24.386 1.00 98.19 290 ALA A C 1
ATOM 2281 O O . ALA A 1 290 ? 9.258 6.547 -24.526 1.00 98.19 290 ALA A O 1
ATOM 2282 N N . LEU A 1 291 ? 7.495 5.461 -23.649 1.00 98.44 291 LEU A N 1
ATOM 2283 C CA . LEU A 1 291 ? 6.955 6.603 -22.894 1.00 98.44 291 LEU A CA 1
ATOM 2284 C C . LEU A 1 291 ? 7.971 7.150 -21.878 1.00 98.44 291 LEU A C 1
ATOM 2286 O O . LEU A 1 291 ? 8.163 8.361 -21.787 1.00 98.44 291 LEU A O 1
ATOM 2290 N N . GLY A 1 292 ? 8.678 6.267 -21.165 1.00 96.44 292 GLY A N 1
ATOM 2291 C CA . GLY A 1 292 ? 9.781 6.660 -20.283 1.00 96.44 292 GLY A CA 1
ATOM 2292 C C . GLY A 1 292 ? 10.929 7.354 -21.028 1.00 96.44 292 GLY A C 1
ATOM 2293 O O . GLY A 1 292 ? 11.511 8.304 -20.509 1.00 96.44 292 GLY A O 1
ATOM 2294 N N . GLY A 1 293 ? 11.221 6.925 -22.259 1.00 96.25 293 GLY A N 1
ATOM 2295 C CA . GLY A 1 293 ? 12.181 7.585 -23.147 1.00 96.25 293 GLY A CA 1
ATOM 2296 C C . GLY A 1 293 ? 11.731 8.985 -23.569 1.00 96.25 293 GLY A C 1
ATOM 2297 O O . GLY A 1 293 ? 12.512 9.929 -23.451 1.00 96.25 293 GLY A O 1
ATOM 2298 N N . LEU A 1 294 ? 10.466 9.135 -23.986 1.00 97.94 294 LEU A N 1
ATOM 2299 C CA . LEU A 1 294 ? 9.878 10.440 -24.310 1.00 97.94 294 LEU A CA 1
ATOM 2300 C C . LEU A 1 294 ? 9.952 11.391 -23.112 1.00 97.94 294 LEU A C 1
ATOM 2302 O O . LEU A 1 294 ? 10.351 12.542 -23.264 1.00 97.94 294 LEU A O 1
ATOM 2306 N N . LEU A 1 295 ? 9.610 10.908 -21.915 1.00 95.81 295 LEU A N 1
ATOM 2307 C CA . LEU A 1 295 ? 9.679 11.701 -20.692 1.00 95.81 295 LEU A CA 1
ATOM 2308 C C . LEU A 1 295 ? 11.117 12.142 -20.388 1.00 95.81 295 LEU A C 1
ATOM 2310 O O . LEU A 1 295 ? 11.368 13.324 -20.169 1.00 95.81 295 LEU A O 1
ATOM 2314 N N . ALA A 1 296 ? 12.069 11.207 -20.401 1.00 92.19 296 ALA A N 1
ATOM 2315 C CA . ALA A 1 296 ? 13.450 11.488 -20.017 1.00 92.19 296 ALA A CA 1
ATOM 2316 C C . ALA A 1 296 ? 14.170 12.450 -20.979 1.00 92.19 296 ALA A C 1
ATOM 2318 O O . ALA A 1 296 ? 15.075 13.168 -20.556 1.00 92.19 296 ALA A O 1
ATOM 2319 N N . LYS A 1 297 ? 13.762 12.485 -22.254 1.00 94.00 297 LYS A N 1
ATOM 2320 C CA . LYS A 1 297 ? 14.264 13.424 -23.270 1.00 94.00 297 LYS A CA 1
ATOM 2321 C C . LYS A 1 297 ? 13.418 14.696 -23.407 1.00 94.00 297 LYS A C 1
ATOM 2323 O O . LYS A 1 297 ? 13.681 15.502 -24.288 1.00 94.00 297 LYS A O 1
ATOM 2328 N N . ALA A 1 298 ? 12.414 14.886 -22.546 1.00 94.00 298 ALA A N 1
ATOM 2329 C CA . ALA A 1 298 ? 11.459 15.995 -22.627 1.00 94.00 298 ALA A CA 1
ATOM 2330 C C . ALA A 1 298 ? 10.719 16.091 -23.983 1.00 94.00 298 ALA A C 1
ATOM 2332 O O . ALA A 1 298 ? 10.303 17.169 -24.400 1.00 94.00 298 ALA A O 1
ATOM 2333 N N . TRP A 1 299 ? 10.531 14.955 -24.658 1.00 97.25 299 TRP A N 1
ATOM 2334 C CA . TRP A 1 299 ? 9.744 14.818 -25.888 1.00 97.25 299 TRP A CA 1
ATOM 2335 C C . TRP A 1 299 ? 8.275 14.461 -25.618 1.00 97.25 299 TRP A C 1
ATOM 2337 O O . TRP A 1 299 ? 7.457 14.476 -26.536 1.00 97.25 299 TRP A O 1
ATOM 2347 N N . LEU A 1 300 ? 7.923 14.090 -24.385 1.00 97.94 300 LEU A N 1
ATOM 2348 C CA . LEU A 1 300 ? 6.553 13.740 -24.010 1.00 97.94 300 LEU A CA 1
ATOM 2349 C C . LEU A 1 300 ? 5.610 14.942 -24.179 1.00 97.94 300 LEU A C 1
ATOM 2351 O O . LEU A 1 300 ? 5.914 16.048 -23.735 1.00 97.94 300 LEU A O 1
ATOM 2355 N N . THR A 1 301 ? 4.443 14.708 -24.773 1.00 97.56 301 THR A N 1
ATOM 2356 C CA . THR A 1 301 ? 3.395 15.710 -25.000 1.00 97.56 301 THR A CA 1
ATOM 2357 C C . THR A 1 301 ? 2.079 15.292 -24.332 1.00 97.56 301 THR A C 1
ATOM 2359 O O . THR A 1 301 ? 1.889 14.103 -24.056 1.00 97.56 301 THR A O 1
ATOM 2362 N N . PRO A 1 302 ? 1.139 16.230 -24.098 1.00 97.50 302 PRO A N 1
ATOM 2363 C CA . PRO A 1 302 ? -0.197 15.888 -23.608 1.00 97.50 302 PRO A CA 1
ATOM 2364 C C . PRO A 1 302 ? -0.927 14.863 -24.490 1.00 97.50 302 PRO A C 1
ATOM 2366 O O . PRO A 1 302 ? -1.590 13.978 -23.956 1.00 97.50 302 PRO A O 1
ATOM 2369 N N . ASP A 1 303 ? -0.752 14.918 -25.815 1.00 97.44 303 ASP A N 1
ATOM 2370 C CA . ASP A 1 303 ? -1.414 14.004 -26.758 1.00 97.44 303 ASP A CA 1
ATOM 2371 C C . ASP A 1 303 ? -0.954 12.547 -26.588 1.00 97.44 303 ASP A C 1
ATOM 2373 O O . ASP A 1 303 ? -1.765 11.628 -26.701 1.00 97.44 303 ASP A O 1
ATOM 2377 N N . ASP A 1 304 ? 0.321 12.310 -26.251 1.00 98.12 304 ASP A N 1
ATOM 2378 C CA . ASP A 1 304 ? 0.800 10.950 -25.957 1.00 98.12 304 ASP A CA 1
ATOM 2379 C C . ASP A 1 304 ? 0.165 10.405 -24.678 1.00 98.12 304 ASP A C 1
ATOM 2381 O O . ASP A 1 304 ? -0.149 9.216 -24.581 1.00 98.12 304 ASP A O 1
ATOM 2385 N N . VAL A 1 305 ? -0.031 11.275 -23.682 1.00 98.50 305 VAL A N 1
ATOM 2386 C CA . VAL A 1 305 ? -0.679 10.903 -22.423 1.00 98.50 305 VAL A CA 1
ATOM 2387 C C . VAL A 1 305 ? -2.155 10.604 -22.664 1.00 98.50 305 VAL A C 1
ATOM 2389 O O . VAL A 1 305 ? -2.627 9.564 -22.214 1.00 98.50 305 VAL A O 1
ATOM 2392 N N . VAL A 1 306 ? -2.859 11.430 -23.443 1.00 98.50 306 VAL A N 1
ATOM 2393 C CA . VAL A 1 306 ? -4.247 11.172 -23.865 1.00 98.50 306 VAL A CA 1
ATOM 2394 C C . VAL A 1 306 ? -4.354 9.826 -24.590 1.00 98.50 306 VAL A C 1
ATOM 2396 O O . VAL A 1 306 ? -5.188 8.995 -24.228 1.00 98.50 306 VAL A O 1
ATOM 2399 N N . ALA A 1 307 ? -3.471 9.556 -25.556 1.00 97.94 307 ALA A N 1
ATOM 2400 C CA . ALA A 1 307 ? -3.442 8.280 -26.274 1.00 97.94 307 ALA A CA 1
ATOM 2401 C C . ALA A 1 307 ? -3.140 7.084 -25.352 1.00 97.94 307 ALA A C 1
ATOM 2403 O O . ALA A 1 307 ? -3.661 5.984 -25.550 1.00 97.94 307 ALA A O 1
ATOM 2404 N N . THR A 1 308 ? -2.313 7.289 -24.325 1.00 98.31 308 THR A N 1
ATOM 2405 C CA . THR A 1 308 ? -1.991 6.266 -23.322 1.00 98.31 308 THR A CA 1
ATOM 2406 C C . THR A 1 308 ? -3.181 5.990 -22.400 1.00 98.31 308 THR A C 1
ATOM 2408 O O . THR A 1 308 ? -3.516 4.827 -22.179 1.00 98.31 308 THR A O 1
ATOM 2411 N N . LEU A 1 309 ? -3.857 7.036 -21.913 1.00 98.44 309 LEU A N 1
ATOM 2412 C CA . LEU A 1 309 ? -5.058 6.939 -21.076 1.00 98.44 309 LEU A CA 1
ATOM 2413 C C . LEU A 1 309 ? -6.211 6.246 -21.815 1.00 98.44 309 LEU A C 1
ATOM 2415 O O . LEU A 1 309 ? -6.966 5.504 -21.195 1.00 98.44 309 LEU A O 1
ATOM 2419 N N . ALA A 1 310 ? -6.310 6.408 -23.137 1.00 97.06 310 ALA A N 1
ATOM 2420 C CA . ALA A 1 310 ? -7.311 5.740 -23.973 1.00 97.06 310 ALA A CA 1
ATOM 2421 C C . ALA A 1 310 ? -7.118 4.211 -24.105 1.00 97.06 310 ALA A C 1
ATOM 2423 O O . ALA A 1 310 ? -8.006 3.525 -24.601 1.00 97.06 310 ALA A O 1
ATOM 2424 N N . SER A 1 311 ? -5.982 3.654 -23.667 1.00 96.12 311 SER A N 1
ATOM 2425 C CA . SER A 1 311 ? -5.707 2.211 -23.719 1.00 96.12 311 SER A CA 1
ATOM 2426 C C . SER A 1 311 ? -6.630 1.412 -22.792 1.00 96.12 311 SER A C 1
ATOM 2428 O O . SER A 1 311 ? -6.848 1.815 -21.652 1.00 96.12 311 SER A O 1
ATOM 2430 N N . ASP A 1 312 ? -7.123 0.253 -23.239 1.00 94.81 312 ASP A N 1
ATOM 2431 C CA . ASP A 1 312 ? -7.862 -0.706 -22.392 1.00 94.81 312 ASP A CA 1
ATOM 2432 C C . ASP A 1 312 ? -6.938 -1.568 -21.512 1.00 94.81 312 ASP A C 1
ATOM 2434 O O . ASP A 1 312 ? -7.388 -2.211 -20.567 1.00 94.81 312 ASP A O 1
ATOM 2438 N N . ASP A 1 313 ? -5.626 -1.569 -21.780 1.00 95.62 313 ASP A N 1
ATOM 2439 C CA . ASP A 1 313 ? -4.649 -2.162 -20.862 1.00 95.62 313 ASP A CA 1
ATOM 2440 C C . ASP A 1 313 ? -4.539 -1.300 -19.593 1.00 95.62 313 ASP A C 1
ATOM 2442 O O . ASP A 1 313 ? -3.950 -0.213 -19.616 1.00 95.62 313 ASP A O 1
ATOM 2446 N N . ALA A 1 314 ? -5.077 -1.809 -18.483 1.00 96.12 314 ALA A N 1
ATOM 2447 C CA . ALA A 1 314 ? -5.079 -1.152 -17.177 1.00 96.12 314 ALA A CA 1
ATOM 2448 C C . ALA A 1 314 ? -3.679 -0.708 -16.713 1.00 96.12 314 ALA A C 1
ATOM 2450 O O . ALA A 1 314 ? -3.541 0.334 -16.071 1.00 96.12 314 ALA A O 1
ATOM 2451 N N . ARG A 1 315 ? -2.614 -1.439 -17.073 1.00 95.94 315 ARG A N 1
ATOM 2452 C CA . ARG A 1 315 ? -1.233 -1.093 -16.691 1.00 95.94 315 ARG A CA 1
ATOM 2453 C C . ARG A 1 315 ? -0.764 0.169 -17.411 1.00 95.94 315 ARG A C 1
ATOM 2455 O O . ARG A 1 315 ? -0.057 0.982 -16.819 1.00 95.94 315 ARG A O 1
ATOM 2462 N N . LEU A 1 316 ? -1.175 0.344 -18.670 1.00 97.75 316 LEU A N 1
ATOM 2463 C CA . LEU A 1 316 ? -0.898 1.553 -19.446 1.00 97.75 316 LEU A CA 1
ATOM 2464 C C . LEU A 1 316 ? -1.774 2.722 -19.006 1.00 97.75 316 LEU A C 1
ATOM 2466 O O . LEU A 1 316 ? -1.243 3.814 -18.864 1.00 97.75 316 LEU A O 1
ATOM 2470 N N . ALA A 1 317 ? -3.062 2.506 -18.727 1.00 98.19 317 ALA A N 1
ATOM 2471 C CA . ALA A 1 317 ? -3.925 3.564 -18.200 1.00 98.19 317 ALA A CA 1
ATOM 2472 C C . ALA A 1 317 ? -3.396 4.106 -16.857 1.00 98.19 317 ALA A C 1
ATOM 2474 O O . ALA A 1 317 ? -3.272 5.318 -16.686 1.00 98.19 317 ALA A O 1
ATOM 2475 N N . ARG A 1 318 ? -2.974 3.212 -15.948 1.00 98.06 318 ARG A N 1
ATOM 2476 C CA . ARG A 1 318 ? -2.309 3.568 -14.683 1.00 98.06 318 ARG A CA 1
ATOM 2477 C C . ARG A 1 318 ? -1.039 4.393 -14.917 1.00 98.06 318 ARG A C 1
ATOM 2479 O O . ARG A 1 318 ? -0.875 5.447 -14.312 1.00 98.06 318 ARG A O 1
ATOM 2486 N N . LEU A 1 319 ? -0.166 3.949 -15.825 1.00 98.25 319 LEU A N 1
ATOM 2487 C CA . LEU A 1 319 ? 1.037 4.701 -16.198 1.00 98.25 319 LEU A CA 1
ATOM 2488 C C . LEU A 1 319 ? 0.688 6.067 -16.816 1.00 98.25 319 LEU A C 1
ATOM 2490 O O . LEU A 1 319 ? 1.356 7.053 -16.529 1.00 98.25 319 LEU A O 1
ATOM 2494 N N . GLY A 1 320 ? -0.362 6.142 -17.634 1.00 98.25 320 GLY A N 1
ATOM 2495 C CA . GLY A 1 320 ? -0.859 7.383 -18.227 1.00 98.25 320 GLY A CA 1
ATOM 2496 C C . GLY A 1 320 ? -1.266 8.411 -17.173 1.00 98.25 320 GLY A C 1
ATOM 2497 O O . GLY A 1 320 ? -0.920 9.580 -17.312 1.00 98.25 320 GLY A O 1
ATOM 2498 N N . LEU A 1 321 ? -1.923 7.979 -16.092 1.00 98.50 321 LEU A N 1
ATOM 2499 C CA . LEU A 1 321 ? -2.275 8.854 -14.967 1.00 98.50 321 LEU A CA 1
ATOM 2500 C C . LEU A 1 321 ? -1.019 9.419 -14.288 1.00 98.50 321 LEU A C 1
ATOM 2502 O O . LEU A 1 321 ? -0.930 10.625 -14.078 1.00 98.50 321 LEU A O 1
ATOM 2506 N N . GLU A 1 322 ? -0.002 8.585 -14.042 1.00 97.50 322 GLU A N 1
ATOM 2507 C CA . GLU A 1 322 ? 1.282 9.056 -13.502 1.00 97.50 322 GLU A CA 1
ATOM 2508 C C . GLU A 1 322 ? 2.008 10.029 -14.449 1.00 97.50 322 GLU A C 1
ATOM 2510 O O . GLU A 1 322 ? 2.665 10.973 -14.005 1.00 97.50 322 GLU A O 1
ATOM 2515 N N . LEU A 1 323 ? 1.923 9.807 -15.764 1.00 97.94 323 LEU A N 1
ATOM 2516 C CA . LEU A 1 323 ? 2.511 10.703 -16.761 1.00 97.94 323 LEU A CA 1
ATOM 2517 C C . LEU A 1 323 ? 1.767 12.041 -16.825 1.00 97.94 323 LEU A C 1
ATOM 2519 O O . LEU A 1 323 ? 2.419 13.075 -16.968 1.00 97.94 323 LEU A O 1
ATOM 2523 N N . ALA A 1 324 ? 0.443 12.043 -16.652 1.00 97.88 324 ALA A N 1
ATOM 2524 C CA . ALA A 1 324 ? -0.376 13.254 -16.636 1.00 97.88 324 ALA A CA 1
ATOM 2525 C C . ALA A 1 324 ? 0.051 14.245 -15.540 1.00 97.88 324 ALA A C 1
ATOM 2527 O O . ALA A 1 324 ? -0.033 15.456 -15.739 1.00 97.88 324 ALA A O 1
ATOM 2528 N N . GLU A 1 325 ? 0.594 13.752 -14.424 1.00 96.38 325 GLU A N 1
ATOM 2529 C CA . GLU A 1 325 ? 1.105 14.580 -13.322 1.00 96.38 325 GLU A CA 1
ATOM 2530 C C . GLU A 1 325 ? 2.240 15.523 -13.750 1.00 96.38 325 GLU A C 1
ATOM 2532 O O . GLU A 1 325 ? 2.398 16.597 -13.176 1.00 96.38 325 GLU A O 1
ATOM 2537 N N . HIS A 1 326 ? 2.998 15.182 -14.798 1.00 95.62 326 HIS A N 1
ATOM 2538 C CA . HIS A 1 326 ? 4.042 16.061 -15.344 1.00 95.62 326 HIS A CA 1
ATOM 2539 C C . HIS A 1 326 ? 3.468 17.322 -16.006 1.00 95.62 326 HIS A C 1
ATOM 2541 O O . HIS A 1 326 ? 4.194 18.289 -16.235 1.00 95.62 326 HIS A O 1
ATOM 2547 N N . PHE A 1 327 ? 2.167 17.318 -16.298 1.00 95.88 327 PHE A N 1
ATOM 2548 C CA . PHE A 1 327 ? 1.428 18.427 -16.885 1.00 95.88 327 PHE A CA 1
ATOM 2549 C C . PHE A 1 327 ? 0.460 19.076 -15.887 1.00 95.88 327 PHE A C 1
ATOM 2551 O O . PHE A 1 327 ? -0.411 19.827 -16.318 1.00 95.88 327 PHE A O 1
ATOM 2558 N N . ALA A 1 328 ? 0.606 18.838 -14.575 1.00 93.00 328 ALA A N 1
ATOM 2559 C CA . ALA A 1 328 ? -0.309 19.358 -13.551 1.00 93.00 328 ALA A CA 1
ATOM 2560 C C . ALA A 1 328 ? -0.513 20.886 -13.631 1.00 93.00 328 ALA A C 1
ATOM 2562 O O . ALA A 1 328 ? -1.643 21.364 -13.548 1.00 93.00 328 ALA A O 1
ATOM 2563 N N . ASP A 1 329 ? 0.555 21.644 -13.906 1.00 91.12 329 ASP A N 1
ATOM 2564 C CA . ASP A 1 329 ? 0.506 23.108 -14.054 1.00 91.12 329 ASP A CA 1
ATOM 2565 C C . ASP A 1 329 ? -0.059 23.583 -15.410 1.00 91.12 329 ASP A C 1
ATOM 2567 O O . ASP A 1 329 ? -0.246 24.782 -15.631 1.00 91.12 329 ASP A O 1
ATOM 2571 N N . LYS A 1 330 ? -0.262 22.670 -16.368 1.00 89.62 330 LYS A N 1
ATOM 2572 C CA . LYS A 1 330 ? -0.608 22.960 -17.773 1.00 89.62 330 LYS A CA 1
ATOM 2573 C C . LYS A 1 330 ? -1.579 21.925 -18.355 1.00 89.62 330 LYS A C 1
ATOM 2575 O O . LYS A 1 330 ? -1.403 21.465 -19.483 1.00 89.62 330 LYS A O 1
ATOM 2580 N N . LEU A 1 331 ? -2.604 21.565 -17.590 1.00 92.62 331 LEU A N 1
ATOM 2581 C CA . LEU A 1 331 ? -3.644 20.627 -18.011 1.00 92.62 331 LEU A CA 1
ATOM 2582 C C . LEU A 1 331 ? -4.459 21.189 -19.187 1.00 92.62 331 LEU A C 1
ATOM 2584 O O . LEU A 1 331 ? -5.246 22.122 -19.014 1.00 92.62 331 LEU A O 1
ATOM 2588 N N . THR A 1 332 ? -4.309 20.601 -20.374 1.00 94.88 332 THR A N 1
ATOM 2589 C CA . THR A 1 332 ? -5.164 20.915 -21.529 1.00 94.88 332 THR A CA 1
ATOM 2590 C C . THR A 1 332 ? -6.580 20.358 -21.322 1.00 94.88 332 THR A C 1
ATOM 2592 O O . THR A 1 332 ? -6.735 19.363 -20.609 1.00 94.88 332 THR A O 1
ATOM 2595 N N . PRO A 1 333 ? -7.623 20.947 -21.938 1.00 95.81 333 PRO A N 1
ATOM 2596 C CA . PRO A 1 333 ? -8.984 20.411 -21.859 1.00 95.81 333 PRO A CA 1
ATOM 2597 C C . PRO A 1 333 ? -9.081 18.944 -22.299 1.00 95.81 333 PRO A C 1
ATOM 2599 O O . PRO A 1 333 ? -9.782 18.151 -21.678 1.00 95.81 333 PRO A O 1
ATOM 2602 N N . GLU A 1 334 ? -8.338 18.561 -23.336 1.00 97.44 334 GLU A N 1
ATOM 2603 C CA . GLU A 1 334 ? -8.303 17.194 -23.860 1.00 97.44 334 GLU A CA 1
ATOM 2604 C C . GLU A 1 334 ? -7.717 16.213 -22.839 1.00 97.44 334 GLU A C 1
ATOM 2606 O O . GLU A 1 334 ? -8.262 15.127 -22.646 1.00 97.44 334 GLU A O 1
ATOM 2611 N N . LEU A 1 335 ? -6.645 16.607 -22.141 1.00 97.19 335 LEU A N 1
ATOM 2612 C CA . LEU A 1 335 ? -6.039 15.786 -21.096 1.00 97.19 335 LEU A CA 1
ATOM 2613 C C . LEU A 1 335 ? -6.944 15.681 -19.863 1.00 97.19 335 LEU A C 1
ATOM 2615 O O . LEU A 1 335 ? -7.078 14.594 -19.311 1.00 97.19 335 LEU A O 1
ATOM 2619 N N . GLN A 1 336 ? -7.612 16.767 -19.462 1.00 96.81 336 GLN A N 1
ATOM 2620 C CA . GLN A 1 336 ? -8.594 16.725 -18.370 1.00 96.81 336 GLN A CA 1
ATOM 2621 C C . GLN A 1 336 ? -9.735 15.751 -18.687 1.00 96.81 336 GLN A C 1
ATOM 2623 O O . GLN A 1 336 ? -10.041 14.882 -17.872 1.00 96.81 336 GLN A O 1
ATOM 2628 N N . ASN A 1 337 ? -10.302 15.835 -19.895 1.00 97.31 337 ASN A N 1
ATOM 2629 C CA . ASN A 1 337 ? -11.345 14.915 -20.349 1.00 97.31 337 ASN A CA 1
ATOM 2630 C C . ASN A 1 337 ? -10.859 13.461 -20.338 1.00 97.31 337 ASN A C 1
ATOM 2632 O O . ASN A 1 337 ? -11.548 12.595 -19.810 1.00 97.31 337 ASN A O 1
ATOM 2636 N N . ALA A 1 338 ? -9.643 13.195 -20.826 1.00 98.12 338 ALA A N 1
ATOM 2637 C CA . ALA A 1 338 ? -9.074 11.849 -20.804 1.00 98.12 338 ALA A CA 1
ATOM 2638 C C . ALA A 1 338 ? -8.895 11.301 -19.374 1.00 98.12 338 ALA A C 1
ATOM 2640 O O . ALA A 1 338 ? -9.132 10.117 -19.138 1.00 98.12 338 ALA A O 1
ATOM 2641 N N . ILE A 1 339 ? -8.511 12.143 -18.405 1.00 98.12 339 ILE A N 1
ATOM 2642 C CA . ILE A 1 339 ? -8.423 11.742 -16.991 1.00 98.12 339 ILE A CA 1
ATOM 2643 C C . ILE A 1 339 ? -9.824 11.443 -16.433 1.00 98.12 339 ILE A C 1
ATOM 2645 O O . ILE A 1 339 ? -9.994 10.428 -15.757 1.00 98.12 339 ILE A O 1
ATOM 2649 N N . HIS A 1 340 ? -10.840 12.265 -16.727 1.00 97.56 340 HIS A N 1
ATOM 2650 C CA . HIS A 1 340 ? -12.226 11.983 -16.324 1.00 97.56 340 HIS A CA 1
ATOM 2651 C C . HIS A 1 340 ? -12.745 10.664 -16.910 1.00 97.56 340 HIS A C 1
ATOM 2653 O O . HIS A 1 340 ? -13.325 9.858 -16.181 1.00 97.56 340 HIS A O 1
ATOM 2659 N N . ASP A 1 341 ? -12.483 10.406 -18.192 1.00 97.50 341 ASP A N 1
ATOM 2660 C CA . ASP A 1 341 ? -12.929 9.193 -18.881 1.00 97.50 341 ASP A CA 1
ATOM 2661 C C . ASP A 1 341 ? -12.357 7.920 -18.242 1.00 97.50 341 ASP A C 1
ATOM 2663 O O . ASP A 1 341 ? -13.042 6.896 -18.179 1.00 97.50 341 ASP A O 1
ATOM 2667 N N . VAL A 1 342 ? -11.130 7.964 -17.707 1.00 98.00 342 VAL A N 1
ATOM 2668 C CA . VAL A 1 342 ? -10.550 6.818 -16.985 1.00 98.00 342 VAL A CA 1
ATOM 2669 C C . VAL A 1 342 ? -11.363 6.463 -15.738 1.00 98.00 342 VAL A C 1
ATOM 2671 O O . VAL A 1 342 ? -11.609 5.279 -15.507 1.00 98.00 342 VAL A O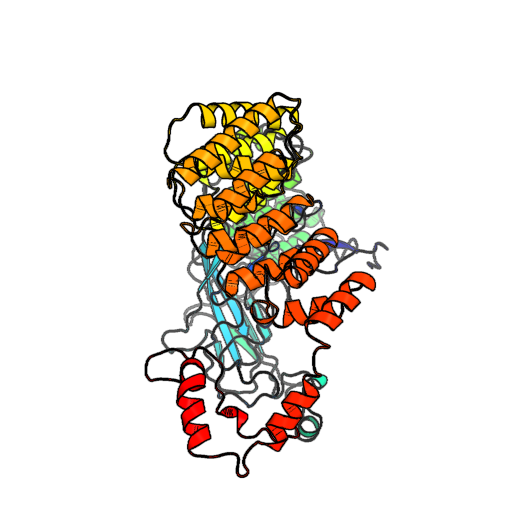 1
ATOM 2674 N N . ALA A 1 343 ? -11.851 7.448 -14.975 1.00 96.12 343 ALA A N 1
ATOM 2675 C CA . ALA A 1 343 ? -12.705 7.178 -13.815 1.00 96.12 343 ALA A CA 1
ATOM 2676 C C . ALA A 1 343 ? -14.047 6.534 -14.206 1.00 96.12 343 ALA A C 1
ATOM 2678 O O . ALA A 1 343 ? -14.595 5.763 -13.418 1.00 96.12 343 ALA A O 1
ATOM 2679 N N . ALA A 1 344 ? -14.552 6.791 -15.415 1.00 93.88 344 ALA A N 1
ATOM 2680 C CA . ALA A 1 344 ? -15.810 6.232 -15.906 1.00 93.88 344 ALA A CA 1
ATOM 2681 C C . ALA A 1 344 ? -15.682 4.806 -16.483 1.00 93.88 344 ALA A C 1
ATOM 2683 O O . ALA A 1 344 ? -16.681 4.092 -16.560 1.00 93.88 344 ALA A O 1
ATOM 2684 N N . ARG A 1 345 ? -14.478 4.382 -16.896 1.00 94.50 345 ARG A N 1
ATOM 2685 C CA . ARG A 1 345 ? -14.243 3.113 -17.618 1.00 94.50 345 ARG A CA 1
ATOM 2686 C C . ARG A 1 345 ? -14.065 1.872 -16.739 1.00 94.50 345 ARG A C 1
ATOM 2688 O O . ARG A 1 345 ? -14.044 0.780 -17.292 1.00 94.50 345 ARG A O 1
ATOM 2695 N N . ASP A 1 346 ? -13.933 2.035 -15.422 1.00 90.81 346 ASP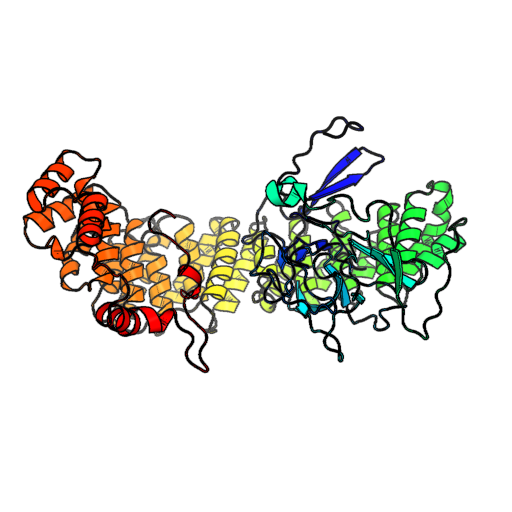 A N 1
ATOM 2696 C CA . ASP A 1 346 ? -13.742 0.943 -14.449 1.00 90.81 346 ASP A CA 1
ATOM 2697 C C . ASP A 1 346 ? -12.672 -0.084 -14.883 1.00 90.81 346 ASP A C 1
ATOM 2699 O O . ASP A 1 346 ? -12.934 -1.260 -15.128 1.00 90.81 346 ASP A O 1
ATOM 2703 N N . LEU A 1 347 ? -11.426 0.385 -15.010 1.00 96.06 347 LEU A N 1
ATOM 2704 C CA . LEU A 1 347 ? -10.279 -0.437 -15.424 1.00 96.06 347 LEU A CA 1
ATOM 2705 C C . LEU A 1 347 ? -9.645 -1.230 -14.259 1.00 96.06 347 LEU A C 1
ATOM 2707 O O . LEU A 1 347 ? -8.547 -1.772 -14.398 1.00 96.06 347 LEU A O 1
ATOM 2711 N N . GLY A 1 348 ? -10.322 -1.297 -13.109 1.00 96.00 348 GLY A N 1
ATOM 2712 C CA . GLY A 1 348 ? -9.896 -2.032 -11.921 1.00 96.00 348 GLY A CA 1
ATOM 2713 C C . GLY A 1 348 ? -9.202 -1.194 -10.839 1.00 96.00 348 GLY A C 1
ATOM 2714 O O . GLY A 1 348 ? -8.765 -0.061 -11.039 1.00 96.00 348 GLY A O 1
ATOM 2715 N N . LEU A 1 349 ? -9.064 -1.806 -9.660 1.00 97.50 349 LEU A N 1
ATOM 2716 C CA . LEU A 1 349 ? -8.696 -1.133 -8.406 1.00 97.50 349 LEU A CA 1
ATOM 2717 C C . LEU A 1 349 ? -7.304 -0.480 -8.407 1.00 97.50 349 LEU A C 1
ATOM 2719 O O . LEU A 1 349 ? -7.108 0.541 -7.755 1.00 97.50 349 LEU A O 1
ATOM 2723 N N . ALA A 1 350 ? -6.337 -1.026 -9.148 1.00 96.94 350 ALA A N 1
ATOM 2724 C CA . ALA A 1 350 ? -5.013 -0.411 -9.284 1.00 96.94 350 ALA A CA 1
ATOM 2725 C C . ALA A 1 350 ? -5.047 0.904 -10.083 1.00 96.94 350 ALA A C 1
ATOM 2727 O O . ALA A 1 350 ? -4.256 1.809 -9.812 1.00 96.94 350 ALA A O 1
ATOM 2728 N N . VAL A 1 351 ? -5.958 1.020 -11.057 1.00 98.31 351 VAL A N 1
ATOM 2729 C CA . VAL A 1 351 ? -6.166 2.262 -11.815 1.00 98.31 351 VAL A CA 1
ATOM 2730 C C . VAL A 1 351 ? -6.900 3.276 -10.948 1.00 98.31 351 VAL A C 1
ATOM 2732 O O . VAL A 1 351 ? -6.476 4.423 -10.886 1.00 98.31 351 VAL A O 1
ATOM 2735 N N . ASP A 1 352 ? -7.925 2.843 -10.215 1.00 98.38 352 ASP A N 1
ATOM 2736 C CA . ASP A 1 352 ? -8.667 3.693 -9.279 1.00 98.38 352 ASP A CA 1
ATOM 2737 C C . ASP A 1 352 ? -7.774 4.278 -8.183 1.00 98.38 352 ASP A C 1
ATOM 2739 O O . ASP A 1 352 ? -7.817 5.482 -7.930 1.00 98.38 352 ASP A O 1
ATOM 2743 N N . LEU A 1 353 ? -6.917 3.449 -7.576 1.00 98.44 353 LEU A N 1
ATOM 2744 C CA . LEU A 1 353 ? -5.915 3.902 -6.613 1.00 98.44 353 LEU A CA 1
ATOM 2745 C C . LEU A 1 353 ? -5.042 5.009 -7.213 1.00 98.44 353 LEU A C 1
ATOM 2747 O O . LEU A 1 353 ? -4.902 6.080 -6.622 1.00 98.44 353 LEU A O 1
ATOM 2751 N N . GLN A 1 354 ? -4.473 4.767 -8.397 1.00 98.31 354 GLN A N 1
ATOM 2752 C CA . GLN A 1 354 ? -3.621 5.750 -9.056 1.00 98.31 354 GLN A CA 1
ATOM 2753 C C . GLN A 1 354 ? -4.395 7.016 -9.435 1.00 98.31 354 GLN A C 1
ATOM 2755 O O . GLN A 1 354 ? -3.857 8.108 -9.302 1.00 98.31 354 GLN A O 1
ATOM 2760 N N . TRP A 1 355 ? -5.651 6.895 -9.860 1.00 98.56 355 TRP A N 1
ATOM 2761 C CA . TRP A 1 355 ? -6.482 8.038 -10.227 1.00 98.56 355 TRP A CA 1
ATOM 2762 C C . TRP A 1 355 ? -6.701 8.960 -9.028 1.00 98.56 355 TRP A C 1
ATOM 2764 O O . TRP A 1 355 ? -6.491 10.168 -9.134 1.00 98.56 355 TRP A O 1
ATOM 2774 N N . VAL A 1 356 ? -7.040 8.390 -7.864 1.00 98.19 356 VAL A N 1
ATOM 2775 C CA . VAL A 1 356 ? -7.198 9.153 -6.617 1.00 98.19 356 VAL A CA 1
ATOM 2776 C C . VAL A 1 356 ? -5.883 9.831 -6.232 1.00 98.19 356 VAL A C 1
ATOM 2778 O O . VAL A 1 356 ? -5.884 11.023 -5.936 1.00 98.19 356 VAL A O 1
ATOM 2781 N N . LEU A 1 357 ? -4.754 9.113 -6.284 1.00 97.50 357 LEU A N 1
ATOM 2782 C CA . LEU A 1 357 ? -3.429 9.678 -5.999 1.00 97.50 357 LEU A CA 1
ATOM 2783 C C . LEU A 1 357 ? -3.081 10.828 -6.953 1.00 97.50 357 LEU A C 1
ATOM 2785 O O . LEU A 1 357 ? -2.659 11.890 -6.500 1.00 97.50 357 LEU A O 1
ATOM 2789 N N . THR A 1 358 ? -3.311 10.665 -8.254 1.00 97.50 358 THR A N 1
ATOM 2790 C CA . THR A 1 358 ? -3.091 11.713 -9.255 1.00 97.50 358 THR A CA 1
ATOM 2791 C C . THR A 1 358 ? -3.965 12.934 -8.963 1.00 97.50 358 THR A C 1
ATOM 2793 O O . THR A 1 358 ? -3.445 14.048 -8.935 1.00 97.50 358 THR A O 1
ATOM 2796 N N . ALA A 1 359 ? -5.246 12.753 -8.621 1.00 96.50 359 ALA A N 1
ATOM 2797 C CA . ALA A 1 359 ? -6.138 13.857 -8.255 1.00 96.50 359 ALA A CA 1
ATOM 2798 C C . ALA A 1 359 ? -5.626 14.691 -7.060 1.00 96.50 359 ALA A C 1
ATOM 2800 O O . ALA A 1 359 ? -5.844 15.900 -7.031 1.00 96.50 359 ALA A O 1
ATOM 2801 N N . THR A 1 360 ? -4.878 14.103 -6.112 1.00 94.19 360 THR A N 1
ATOM 2802 C CA . THR A 1 360 ? -4.285 14.862 -4.986 1.00 94.19 360 THR A CA 1
ATOM 2803 C C . THR A 1 360 ? -3.215 15.881 -5.409 1.00 94.19 360 THR A C 1
ATOM 2805 O O . THR A 1 360 ? -2.907 16.805 -4.640 1.00 94.19 360 THR A O 1
ATOM 2808 N N . LEU A 1 361 ? -2.646 15.715 -6.611 1.00 93.12 361 LEU A N 1
ATOM 2809 C CA . LEU A 1 361 ? -1.602 16.576 -7.172 1.00 93.12 361 LEU A CA 1
ATOM 2810 C C . LEU A 1 361 ? -2.143 17.621 -8.160 1.00 93.12 361 LEU A C 1
ATOM 2812 O O . LEU A 1 361 ? -1.454 18.601 -8.428 1.00 93.12 361 LEU A O 1
ATOM 2816 N N . LEU A 1 362 ? -3.352 17.439 -8.698 1.00 93.00 362 LEU A N 1
ATOM 2817 C CA . LEU A 1 362 ? -3.930 18.342 -9.695 1.00 93.00 362 LEU A CA 1
ATOM 2818 C C . LEU A 1 362 ? -4.765 19.438 -9.011 1.00 93.00 362 LEU A C 1
ATOM 2820 O O . LEU A 1 362 ? -5.907 19.215 -8.622 1.00 93.00 362 LEU A O 1
ATOM 2824 N N . GLU A 1 363 ? -4.206 20.642 -8.861 1.00 83.88 363 GLU A N 1
ATOM 2825 C CA . GLU A 1 363 ? -4.877 21.732 -8.130 1.00 83.88 363 GLU A CA 1
ATOM 2826 C C . GLU A 1 363 ? -6.123 22.282 -8.848 1.00 83.88 363 GLU A C 1
ATOM 2828 O O . GLU A 1 363 ? -7.113 22.596 -8.192 1.00 83.88 363 GLU A O 1
ATOM 2833 N N . ASN A 1 364 ? -6.105 22.353 -10.185 1.00 83.81 364 ASN A N 1
ATOM 2834 C CA . ASN A 1 364 ? -7.173 22.939 -11.010 1.00 83.81 364 ASN A CA 1
ATOM 2835 C C . ASN A 1 364 ? -7.985 21.877 -11.774 1.00 83.81 364 ASN A C 1
ATOM 2837 O O . ASN A 1 364 ? -8.273 22.046 -12.958 1.00 83.81 364 ASN A O 1
ATOM 2841 N N . PHE A 1 365 ? -8.305 20.765 -11.116 1.00 93.19 365 PHE A N 1
ATOM 2842 C CA . PHE A 1 365 ? -9.020 19.635 -11.707 1.00 93.19 365 PHE A CA 1
ATOM 2843 C C . PHE A 1 365 ? -10.300 19.329 -10.914 1.00 93.19 365 PHE A C 1
ATOM 2845 O O . PHE A 1 365 ? -10.237 19.112 -9.704 1.00 93.19 365 PHE A O 1
ATOM 2852 N N . ASP A 1 366 ? -11.448 19.320 -11.600 1.00 94.06 366 ASP A N 1
ATOM 2853 C CA . ASP A 1 366 ? -12.782 19.046 -11.031 1.00 94.06 366 ASP A CA 1
ATOM 2854 C C . ASP A 1 366 ? -12.972 17.538 -10.797 1.00 94.06 366 ASP A C 1
ATOM 2856 O O . ASP A 1 366 ? -13.610 16.815 -11.562 1.00 94.06 366 ASP A O 1
ATOM 2860 N N . ALA A 1 367 ? -12.305 17.023 -9.768 1.00 96.44 367 ALA A N 1
ATOM 2861 C CA . ALA A 1 367 ? -12.229 15.596 -9.490 1.00 96.44 367 ALA A CA 1
ATOM 2862 C C . ALA A 1 367 ? -13.507 15.026 -8.849 1.00 96.44 367 ALA A C 1
ATOM 2864 O O . ALA A 1 367 ? -13.635 13.808 -8.754 1.00 96.44 367 ALA A O 1
ATOM 2865 N N . GLU A 1 368 ? -14.434 15.864 -8.389 1.00 96.38 368 GLU A N 1
ATOM 2866 C CA . GLU A 1 368 ? -15.550 15.512 -7.511 1.00 96.38 368 GLU A CA 1
ATOM 2867 C C . GLU A 1 368 ? -16.405 14.368 -8.073 1.00 96.38 368 GLU A C 1
ATOM 2869 O O . GLU A 1 368 ? -16.663 13.383 -7.376 1.00 96.38 368 GLU A O 1
ATOM 2874 N N . LEU A 1 369 ? -16.783 14.445 -9.354 1.00 95.88 369 LEU A N 1
ATOM 2875 C CA . LEU A 1 369 ? -17.572 13.396 -10.007 1.00 95.88 369 LEU A CA 1
ATOM 2876 C C . LEU A 1 369 ? -16.804 12.066 -10.085 1.00 95.88 369 LEU A C 1
ATOM 2878 O O . LEU A 1 369 ? -17.360 11.014 -9.768 1.00 95.88 369 LEU A O 1
ATOM 2882 N N . GLY A 1 370 ? -15.531 12.107 -10.490 1.00 97.06 370 GLY A N 1
ATOM 2883 C CA . GLY A 1 370 ? -14.691 10.912 -10.613 1.00 97.06 370 GLY A CA 1
ATOM 2884 C C . GLY A 1 370 ? -14.385 10.274 -9.255 1.00 97.06 370 GLY A C 1
ATOM 2885 O O . GLY A 1 370 ? -14.490 9.058 -9.102 1.00 97.06 370 GLY A O 1
ATOM 2886 N N . LEU A 1 371 ? -14.106 11.094 -8.239 1.00 97.94 371 LEU A N 1
ATOM 2887 C CA . LEU A 1 371 ? -13.927 10.661 -6.854 1.00 97.94 371 LEU A CA 1
ATOM 2888 C C . LEU A 1 371 ? -15.186 9.988 -6.309 1.00 97.94 371 LEU A C 1
ATOM 2890 O O . LEU A 1 371 ? -15.082 8.923 -5.704 1.00 97.94 371 LEU A O 1
ATOM 2894 N N . GLY A 1 372 ? -16.366 10.560 -6.563 1.00 95.75 372 GLY A N 1
ATOM 2895 C CA . GLY A 1 372 ? -17.641 9.948 -6.195 1.00 95.75 372 GLY A CA 1
ATOM 2896 C C . GLY A 1 372 ? -17.846 8.588 -6.871 1.00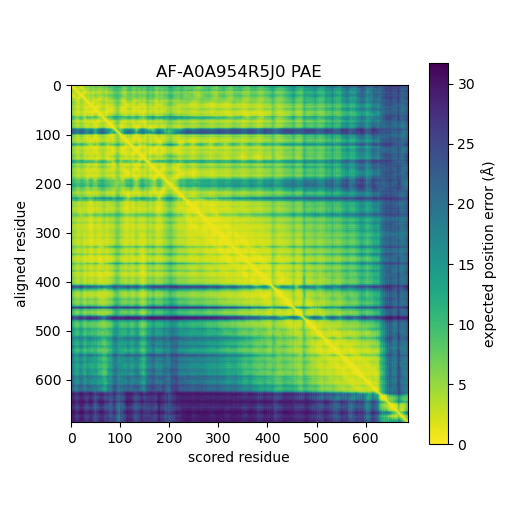 95.75 372 GLY A C 1
ATOM 2897 O O . GLY A 1 372 ? -18.191 7.612 -6.207 1.00 95.75 372 GLY A O 1
ATOM 2898 N N . GLN A 1 373 ? -17.566 8.480 -8.174 1.00 95.44 373 GLN A N 1
ATOM 2899 C CA . GLN A 1 373 ? -17.656 7.210 -8.908 1.00 95.44 373 GLN A CA 1
ATOM 2900 C C . GLN A 1 373 ? -16.701 6.140 -8.357 1.00 95.44 373 GLN A C 1
ATOM 2902 O O . GLN A 1 373 ? -17.098 4.981 -8.223 1.00 95.44 373 GLN A O 1
ATOM 2907 N N . ILE A 1 374 ? -15.460 6.514 -8.028 1.00 97.38 374 ILE A N 1
ATOM 2908 C CA . ILE A 1 374 ? -14.474 5.593 -7.450 1.00 97.38 374 ILE A CA 1
ATOM 2909 C C . ILE A 1 374 ? -14.876 5.209 -6.024 1.00 97.38 374 ILE A C 1
ATOM 2911 O O . ILE A 1 374 ? -14.849 4.030 -5.689 1.00 97.38 374 ILE A O 1
ATOM 2915 N N . ALA A 1 375 ? -15.316 6.153 -5.188 1.00 95.19 375 ALA A N 1
ATOM 2916 C CA . ALA A 1 375 ? -15.778 5.861 -3.829 1.00 95.19 375 ALA A CA 1
ATOM 2917 C C . ALA A 1 375 ? -16.967 4.882 -3.839 1.00 95.19 375 ALA A C 1
ATOM 2919 O O . ALA A 1 375 ? -16.995 3.911 -3.076 1.00 95.19 375 ALA A O 1
ATOM 2920 N N . ALA A 1 376 ? -17.891 5.058 -4.787 1.00 91.12 376 ALA A N 1
ATOM 2921 C CA . ALA A 1 376 ? -19.053 4.194 -4.964 1.00 91.12 376 ALA A CA 1
ATOM 2922 C C . ALA A 1 376 ? -18.705 2.734 -5.304 1.00 91.12 376 ALA A C 1
ATOM 2924 O O . ALA A 1 376 ? -19.465 1.841 -4.929 1.00 91.12 376 ALA A O 1
ATOM 2925 N N . ARG A 1 377 ? -17.577 2.468 -5.987 1.00 92.06 377 ARG A N 1
ATOM 2926 C CA . ARG A 1 377 ? -17.189 1.108 -6.427 1.00 92.06 377 ARG A CA 1
ATOM 2927 C C . ARG A 1 377 ? -15.988 0.505 -5.682 1.00 92.06 377 ARG A C 1
ATOM 2929 O O . ARG A 1 377 ? -16.029 -0.674 -5.341 1.00 92.06 377 ARG A O 1
ATOM 2936 N N . SER A 1 378 ? -15.052 1.322 -5.197 1.00 93.50 378 SER A N 1
ATOM 2937 C CA . SER A 1 378 ? -13.720 0.885 -4.724 1.00 93.50 378 SER A CA 1
ATOM 2938 C C . SER A 1 378 ? -13.416 1.111 -3.239 1.00 93.50 378 SER A C 1
ATOM 2940 O O . SER A 1 378 ? -12.320 0.797 -2.789 1.00 93.50 378 SER A O 1
ATOM 2942 N N . SER A 1 379 ? -14.369 1.591 -2.437 1.00 88.00 379 SER A N 1
ATOM 2943 C CA . SER A 1 379 ? -14.170 1.831 -0.995 1.00 88.00 379 SER A CA 1
ATOM 2944 C C . SER A 1 379 ? -14.010 0.576 -0.121 1.00 88.00 379 SER A C 1
ATOM 2946 O O . SER A 1 379 ? -13.857 0.710 1.087 1.00 88.00 379 SER A O 1
ATOM 2948 N N . ASP A 1 380 ? -14.081 -0.627 -0.696 1.00 87.31 380 ASP A N 1
ATOM 2949 C CA . ASP A 1 380 ? -13.765 -1.876 0.011 1.00 87.31 380 ASP A CA 1
ATOM 2950 C C . ASP A 1 380 ? -12.253 -2.194 -0.044 1.00 87.31 380 ASP A C 1
ATOM 2952 O O . ASP A 1 380 ? -11.789 -3.090 0.657 1.00 87.31 380 ASP A O 1
ATOM 2956 N N . ASP A 1 381 ? -11.482 -1.483 -0.878 1.00 93.12 381 ASP A N 1
ATOM 2957 C CA . ASP A 1 381 ? -10.035 -1.656 -0.998 1.00 93.12 381 ASP A CA 1
ATOM 2958 C C . ASP A 1 381 ? -9.284 -0.747 0.003 1.00 93.12 381 ASP A C 1
ATOM 2960 O O . ASP A 1 381 ? -9.407 0.484 -0.069 1.00 93.12 381 ASP A O 1
ATOM 2964 N N . PRO A 1 382 ? -8.466 -1.310 0.917 1.00 92.50 382 PRO A N 1
ATOM 2965 C CA . PRO A 1 382 ? -7.801 -0.533 1.965 1.00 92.50 382 PRO A CA 1
ATOM 2966 C C . PRO A 1 382 ? -6.847 0.543 1.438 1.00 92.50 382 PRO A C 1
ATOM 2968 O O . PRO A 1 382 ? -6.667 1.590 2.062 1.00 92.50 382 PRO A O 1
ATOM 2971 N N . TRP A 1 383 ? -6.206 0.316 0.292 1.00 95.56 383 TRP A N 1
ATOM 2972 C CA . TRP A 1 383 ? -5.250 1.271 -0.267 1.00 95.56 383 TRP A CA 1
ATOM 2973 C C . TRP A 1 383 ? -5.951 2.416 -0.991 1.00 95.56 383 TRP A C 1
ATOM 2975 O O . TRP A 1 383 ? -5.484 3.552 -0.898 1.00 95.56 383 TRP A O 1
ATOM 2985 N N . VAL A 1 384 ? -7.103 2.162 -1.617 1.00 96.69 384 VAL A N 1
ATOM 2986 C CA . VAL A 1 384 ? -7.970 3.230 -2.139 1.00 96.69 384 VAL A CA 1
ATOM 2987 C C . VAL A 1 384 ? -8.490 4.107 -0.992 1.00 96.69 384 VAL A C 1
ATOM 2989 O O . VAL A 1 384 ? -8.412 5.333 -1.084 1.00 96.69 384 VAL A O 1
ATOM 2992 N N . LEU A 1 385 ? -8.911 3.519 0.137 1.00 94.44 385 LEU A N 1
ATOM 2993 C CA . LEU A 1 385 ? -9.279 4.282 1.343 1.00 94.44 385 LEU A CA 1
ATOM 2994 C C . LEU A 1 385 ? -8.119 5.140 1.871 1.00 94.44 385 LEU A C 1
ATOM 2996 O O . LEU A 1 385 ? -8.308 6.315 2.206 1.00 94.44 385 LEU A O 1
ATOM 3000 N N . LYS A 1 386 ? -6.897 4.592 1.905 1.00 95.12 386 LYS A N 1
ATOM 3001 C CA . LYS A 1 386 ? -5.697 5.363 2.264 1.00 95.12 386 LYS A CA 1
ATOM 3002 C C . LYS A 1 386 ? -5.462 6.519 1.295 1.00 95.12 386 LYS A C 1
ATOM 3004 O O . LYS A 1 386 ? -5.152 7.615 1.754 1.00 95.12 386 LYS A O 1
ATOM 3009 N N . ALA A 1 387 ? -5.642 6.320 -0.008 1.00 96.31 387 ALA A N 1
ATOM 3010 C CA . ALA A 1 387 ? -5.488 7.386 -0.994 1.00 96.31 387 ALA A CA 1
ATOM 3011 C C . ALA A 1 387 ? -6.538 8.495 -0.825 1.00 96.31 387 ALA A C 1
ATOM 3013 O O . ALA A 1 387 ? -6.177 9.669 -0.852 1.00 96.31 387 ALA A O 1
ATOM 3014 N N . PHE A 1 388 ? -7.801 8.157 -0.542 1.00 96.38 388 PHE A N 1
ATOM 3015 C CA . PHE A 1 388 ? -8.819 9.165 -0.220 1.00 96.38 388 PHE A CA 1
ATOM 3016 C C . PHE A 1 388 ? -8.422 10.026 0.980 1.00 96.38 388 PHE A C 1
ATOM 3018 O O . PHE A 1 388 ? -8.581 11.242 0.946 1.00 96.38 388 PHE A O 1
ATOM 3025 N N . SER A 1 389 ? -7.818 9.431 2.012 1.00 93.88 389 SER A N 1
ATOM 3026 C CA . SER A 1 389 ? -7.371 10.169 3.202 1.00 93.88 389 SER A CA 1
ATOM 3027 C C . SER A 1 389 ? -6.280 11.228 2.931 1.00 93.88 389 SER A C 1
ATOM 3029 O O . SER A 1 389 ? -5.986 12.049 3.805 1.00 93.88 389 SER A O 1
ATOM 3031 N N . LEU A 1 390 ? -5.692 11.230 1.726 1.00 94.69 390 LEU A N 1
ATOM 3032 C CA . LEU A 1 390 ? -4.712 12.217 1.260 1.00 94.69 390 LEU A CA 1
ATOM 3033 C C . LEU A 1 390 ? -5.345 13.421 0.544 1.00 94.69 390 LEU A C 1
ATOM 3035 O O . LEU A 1 390 ? -4.629 14.375 0.232 1.00 94.69 390 LEU A O 1
ATOM 3039 N N . LEU A 1 391 ? -6.656 13.411 0.282 1.00 94.50 391 LEU A N 1
ATOM 3040 C CA . LEU A 1 391 ? -7.355 14.540 -0.333 1.00 94.50 391 LEU A CA 1
ATOM 3041 C C . LEU A 1 391 ? -7.260 15.790 0.549 1.00 94.50 391 LEU A C 1
ATOM 3043 O O . LEU A 1 391 ? -7.374 15.730 1.772 1.00 94.50 391 LEU A O 1
ATOM 3047 N N . ARG A 1 392 ? -7.046 16.945 -0.093 1.00 92.00 392 ARG A N 1
ATOM 3048 C CA . ARG A 1 392 ? -6.829 18.237 0.586 1.00 92.00 392 ARG A CA 1
ATOM 3049 C C . ARG A 1 392 ? -7.868 19.296 0.237 1.00 92.00 392 ARG A C 1
ATOM 3051 O O . ARG A 1 392 ? -7.931 20.318 0.914 1.00 92.00 392 ARG A O 1
ATOM 3058 N N . GLN A 1 393 ? -8.650 19.083 -0.819 1.00 93.19 393 GLN A N 1
ATOM 3059 C CA . GLN A 1 393 ? -9.651 20.050 -1.251 1.00 93.19 393 GLN A CA 1
ATOM 3060 C C . GLN A 1 393 ? -10.994 19.758 -0.564 1.00 93.19 393 GLN A C 1
ATOM 3062 O O . GLN A 1 393 ? -11.466 18.622 -0.644 1.00 93.19 393 GLN A O 1
ATOM 3067 N N . PRO A 1 394 ? -11.642 20.753 0.074 1.00 94.56 394 PRO A N 1
ATOM 3068 C CA . PRO A 1 394 ? -12.884 20.536 0.816 1.00 94.56 394 PRO A CA 1
ATOM 3069 C C . PRO A 1 394 ? -14.006 19.885 -0.001 1.00 94.56 394 PRO A C 1
ATOM 3071 O O . PRO A 1 394 ? -14.657 18.971 0.492 1.00 94.56 394 PRO A O 1
ATOM 3074 N N . LYS A 1 395 ? -14.200 20.302 -1.260 1.00 94.25 395 LYS A N 1
ATOM 3075 C CA . LYS A 1 395 ? -15.244 19.748 -2.139 1.00 94.25 395 LYS A CA 1
ATOM 3076 C C . LYS A 1 395 ? -14.990 18.292 -2.521 1.00 94.25 395 LYS A C 1
ATOM 3078 O O . LYS A 1 395 ? -15.898 17.472 -2.464 1.00 94.25 395 LYS A O 1
ATOM 3083 N N . GLN A 1 396 ? -13.741 17.964 -2.847 1.00 95.75 396 GLN A N 1
ATOM 3084 C CA . GLN A 1 396 ? -13.311 16.594 -3.127 1.00 95.75 396 GLN A CA 1
ATOM 3085 C C . GLN A 1 396 ? -13.506 15.694 -1.899 1.00 95.75 396 GLN A C 1
ATOM 3087 O O . GLN A 1 396 ? -14.029 14.587 -2.014 1.00 95.75 396 GLN A O 1
ATOM 3092 N N . ALA A 1 397 ? -13.122 16.183 -0.715 1.00 95.44 397 ALA A N 1
ATOM 3093 C CA . ALA A 1 397 ? -13.299 15.455 0.535 1.00 95.44 397 ALA A CA 1
ATOM 3094 C C . ALA A 1 397 ? -14.781 15.231 0.867 1.00 95.44 397 ALA A C 1
ATOM 3096 O O . ALA A 1 397 ? -15.147 14.134 1.292 1.00 95.44 397 ALA A O 1
ATOM 3097 N N . LEU A 1 398 ? -15.631 16.231 0.617 1.00 95.19 398 LEU A N 1
ATOM 3098 C CA . LEU A 1 398 ? -17.077 16.126 0.785 1.00 95.19 398 LEU A CA 1
ATOM 3099 C C . LEU A 1 398 ? -17.676 15.077 -0.158 1.00 95.19 398 LEU A C 1
ATOM 3101 O O . LEU A 1 398 ? -18.346 14.170 0.322 1.00 95.19 398 LEU A O 1
ATOM 3105 N N . ALA A 1 399 ? -17.364 15.135 -1.457 1.00 95.62 399 ALA A N 1
ATOM 3106 C CA . ALA A 1 399 ? -17.889 14.199 -2.455 1.00 95.62 399 ALA A CA 1
ATOM 3107 C C . ALA A 1 399 ? -17.573 12.731 -2.113 1.00 95.62 399 ALA A C 1
ATOM 3109 O O . ALA A 1 399 ? -18.429 11.855 -2.240 1.00 95.62 399 ALA A O 1
ATOM 3110 N N . VAL A 1 400 ? -16.352 12.455 -1.634 1.00 96.75 400 VAL A N 1
ATOM 3111 C CA . VAL A 1 400 ? -15.983 11.115 -1.156 1.00 96.75 400 VAL A CA 1
ATOM 3112 C C . VAL A 1 400 ? -16.718 10.778 0.138 1.00 96.75 400 VAL A C 1
ATOM 3114 O O . VAL A 1 400 ? -17.278 9.693 0.240 1.00 96.75 400 VAL A O 1
ATOM 3117 N N . THR A 1 401 ? -16.754 11.691 1.111 1.00 94.69 401 THR A N 1
ATOM 3118 C CA . THR A 1 401 ? -17.436 11.483 2.401 1.00 94.69 401 THR A CA 1
ATOM 3119 C C . THR A 1 401 ? -18.908 11.124 2.211 1.00 94.69 401 THR A C 1
ATOM 3121 O O . THR A 1 401 ? -19.375 10.153 2.801 1.00 94.69 401 THR A O 1
ATOM 3124 N N . GLU A 1 402 ? -19.632 11.862 1.369 1.00 93.06 402 GLU A N 1
ATOM 3125 C CA . GLU A 1 402 ? -21.037 11.599 1.050 1.00 93.06 402 GLU A CA 1
ATOM 3126 C C . GLU A 1 402 ? -21.219 10.200 0.470 1.00 93.06 402 GLU A C 1
ATOM 3128 O O . GLU A 1 402 ? -22.047 9.438 0.967 1.00 93.06 402 GLU A O 1
ATOM 3133 N N . GLN A 1 403 ? -20.394 9.820 -0.512 1.00 92.75 403 GLN A N 1
ATOM 3134 C CA . GLN A 1 403 ? -20.483 8.491 -1.112 1.00 92.75 403 GLN A CA 1
ATOM 3135 C C . GLN A 1 403 ? -20.144 7.370 -0.131 1.00 92.75 403 GLN A C 1
ATOM 3137 O O . GLN A 1 403 ? -20.835 6.357 -0.062 1.00 92.75 403 GLN A O 1
ATOM 3142 N N . LEU A 1 404 ? -19.101 7.552 0.671 1.00 91.12 404 LEU A N 1
ATOM 3143 C CA . LEU A 1 404 ? -18.738 6.607 1.717 1.00 91.12 404 LEU A CA 1
ATOM 3144 C C . LEU A 1 404 ? -19.906 6.401 2.700 1.00 91.12 404 LEU A C 1
ATOM 3146 O O . LEU A 1 404 ? -20.308 5.266 2.968 1.00 91.12 404 LEU A O 1
ATOM 3150 N N . LEU A 1 405 ? -20.522 7.489 3.170 1.00 88.81 405 LEU A N 1
ATOM 3151 C CA . LEU A 1 405 ? -21.705 7.420 4.027 1.00 88.81 405 LEU A CA 1
ATOM 3152 C C . LEU A 1 405 ? -22.904 6.779 3.310 1.00 88.81 405 LEU A C 1
ATOM 3154 O O . LEU A 1 405 ? -23.607 5.978 3.924 1.00 88.81 405 LEU A O 1
ATOM 3158 N N . ASP A 1 406 ? -23.154 7.070 2.036 1.00 87.12 406 ASP A N 1
ATOM 3159 C CA . ASP A 1 406 ? -24.271 6.483 1.287 1.00 87.12 406 ASP A CA 1
ATOM 3160 C C . ASP A 1 406 ? -24.097 4.983 1.061 1.00 87.12 406 ASP A C 1
ATOM 3162 O O . ASP A 1 406 ? -25.016 4.197 1.316 1.00 87.12 406 ASP A O 1
ATOM 3166 N N . ARG A 1 407 ? -22.906 4.559 0.640 1.00 80.19 407 ARG A N 1
ATOM 3167 C CA . ARG A 1 407 ? -22.604 3.154 0.369 1.00 80.19 407 ARG A CA 1
ATOM 3168 C C . ARG A 1 407 ? -22.721 2.291 1.621 1.00 80.19 407 ARG A C 1
ATOM 3170 O O . ARG A 1 407 ? -23.239 1.175 1.547 1.00 80.19 407 ARG A O 1
ATOM 3177 N N . TRP A 1 408 ? -22.288 2.797 2.776 1.00 75.00 408 TRP A N 1
ATOM 3178 C CA . TRP A 1 408 ? -22.408 2.087 4.055 1.00 75.00 408 TRP A CA 1
ATOM 3179 C C . TRP A 1 408 ? -23.723 2.348 4.793 1.00 75.00 408 TRP A C 1
ATOM 3181 O O . TRP A 1 408 ? -23.884 1.935 5.940 1.00 75.00 408 TRP A O 1
ATOM 3191 N N . ASN A 1 409 ? -24.695 3.000 4.152 1.00 68.25 409 ASN A N 1
ATOM 3192 C CA . ASN A 1 409 ? -26.050 3.110 4.692 1.00 68.25 409 ASN A CA 1
ATOM 3193 C C . ASN A 1 409 ? -26.829 1.788 4.569 1.00 68.25 409 ASN A C 1
ATOM 3195 O O . ASN A 1 409 ? -27.840 1.606 5.242 1.00 68.25 409 ASN A O 1
ATOM 3199 N N . ALA A 1 410 ? -26.371 0.857 3.726 1.00 59.78 410 ALA A N 1
ATOM 3200 C CA . ALA A 1 410 ? -26.885 -0.509 3.696 1.00 59.78 410 ALA A CA 1
ATOM 3201 C C . ALA A 1 410 ? -26.392 -1.303 4.923 1.00 59.78 410 ALA A C 1
ATOM 3203 O O . ALA A 1 410 ? -25.230 -1.156 5.305 1.00 59.78 410 ALA A O 1
ATOM 3204 N N . ASP A 1 411 ? -27.240 -2.178 5.490 1.00 57.22 411 ASP A N 1
ATOM 3205 C CA . ASP A 1 411 ? -26.928 -3.129 6.583 1.00 57.22 411 ASP A CA 1
ATOM 3206 C C . ASP A 1 411 ? -25.927 -4.212 6.127 1.00 57.22 411 ASP A C 1
ATOM 3208 O O . ASP A 1 411 ? -26.192 -5.417 6.135 1.00 57.22 411 ASP A O 1
ATOM 3212 N N . ARG A 1 412 ? -24.767 -3.786 5.633 1.00 59.16 412 ARG A N 1
ATOM 3213 C CA . ARG A 1 412 ? -23.707 -4.667 5.170 1.00 59.16 412 ARG A CA 1
ATOM 3214 C C . ARG A 1 412 ? -22.918 -5.128 6.396 1.00 59.16 412 ARG A C 1
ATOM 3216 O O . ARG A 1 412 ? -22.422 -4.280 7.136 1.00 59.16 412 ARG A O 1
ATOM 3223 N N . PRO A 1 413 ? -22.763 -6.439 6.627 1.00 56.59 413 PRO A N 1
ATOM 3224 C CA . PRO A 1 413 ? -21.897 -6.913 7.694 1.00 56.59 413 PRO A CA 1
ATOM 3225 C C . PRO A 1 413 ? -20.456 -6.503 7.369 1.00 56.59 413 PRO A C 1
ATOM 3227 O O . PRO A 1 413 ? -19.909 -6.905 6.342 1.00 56.59 413 PRO A O 1
ATOM 3230 N N . LEU A 1 414 ? -19.861 -5.678 8.227 1.00 60.03 414 LEU A N 1
ATOM 3231 C CA . LEU A 1 414 ? -18.444 -5.327 8.182 1.00 60.03 414 LEU A CA 1
ATOM 3232 C C . LEU A 1 414 ? -17.723 -6.071 9.302 1.00 60.03 414 LEU A C 1
ATOM 3234 O O . LEU A 1 414 ? -18.273 -6.242 10.393 1.00 60.03 414 LEU A O 1
ATOM 3238 N N . SER A 1 415 ? -16.489 -6.504 9.041 1.00 66.00 415 SER A N 1
ATOM 3239 C CA . SER A 1 415 ? -15.618 -6.907 10.141 1.00 66.00 415 SER A CA 1
ATOM 3240 C C . SER A 1 415 ? -15.252 -5.667 10.973 1.00 66.00 415 SER A C 1
ATOM 3242 O O . SER A 1 415 ? -15.245 -4.551 10.435 1.00 66.00 415 SER A O 1
ATOM 3244 N N . PRO A 1 416 ? -14.937 -5.827 12.268 1.00 67.56 416 PRO A N 1
ATOM 3245 C CA . PRO A 1 416 ? -14.470 -4.722 13.104 1.00 67.56 416 PRO A CA 1
ATOM 3246 C C . PRO A 1 416 ? -13.278 -3.965 12.496 1.00 67.56 416 PRO A C 1
ATOM 3248 O O . PRO A 1 416 ? -13.205 -2.743 12.600 1.00 67.56 416 PRO A O 1
ATOM 3251 N N . GLU A 1 417 ? -12.368 -4.675 11.824 1.00 69.12 417 GLU A N 1
ATOM 3252 C CA . GLU A 1 417 ? -11.197 -4.089 11.163 1.00 69.12 417 GLU A CA 1
ATOM 3253 C C . GLU A 1 417 ? -11.601 -3.231 9.961 1.00 69.12 417 GLU A C 1
ATOM 3255 O O . GLU A 1 417 ? -11.155 -2.091 9.848 1.00 69.12 417 GLU A O 1
ATOM 3260 N N . GLY A 1 418 ? -12.498 -3.740 9.108 1.00 75.50 418 GLY A N 1
ATOM 3261 C CA . GLY A 1 418 ? -13.000 -2.992 7.956 1.00 75.50 418 GLY A CA 1
ATOM 3262 C C . GLY A 1 418 ? -13.741 -1.720 8.371 1.00 75.50 418 GLY A C 1
ATOM 3263 O O . GLY A 1 418 ? -13.548 -0.673 7.763 1.00 75.50 418 GLY A O 1
ATOM 3264 N N . PHE A 1 419 ? -14.532 -1.772 9.448 1.00 77.69 419 PHE A N 1
ATOM 3265 C CA . PHE A 1 419 ? -15.170 -0.571 9.996 1.00 77.69 419 PHE A CA 1
ATOM 3266 C C . PHE A 1 419 ? -14.134 0.461 10.466 1.00 77.69 419 PHE A C 1
ATOM 3268 O O . PHE A 1 419 ? -14.271 1.641 10.158 1.00 77.69 419 PHE A O 1
ATOM 3275 N N . ALA A 1 420 ? -13.080 0.030 11.166 1.00 79.19 420 ALA A N 1
ATOM 3276 C CA . ALA A 1 420 ? -12.056 0.931 11.694 1.00 79.19 420 ALA A CA 1
ATOM 3277 C C . ALA A 1 420 ? -11.255 1.651 10.590 1.00 79.19 420 ALA A C 1
ATOM 3279 O O . ALA A 1 420 ? -10.982 2.848 10.708 1.00 79.19 420 ALA A O 1
ATOM 3280 N N . GLU A 1 421 ? -10.892 0.955 9.507 1.00 83.12 421 GLU A N 1
ATOM 3281 C CA . GLU A 1 421 ? -10.184 1.560 8.365 1.00 83.12 421 GLU A CA 1
ATOM 3282 C C . GLU A 1 421 ? -11.030 2.641 7.685 1.00 83.12 421 GLU A C 1
ATOM 3284 O O . GLU A 1 421 ? -10.570 3.747 7.386 1.00 83.12 421 GLU A O 1
ATOM 3289 N N . VAL A 1 422 ? -12.303 2.322 7.497 1.00 86.94 422 VAL A N 1
ATOM 3290 C CA . VAL A 1 422 ? -13.307 3.207 6.928 1.00 86.94 422 VAL A CA 1
ATOM 3291 C C . VAL A 1 422 ? -13.537 4.435 7.805 1.00 86.94 422 VAL A C 1
ATOM 3293 O O . VAL A 1 422 ? -13.482 5.565 7.324 1.00 86.94 422 VAL A O 1
ATOM 3296 N N . GLU A 1 423 ? -13.751 4.231 9.100 1.00 85.44 423 GLU A N 1
ATOM 3297 C CA . GLU A 1 423 ? -13.949 5.292 10.084 1.00 85.44 423 GLU A CA 1
ATOM 3298 C C . GLU A 1 423 ? -12.753 6.247 10.126 1.00 85.44 423 GLU A C 1
ATOM 3300 O O . GLU A 1 423 ? -12.915 7.467 10.214 1.00 85.44 423 GLU A O 1
ATOM 3305 N N . GLN A 1 424 ? -11.538 5.708 10.023 1.00 86.12 424 GLN A N 1
ATOM 3306 C CA . GLN A 1 424 ? -10.326 6.507 9.943 1.00 86.12 424 GLN A CA 1
ATOM 3307 C C . GLN A 1 424 ? -10.275 7.354 8.665 1.00 86.12 424 GLN A C 1
ATOM 3309 O O . GLN A 1 424 ? -9.926 8.536 8.735 1.00 86.12 424 GLN A O 1
ATOM 3314 N N . CYS A 1 425 ? -10.632 6.774 7.517 1.00 91.44 425 CYS A N 1
ATOM 3315 C CA . CYS A 1 425 ? -10.708 7.489 6.246 1.00 91.44 425 CYS A CA 1
ATOM 3316 C C . CYS A 1 425 ? -11.741 8.625 6.308 1.00 91.44 425 CYS A C 1
ATOM 3318 O O . CYS A 1 425 ? -11.391 9.783 6.073 1.00 91.44 425 CYS A O 1
ATOM 3320 N N . VAL A 1 426 ? -12.979 8.318 6.715 1.00 91.44 426 VAL A N 1
ATOM 3321 C CA . VAL A 1 426 ? -14.069 9.299 6.833 1.00 91.44 426 VAL A CA 1
ATOM 3322 C C . VAL A 1 426 ? -13.693 10.399 7.817 1.00 91.44 426 VAL A C 1
ATOM 3324 O O . VAL A 1 426 ? -13.823 11.565 7.481 1.00 91.44 426 VAL A O 1
ATOM 3327 N N . SER A 1 427 ? -13.140 10.072 8.987 1.00 87.75 427 SER A N 1
ATOM 3328 C CA . SER A 1 427 ? -12.710 11.082 9.961 1.00 87.75 427 SER A CA 1
ATOM 3329 C C . SER A 1 427 ? -11.635 12.020 9.398 1.00 87.75 427 SER A C 1
ATOM 3331 O O . SER A 1 427 ? -11.663 13.227 9.656 1.00 87.75 427 SER A O 1
ATOM 3333 N N . LYS A 1 428 ? -10.698 11.496 8.596 1.00 90.62 428 LYS A N 1
ATOM 3334 C CA . LYS A 1 428 ? -9.674 12.319 7.951 1.00 90.62 428 LYS A CA 1
ATOM 3335 C C . LYS A 1 428 ? -10.275 13.234 6.884 1.00 90.62 428 LYS A C 1
ATOM 3337 O O . LYS A 1 428 ? -9.959 14.423 6.890 1.00 90.62 428 LYS A O 1
ATOM 3342 N N . LEU A 1 429 ? -11.145 12.713 6.021 1.00 93.00 429 LEU A N 1
ATOM 3343 C CA . LEU A 1 429 ? -11.863 13.495 5.009 1.00 93.00 429 LEU A CA 1
ATOM 3344 C C . LEU A 1 429 ? -12.748 14.562 5.652 1.00 93.00 429 LEU A C 1
ATOM 3346 O O . LEU A 1 429 ? -12.692 15.725 5.259 1.00 93.00 429 LEU A O 1
ATOM 3350 N N . TRP A 1 430 ? -13.474 14.184 6.707 1.00 91.81 430 TRP A N 1
ATOM 3351 C CA . TRP A 1 430 ? -14.293 15.078 7.509 1.00 91.81 430 TRP A CA 1
ATOM 3352 C C . TRP A 1 430 ? -13.458 16.270 7.949 1.00 91.81 430 TRP A C 1
ATOM 3354 O O . TRP A 1 430 ? -13.834 17.384 7.633 1.00 91.81 430 TRP A O 1
ATOM 3364 N N . SER A 1 431 ? -12.257 16.052 8.510 1.00 89.88 431 SER A N 1
ATOM 3365 C CA . SER A 1 431 ? -11.332 17.119 8.938 1.00 89.88 431 SER A CA 1
ATOM 3366 C C . SER A 1 431 ? -10.855 18.078 7.832 1.00 89.88 431 SER A C 1
ATOM 3368 O O . SER A 1 431 ? -10.324 19.144 8.153 1.00 89.88 431 SER A O 1
ATOM 3370 N N . VAL A 1 432 ? -11.069 17.742 6.557 1.00 92.19 432 VAL A N 1
ATOM 3371 C CA . VAL A 1 432 ? -10.738 18.566 5.382 1.00 92.19 432 VAL A CA 1
ATOM 3372 C C . VAL A 1 432 ? -11.956 19.328 4.843 1.00 92.19 432 VAL A C 1
ATOM 3374 O O . VAL A 1 432 ? -11.789 20.423 4.306 1.00 92.19 432 VAL A O 1
ATOM 3377 N N . CYS A 1 433 ? -13.175 18.805 5.006 1.00 92.31 433 CYS A N 1
ATOM 3378 C CA . CYS A 1 433 ? -14.416 19.467 4.582 1.00 92.31 433 CYS A CA 1
ATOM 3379 C C . CYS A 1 433 ? -14.565 20.863 5.212 1.00 92.31 433 CYS A C 1
ATOM 3381 O O . CYS A 1 433 ? -14.041 21.115 6.298 1.00 92.31 433 CYS A O 1
ATOM 3383 N N . SER A 1 434 ? -15.309 21.779 4.586 1.00 91.38 434 SER A N 1
ATOM 3384 C CA . SER A 1 434 ? -15.604 23.069 5.223 1.00 91.38 434 SER A CA 1
ATOM 3385 C C . SER A 1 434 ? -16.578 22.885 6.395 1.00 91.38 434 SER A C 1
ATOM 3387 O O . SER A 1 434 ? -17.378 21.952 6.387 1.00 91.38 434 SER A O 1
ATOM 3389 N N . VAL A 1 435 ? -16.532 23.766 7.403 1.00 87.44 435 VAL A N 1
ATOM 3390 C CA . VAL A 1 435 ? -17.467 23.706 8.549 1.00 87.44 435 VAL A CA 1
ATOM 3391 C C . VAL A 1 435 ? -18.919 23.749 8.066 1.00 87.44 435 VAL A C 1
ATOM 3393 O O . VAL A 1 435 ? -19.731 22.943 8.501 1.00 87.44 435 VAL A O 1
ATOM 3396 N N . GLN A 1 436 ? -19.214 24.618 7.096 1.00 88.25 436 GLN A N 1
ATOM 3397 C CA . GLN A 1 436 ? -20.549 24.756 6.517 1.00 88.25 436 GLN A CA 1
ATOM 3398 C C . GLN A 1 436 ? -21.037 23.457 5.860 1.00 88.25 436 GLN A C 1
ATOM 3400 O O . GLN A 1 436 ? -22.179 23.057 6.078 1.00 88.25 436 GLN A O 1
ATOM 3405 N N . ASP A 1 437 ? -20.185 22.790 5.078 1.00 89.62 437 ASP A N 1
ATOM 3406 C CA . ASP A 1 437 ? -20.561 21.548 4.394 1.00 89.62 437 ASP A CA 1
ATOM 3407 C C . ASP A 1 437 ? -20.751 20.396 5.388 1.00 89.62 437 ASP A C 1
ATOM 3409 O O . ASP A 1 437 ? -21.704 19.625 5.273 1.00 89.62 437 ASP A O 1
ATOM 3413 N N . ARG A 1 438 ? -19.881 20.306 6.406 1.00 87.81 438 ARG A N 1
ATOM 3414 C CA . ARG A 1 438 ? -20.006 19.323 7.495 1.00 87.81 438 ARG A CA 1
ATOM 3415 C C . ARG A 1 438 ? -21.316 19.497 8.247 1.00 87.81 438 ARG A C 1
ATOM 3417 O O . ARG A 1 438 ? -22.013 18.516 8.481 1.00 87.81 438 ARG A O 1
ATOM 3424 N N . GLU A 1 439 ? -21.652 20.729 8.623 1.00 86.88 439 GLU A N 1
ATOM 3425 C CA . GLU A 1 439 ? -22.885 21.043 9.346 1.00 86.88 439 GLU A CA 1
ATOM 3426 C C . GLU A 1 439 ? -24.125 20.749 8.502 1.00 86.88 439 GLU A C 1
ATOM 3428 O O . GLU A 1 439 ? -25.073 20.153 9.014 1.00 86.88 439 GLU A O 1
ATOM 3433 N N . ALA A 1 440 ? -24.115 21.114 7.216 1.00 89.75 440 ALA A N 1
ATOM 3434 C CA . ALA A 1 440 ? -25.214 20.832 6.299 1.00 89.75 440 ALA A CA 1
ATOM 3435 C C . ALA A 1 440 ? -25.446 19.319 6.153 1.00 89.75 440 ALA A C 1
ATOM 3437 O O . ALA A 1 440 ? -26.558 18.842 6.397 1.00 89.75 440 ALA A O 1
ATOM 3438 N N . LEU A 1 441 ? -24.385 18.563 5.852 1.00 90.00 441 LEU A N 1
ATOM 3439 C CA . LEU A 1 441 ? -24.450 17.113 5.690 1.00 90.00 441 LEU A CA 1
ATOM 3440 C C . LEU A 1 441 ? -24.837 16.415 7.001 1.00 90.00 441 LEU A C 1
ATOM 3442 O O . LEU A 1 441 ? -25.722 15.563 7.014 1.00 90.00 441 LEU A O 1
ATOM 3446 N N . ALA A 1 442 ? -24.223 16.785 8.128 1.00 88.94 442 ALA A N 1
ATOM 3447 C CA . ALA A 1 442 ? -24.560 16.214 9.429 1.00 88.94 442 ALA A CA 1
ATOM 3448 C C . ALA A 1 442 ? -26.022 16.484 9.800 1.00 88.94 442 ALA A C 1
ATOM 3450 O O . ALA A 1 442 ? -26.722 15.564 10.214 1.00 88.94 442 ALA A O 1
ATOM 3451 N N . THR A 1 443 ? -26.510 17.710 9.597 1.00 89.00 443 THR A N 1
ATOM 3452 C CA . THR A 1 443 ? -27.901 18.077 9.897 1.00 89.00 443 THR A CA 1
ATOM 3453 C C . THR A 1 443 ? -28.877 17.214 9.106 1.00 89.00 443 THR A C 1
ATOM 3455 O O . THR A 1 443 ? -29.778 16.615 9.695 1.00 89.00 443 THR A O 1
ATOM 3458 N N . GLU A 1 444 ? -28.674 17.097 7.791 1.00 90.06 444 GLU A N 1
ATOM 3459 C CA . GLU A 1 444 ? -29.510 16.269 6.918 1.00 90.06 444 GLU A CA 1
ATOM 3460 C C . GLU A 1 444 ? -29.535 14.805 7.386 1.00 90.06 444 GLU A C 1
ATOM 3462 O O . GLU A 1 444 ? -30.599 14.198 7.546 1.00 90.06 444 GLU A O 1
ATOM 3467 N N . ARG A 1 445 ? -28.358 14.231 7.659 1.00 88.69 445 ARG A N 1
ATOM 3468 C CA . ARG A 1 445 ? -28.220 12.809 7.997 1.00 88.69 445 ARG A CA 1
ATOM 3469 C C . ARG A 1 445 ? -28.720 12.478 9.404 1.00 88.69 445 ARG A C 1
ATOM 3471 O O . ARG A 1 445 ? -29.321 11.418 9.587 1.00 88.69 445 ARG A O 1
ATOM 3478 N N . LEU A 1 446 ? -28.532 13.365 10.383 1.00 87.81 446 LEU A N 1
ATOM 3479 C CA . LEU A 1 446 ? -29.076 13.201 11.737 1.00 87.81 446 LEU A CA 1
ATOM 3480 C C . LEU A 1 446 ? -30.606 13.332 11.749 1.00 87.81 446 LEU A C 1
ATOM 3482 O O . LEU A 1 446 ? -31.278 12.565 12.436 1.00 87.81 446 LEU A O 1
ATOM 3486 N N . GLN A 1 447 ? -31.182 14.238 10.953 1.00 88.19 447 GLN A N 1
ATOM 3487 C CA . GLN A 1 447 ? -32.639 14.322 10.798 1.00 88.19 447 GLN A CA 1
ATOM 3488 C C . GLN A 1 447 ? -33.205 13.032 10.190 1.00 88.19 447 GLN A C 1
ATOM 3490 O O . GLN A 1 447 ? -34.095 12.415 10.774 1.00 88.19 447 GLN A O 1
ATOM 3495 N N . ALA A 1 448 ? -32.609 12.548 9.096 1.00 85.75 448 ALA A N 1
ATOM 3496 C CA . ALA A 1 448 ? -33.003 11.284 8.474 1.00 85.75 448 ALA A CA 1
ATOM 3497 C C . ALA A 1 448 ? -32.839 10.068 9.411 1.00 85.75 448 ALA A C 1
ATOM 3499 O O . ALA A 1 448 ? -33.579 9.087 9.298 1.00 85.75 448 ALA A O 1
ATOM 3500 N N . MET A 1 449 ? -31.870 10.114 10.333 1.00 84.75 449 MET A N 1
ATOM 3501 C CA . MET A 1 449 ? -31.677 9.106 11.379 1.00 84.75 449 MET A CA 1
ATOM 3502 C C . MET A 1 449 ? -32.829 9.109 12.390 1.00 84.75 449 MET A C 1
ATOM 3504 O O . MET A 1 449 ? -33.333 8.039 12.723 1.00 84.75 449 MET A O 1
ATOM 3508 N N . LEU A 1 450 ? -33.271 10.286 12.841 1.00 83.88 450 LEU A N 1
ATOM 3509 C CA . LEU A 1 450 ? -34.354 10.436 13.819 1.00 83.88 450 LEU A CA 1
ATOM 3510 C C . LEU A 1 450 ? -35.743 10.119 13.243 1.00 83.88 450 LEU A C 1
ATOM 3512 O O . LEU A 1 450 ? -36.612 9.650 13.978 1.00 83.88 450 LEU A O 1
ATOM 3516 N N . ASP A 1 451 ? -35.952 10.332 11.943 1.00 80.56 451 ASP A N 1
ATOM 3517 C CA . ASP A 1 451 ? -37.229 10.041 11.275 1.00 80.56 451 ASP A CA 1
ATOM 3518 C C . ASP A 1 451 ? -37.482 8.532 11.089 1.00 80.56 451 ASP A C 1
ATOM 3520 O O . ASP A 1 451 ? -38.623 8.091 10.909 1.00 80.56 451 ASP A O 1
ATOM 3524 N N . LYS A 1 452 ? -36.433 7.702 11.149 1.00 70.44 452 LYS A N 1
ATOM 3525 C CA . LYS A 1 452 ? -36.546 6.243 11.028 1.00 70.44 452 LYS A CA 1
ATOM 3526 C C . LYS A 1 452 ? -36.849 5.593 12.381 1.00 70.44 452 LYS A C 1
ATOM 3528 O O . LYS A 1 452 ? -36.059 5.629 13.314 1.00 70.44 452 LYS A O 1
ATOM 3533 N N . THR A 1 453 ? -37.952 4.851 12.454 1.00 63.94 453 THR A N 1
ATOM 3534 C CA . THR A 1 453 ? -38.374 4.074 13.639 1.00 63.94 453 THR A CA 1
ATOM 3535 C C . THR A 1 453 ? -37.796 2.648 13.675 1.00 63.94 453 THR A C 1
ATOM 3537 O O . THR A 1 453 ? -38.437 1.714 14.159 1.00 63.94 453 THR A O 1
ATOM 3540 N N . GLY A 1 454 ? -36.578 2.462 13.153 1.00 66.56 454 GLY A N 1
ATOM 3541 C CA . GLY A 1 454 ? -35.894 1.163 13.086 1.00 66.56 454 GLY A CA 1
ATOM 3542 C C . GLY A 1 454 ? -35.451 0.612 14.450 1.00 66.56 454 GLY A C 1
ATOM 3543 O O . GLY A 1 454 ? -35.521 1.302 15.470 1.00 66.56 454 GLY A O 1
ATOM 3544 N N . SER A 1 455 ? -34.999 -0.649 14.471 1.00 69.88 455 SER A N 1
ATOM 3545 C CA . SER A 1 455 ? -34.503 -1.338 15.675 1.00 69.88 455 SER A CA 1
ATOM 3546 C C . SER A 1 455 ? -33.037 -1.052 16.025 1.00 69.88 455 SER A C 1
ATOM 3548 O O . SER A 1 455 ? -32.638 -1.387 17.128 1.00 69.88 455 SER A O 1
ATOM 3550 N N . GLY A 1 456 ? -32.253 -0.430 15.145 1.00 76.62 456 GLY A N 1
ATOM 3551 C CA . GLY A 1 456 ? -30.820 -0.188 15.357 1.00 76.62 456 GLY A CA 1
ATOM 3552 C C . GLY A 1 456 ? -30.294 0.952 14.489 1.00 76.62 456 GLY A C 1
ATOM 3553 O O . GLY A 1 456 ? -31.091 1.710 13.924 1.00 76.62 456 GLY A O 1
ATOM 3554 N N . PHE A 1 457 ? -28.971 1.055 14.385 1.00 80.19 457 PHE A N 1
ATOM 3555 C CA . PHE A 1 457 ? -28.278 2.062 13.583 1.00 80.19 457 PHE A CA 1
ATOM 3556 C C . PHE A 1 457 ? -27.574 1.422 12.387 1.00 80.19 457 PHE A C 1
ATOM 3558 O O . PHE A 1 457 ? -26.979 0.353 12.492 1.00 80.19 457 PHE A O 1
ATOM 3565 N N . THR A 1 458 ? -27.600 2.099 11.240 1.00 82.06 458 THR A N 1
ATOM 3566 C CA . THR A 1 458 ? -26.821 1.663 10.072 1.00 82.06 458 THR A CA 1
ATOM 3567 C C . THR A 1 458 ? -25.333 1.969 10.277 1.00 82.06 458 THR A C 1
ATOM 3569 O O . THR A 1 458 ? -24.968 2.868 11.037 1.00 82.06 458 THR A O 1
ATOM 3572 N N . ASN A 1 459 ? -24.438 1.277 9.565 1.00 78.75 459 ASN A N 1
ATOM 3573 C CA . ASN A 1 459 ? -22.998 1.561 9.662 1.00 78.75 459 ASN A CA 1
ATOM 3574 C C . ASN A 1 459 ? -22.677 3.020 9.304 1.00 78.75 459 ASN A C 1
ATOM 3576 O O . ASN A 1 459 ? -21.877 3.656 9.979 1.00 78.75 459 ASN A O 1
ATOM 3580 N N . SER A 1 460 ? -23.345 3.579 8.293 1.00 82.75 460 SER A N 1
ATOM 3581 C CA . SER A 1 460 ? -23.254 5.000 7.929 1.00 82.75 460 SER A CA 1
ATOM 3582 C C . SER A 1 460 ? -23.572 5.937 9.092 1.00 82.75 460 SER A C 1
ATOM 3584 O O . SER A 1 460 ? -22.834 6.884 9.358 1.00 82.75 460 SER A O 1
ATOM 3586 N N . GLN A 1 461 ? -24.643 5.638 9.831 1.00 86.19 461 GLN A N 1
ATOM 3587 C CA . GLN A 1 461 ? -25.044 6.403 11.006 1.00 86.19 461 GLN A CA 1
ATOM 3588 C C . GLN A 1 461 ? -23.969 6.350 12.097 1.00 86.19 461 GLN A C 1
ATOM 3590 O O . GLN A 1 461 ? -23.608 7.388 12.649 1.00 86.19 461 GLN A O 1
ATOM 3595 N N . LEU A 1 462 ? -23.402 5.171 12.358 1.00 82.94 462 LEU A N 1
ATOM 3596 C CA . LEU A 1 462 ? -22.304 5.006 13.313 1.00 82.94 462 LEU A CA 1
ATOM 3597 C C . LEU A 1 462 ? -21.030 5.757 12.885 1.00 82.94 462 LEU A C 1
ATOM 3599 O O . LEU A 1 462 ? -20.390 6.407 13.712 1.00 82.94 462 LEU A O 1
ATOM 3603 N N . LEU A 1 463 ? -20.673 5.706 11.598 1.00 83.50 463 LEU A N 1
ATOM 3604 C CA . LEU A 1 463 ? -19.507 6.399 11.039 1.00 83.50 463 LEU A CA 1
ATOM 3605 C C . LEU A 1 463 ? -19.636 7.920 11.133 1.00 83.50 463 LEU A C 1
ATOM 3607 O O . LEU A 1 463 ? -18.675 8.603 11.500 1.00 83.50 463 LEU A O 1
ATOM 3611 N N . LEU A 1 464 ? -20.826 8.449 10.837 1.00 86.94 464 LEU A N 1
ATOM 3612 C CA . LEU A 1 464 ? -21.125 9.868 10.988 1.00 86.94 464 LEU A CA 1
ATOM 3613 C C . LEU A 1 464 ? -20.975 10.304 12.449 1.00 86.94 464 LEU A C 1
ATOM 3615 O O . LEU A 1 464 ? -20.270 11.273 12.723 1.00 86.94 464 LEU A O 1
ATOM 3619 N N . LEU A 1 465 ? -21.583 9.570 13.387 1.00 85.12 465 LEU A N 1
ATOM 3620 C CA . LEU A 1 465 ? -21.497 9.885 14.816 1.00 85.12 465 LEU A CA 1
ATOM 3621 C C . LEU A 1 465 ? -20.052 9.840 15.324 1.00 85.12 465 LEU A C 1
ATOM 3623 O O . LEU A 1 465 ? -19.643 10.738 16.057 1.00 85.12 465 LEU A O 1
ATOM 3627 N N . SER A 1 466 ? -19.251 8.863 14.885 1.00 81.88 466 SER A N 1
ATOM 3628 C CA . SER A 1 466 ? -17.824 8.826 15.230 1.00 81.88 466 SER A CA 1
ATOM 3629 C C . SER A 1 466 ? -17.027 9.997 14.644 1.00 81.88 466 SER A C 1
ATOM 3631 O O . SER A 1 466 ? -16.110 10.522 15.279 1.00 81.88 466 SER A O 1
ATOM 3633 N N . SER A 1 467 ? -17.378 10.448 13.440 1.00 83.00 467 SER A N 1
ATOM 3634 C CA . SER A 1 467 ? -16.712 11.593 12.809 1.00 83.00 467 SER A CA 1
ATOM 3635 C C . SER A 1 467 ? -17.036 12.901 13.535 1.00 83.00 467 SER A C 1
ATOM 3637 O O . SER A 1 467 ? -16.124 13.673 13.827 1.00 83.00 467 SER A O 1
ATOM 3639 N N . LEU A 1 468 ? -18.303 13.102 13.913 1.00 82.31 468 LEU A N 1
ATOM 3640 C CA . LEU A 1 468 ? -18.759 14.252 14.702 1.00 82.31 468 LEU A CA 1
ATOM 3641 C C . LEU A 1 468 ? -18.108 14.293 16.089 1.00 82.31 468 LEU A C 1
ATOM 3643 O O . LEU A 1 468 ? -17.620 15.336 16.517 1.00 82.31 468 LEU A O 1
ATOM 3647 N N . ALA A 1 469 ? -18.015 13.136 16.746 1.00 76.00 469 ALA A N 1
ATOM 3648 C CA . ALA A 1 469 ? -17.374 12.960 18.046 1.00 76.00 469 ALA A CA 1
ATOM 3649 C C . ALA A 1 469 ? -15.905 13.432 18.074 1.00 76.00 469 ALA A C 1
ATOM 3651 O O . ALA A 1 469 ? -15.388 13.814 19.121 1.00 76.00 469 ALA A O 1
ATOM 3652 N N . LYS A 1 470 ? -15.205 13.407 16.934 1.00 72.06 470 LYS A N 1
ATOM 3653 C CA . LYS A 1 470 ? -13.793 13.808 16.836 1.00 72.06 470 LYS A CA 1
ATOM 3654 C C . LYS A 1 470 ? -13.588 15.295 16.512 1.00 72.06 470 LYS A C 1
ATOM 3656 O O . LYS A 1 470 ? -12.457 15.759 16.643 1.00 72.06 470 LYS A O 1
ATOM 3661 N N . ASP A 1 471 ? -14.623 16.025 16.083 1.00 69.12 471 ASP A N 1
ATOM 3662 C CA . ASP A 1 471 ? -14.483 17.370 15.500 1.00 69.12 471 ASP A CA 1
ATOM 3663 C C . ASP A 1 471 ? -14.597 18.506 16.539 1.00 69.12 471 ASP A C 1
ATOM 3665 O O . ASP A 1 471 ? -13.780 19.426 16.521 1.00 69.12 471 ASP A O 1
ATOM 3669 N N . SER A 1 472 ? -15.537 18.446 17.494 1.00 59.84 472 SER A N 1
ATOM 3670 C CA . SER A 1 472 ? -15.569 19.283 18.719 1.00 59.84 472 SER A CA 1
ATOM 3671 C C . SER A 1 472 ? -16.837 19.052 19.553 1.00 59.84 472 SER A C 1
ATOM 3673 O O . SER A 1 472 ? -17.826 18.554 19.018 1.00 59.84 472 SER A O 1
ATOM 3675 N N . PRO A 1 473 ? -16.825 19.414 20.854 1.00 52.22 473 PRO A N 1
ATOM 3676 C CA . PRO A 1 473 ? -17.901 19.093 21.784 1.00 52.22 473 PRO A CA 1
ATOM 3677 C C . PRO A 1 473 ? -19.195 19.838 21.449 1.00 52.22 473 PRO A C 1
ATOM 3679 O O . PRO A 1 473 ? -19.173 21.032 21.146 1.00 52.22 473 PRO A O 1
ATOM 3682 N N . ALA A 1 474 ? -20.321 19.140 21.557 1.00 50.91 474 ALA A N 1
ATOM 3683 C CA . ALA A 1 474 ? -21.649 19.714 21.467 1.00 50.91 474 ALA A CA 1
ATOM 3684 C C . ALA A 1 474 ? -21.782 20.889 22.452 1.00 50.91 474 ALA A C 1
ATOM 3686 O O . ALA A 1 474 ? -21.700 20.726 23.669 1.00 50.91 474 ALA A O 1
ATOM 3687 N N . SER A 1 475 ? -21.994 22.091 21.919 1.00 48.53 475 SER A N 1
ATOM 3688 C CA . SER A 1 475 ? -22.607 23.181 22.672 1.00 48.53 475 SER A CA 1
ATOM 3689 C C . SER A 1 475 ? -24.110 22.915 22.679 1.00 48.53 475 SER A C 1
ATOM 3691 O O . SER A 1 475 ? -24.729 22.891 21.617 1.00 48.53 475 SER A O 1
ATOM 3693 N N . GLU A 1 476 ? -24.706 22.720 23.859 1.00 51.62 476 GLU A N 1
ATOM 3694 C CA . GLU A 1 476 ? -26.161 22.536 24.025 1.00 51.62 476 GLU A CA 1
ATOM 3695 C C . GLU A 1 476 ? -26.992 23.704 23.459 1.00 51.62 476 GLU A C 1
ATOM 3697 O O . GLU A 1 476 ? -28.199 23.573 23.291 1.00 51.62 476 GLU A O 1
ATOM 3702 N N . ALA A 1 477 ? -26.367 24.853 23.176 1.00 51.59 477 ALA A N 1
ATOM 3703 C CA . ALA A 1 477 ? -27.062 26.078 22.794 1.00 51.59 477 ALA A CA 1
ATOM 3704 C C . ALA A 1 477 ? -27.418 26.186 21.298 1.00 51.59 477 ALA A C 1
ATOM 3706 O O . ALA A 1 477 ? -28.230 27.044 20.949 1.00 51.59 477 ALA A O 1
ATOM 3707 N N . ASP A 1 478 ? -26.843 25.349 20.427 1.00 72.00 478 ASP A N 1
ATOM 3708 C CA . ASP A 1 478 ? -27.031 25.442 18.973 1.00 72.00 478 ASP A CA 1
ATOM 3709 C C . ASP A 1 478 ? -27.841 24.254 18.418 1.00 72.00 478 ASP A C 1
ATOM 3711 O O . ASP A 1 478 ? -27.848 23.162 18.984 1.00 72.00 478 ASP A O 1
ATOM 3715 N N . ALA A 1 479 ? -28.505 24.439 17.268 1.00 77.00 479 ALA A N 1
ATOM 3716 C CA . ALA A 1 479 ? -29.432 23.458 16.675 1.00 77.00 479 ALA A CA 1
ATOM 3717 C C . ALA A 1 479 ? -28.829 22.050 16.456 1.00 77.00 479 ALA A C 1
ATOM 3719 O O . ALA A 1 479 ? -29.542 21.047 16.500 1.00 77.00 479 ALA A O 1
ATOM 3720 N N . MET A 1 480 ? -27.512 21.963 16.242 1.00 79.19 480 MET A N 1
ATOM 3721 C CA . MET A 1 480 ? -26.789 20.690 16.149 1.00 79.19 480 MET A CA 1
ATOM 3722 C C . MET A 1 480 ? -26.744 19.952 17.498 1.00 79.19 480 MET A C 1
ATOM 3724 O O . MET A 1 480 ? -26.920 18.737 17.537 1.00 79.19 480 MET A O 1
ATOM 3728 N N . GLY A 1 481 ? -26.561 20.677 18.606 1.00 76.81 481 GLY A N 1
ATOM 3729 C CA . GLY A 1 481 ? -26.569 20.115 19.957 1.00 76.81 481 GLY A CA 1
ATOM 3730 C C . GLY A 1 481 ? -27.926 19.510 20.319 1.00 76.81 481 GLY A C 1
ATOM 3731 O O . GLY A 1 481 ? -27.984 18.398 20.842 1.00 76.81 481 GLY A O 1
ATOM 3732 N N . GLU A 1 482 ? -29.026 20.175 19.947 1.00 80.31 482 GLU A N 1
ATOM 3733 C CA . GLU A 1 482 ? -30.381 19.632 20.125 1.00 80.31 482 GLU A CA 1
ATOM 3734 C C . GLU A 1 482 ? -30.601 18.337 19.322 1.00 80.31 482 GLU A C 1
ATOM 3736 O O . GLU A 1 482 ? -31.192 17.378 19.826 1.00 80.31 482 GLU A O 1
ATOM 3741 N N . LEU A 1 483 ? -30.112 18.276 18.076 1.00 84.50 483 LEU A N 1
ATOM 3742 C CA . LEU A 1 483 ? -30.186 17.061 17.257 1.00 84.50 483 LEU A CA 1
ATOM 3743 C C . LEU A 1 483 ? -29.379 15.912 17.872 1.00 84.50 483 LEU A C 1
ATOM 3745 O O . LEU A 1 483 ? -29.887 14.794 17.961 1.00 84.50 483 LEU A O 1
ATOM 3749 N N . LEU A 1 484 ? -28.156 16.180 18.331 1.00 81.81 484 LEU A N 1
ATOM 3750 C CA . LEU A 1 484 ? -27.295 15.182 18.969 1.00 81.81 484 LEU A CA 1
ATOM 3751 C C . LEU A 1 484 ? -27.865 14.678 20.300 1.00 81.81 484 LEU A C 1
ATOM 3753 O O . LEU A 1 484 ? -27.803 13.477 20.570 1.00 81.81 484 LEU A O 1
ATOM 3757 N N . SER A 1 485 ? -28.487 15.550 21.096 1.00 80.69 485 SER A N 1
ATOM 3758 C CA . SER A 1 485 ? -29.188 15.154 22.324 1.00 80.69 485 SER A CA 1
ATOM 3759 C C . SER A 1 485 ? -30.338 14.185 22.016 1.00 80.69 485 SER A C 1
ATOM 3761 O O . SER A 1 485 ? -30.392 13.091 22.577 1.00 80.69 485 SER A O 1
ATOM 3763 N N . ARG A 1 486 ? -31.172 14.488 21.009 1.00 85.75 486 ARG A N 1
ATOM 3764 C CA . ARG A 1 486 ? -32.247 13.582 20.556 1.00 85.75 486 ARG A CA 1
ATOM 3765 C C . ARG A 1 486 ? -31.723 12.239 20.043 1.00 85.75 486 ARG A C 1
ATOM 3767 O O . ARG A 1 486 ? -32.361 11.208 20.255 1.00 85.75 486 ARG A O 1
ATOM 3774 N N . VAL A 1 487 ? -30.580 12.232 19.355 1.00 86.12 487 VAL A N 1
ATOM 3775 C CA . VAL A 1 487 ? -29.929 10.985 18.922 1.00 86.12 487 VAL A CA 1
ATOM 3776 C C . VAL A 1 487 ? -29.417 10.195 20.126 1.00 86.12 487 VAL A C 1
ATOM 3778 O O . VAL A 1 487 ? -29.590 8.980 20.171 1.00 86.12 487 VAL A O 1
ATOM 3781 N N . THR A 1 488 ? -28.859 10.868 21.129 1.00 81.88 488 THR A N 1
ATOM 3782 C CA . THR A 1 488 ? -28.375 10.231 22.361 1.00 81.88 488 THR A CA 1
ATOM 3783 C C . THR A 1 488 ? -29.514 9.590 23.152 1.00 81.88 488 THR A C 1
ATOM 3785 O O . THR A 1 488 ? -29.405 8.426 23.544 1.00 81.88 488 THR A O 1
ATOM 3788 N N . ASP A 1 489 ? -30.649 10.278 23.288 1.00 84.62 489 ASP A N 1
ATOM 3789 C CA . ASP A 1 489 ? -31.868 9.713 23.879 1.00 84.62 489 ASP A CA 1
ATOM 3790 C C . ASP A 1 489 ? -32.318 8.446 23.139 1.00 84.62 489 ASP A C 1
ATOM 3792 O O . ASP A 1 489 ? -32.661 7.437 23.762 1.00 84.62 489 ASP A O 1
ATOM 3796 N N . ARG A 1 490 ? -32.252 8.459 21.802 1.00 86.19 490 ARG A N 1
ATOM 3797 C CA . ARG A 1 490 ? -32.590 7.295 20.976 1.00 86.19 490 ARG A CA 1
ATOM 3798 C C . ARG A 1 490 ? -31.625 6.124 21.180 1.00 86.19 490 ARG A C 1
ATOM 3800 O O . ARG A 1 490 ? -32.080 4.980 21.229 1.00 86.19 490 ARG A O 1
ATOM 3807 N N . ILE A 1 491 ? -30.319 6.379 21.312 1.00 85.31 491 ILE A N 1
ATOM 3808 C CA . ILE A 1 491 ? -29.315 5.346 21.628 1.00 85.31 491 ILE A CA 1
ATOM 3809 C C . ILE A 1 491 ? -29.664 4.684 22.965 1.00 85.31 491 ILE A C 1
ATOM 3811 O O . ILE A 1 491 ? -29.735 3.456 23.043 1.00 85.31 491 ILE A O 1
ATOM 3815 N N . ILE A 1 492 ? -29.936 5.488 23.999 1.00 84.19 492 ILE A N 1
ATOM 3816 C CA . ILE A 1 492 ? -30.298 5.000 25.336 1.00 84.19 492 ILE A CA 1
ATOM 3817 C C . ILE A 1 492 ? -31.589 4.169 25.278 1.00 84.19 492 ILE A C 1
ATOM 3819 O O . ILE A 1 492 ? -31.629 3.072 25.839 1.00 84.19 492 ILE A O 1
ATOM 3823 N N . GLU A 1 493 ? -32.619 4.638 24.566 1.00 86.88 493 GLU A N 1
ATOM 3824 C CA . GLU A 1 493 ? -33.893 3.926 24.390 1.00 86.88 493 GLU A CA 1
ATOM 3825 C C . GLU A 1 493 ? -33.695 2.546 23.738 1.00 86.88 493 GLU A C 1
ATOM 3827 O O . GLU A 1 493 ? -34.171 1.531 24.255 1.00 86.88 493 GLU A O 1
ATOM 3832 N N . LEU A 1 494 ? -32.967 2.480 22.617 1.00 85.94 494 LEU A N 1
ATOM 3833 C CA . LEU A 1 494 ? -32.723 1.228 21.892 1.00 85.94 494 LEU A CA 1
ATOM 3834 C C . LEU A 1 494 ? -31.859 0.249 22.693 1.00 85.94 494 LEU A C 1
ATOM 3836 O O . LEU A 1 494 ? -32.101 -0.960 22.659 1.00 85.94 494 LEU A O 1
ATOM 3840 N N . MET A 1 495 ? -30.886 0.765 23.441 1.00 83.69 495 MET A N 1
ATOM 3841 C CA . MET A 1 495 ? -30.031 -0.033 24.314 1.00 83.69 495 MET A CA 1
ATOM 3842 C C . MET A 1 495 ? -30.818 -0.633 25.492 1.00 83.69 495 MET A C 1
ATOM 3844 O O . MET A 1 495 ? -30.615 -1.799 25.845 1.00 83.69 495 MET A O 1
ATOM 3848 N N . GLN A 1 496 ? -31.727 0.140 26.101 1.00 83.62 496 GLN A N 1
ATOM 3849 C CA . GLN A 1 496 ? -32.612 -0.331 27.176 1.00 83.62 496 GLN A CA 1
ATOM 3850 C C . GLN A 1 496 ? -33.648 -1.342 26.673 1.00 83.62 496 GLN A C 1
ATOM 3852 O O . GLN A 1 496 ? -34.015 -2.261 27.400 1.00 83.62 496 GLN A O 1
ATOM 3857 N N . ALA A 1 497 ? -34.088 -1.202 25.422 1.00 85.12 497 ALA A N 1
ATOM 3858 C CA . ALA A 1 497 ? -34.978 -2.151 24.762 1.00 85.12 497 ALA A CA 1
ATOM 3859 C C . ALA A 1 497 ? -34.269 -3.423 24.246 1.00 85.12 497 ALA A C 1
ATOM 3861 O O . ALA A 1 497 ? -34.926 -4.246 23.611 1.00 85.12 497 ALA A O 1
ATOM 3862 N N . ASP A 1 498 ? -32.959 -3.564 24.490 1.00 83.19 498 ASP A N 1
ATOM 3863 C CA . ASP A 1 498 ? -32.099 -4.665 24.026 1.00 83.19 498 ASP A CA 1
ATOM 3864 C C . ASP A 1 498 ? -32.141 -4.888 22.504 1.00 83.19 498 ASP A C 1
ATOM 3866 O O . ASP A 1 498 ? -32.155 -6.010 22.004 1.00 83.19 498 ASP A O 1
ATOM 3870 N N . LYS A 1 499 ? -32.208 -3.788 21.742 1.00 85.06 499 LYS A N 1
ATOM 3871 C CA . LYS A 1 499 ? -32.293 -3.827 20.274 1.00 85.06 499 LYS A CA 1
ATOM 3872 C C . LYS A 1 499 ? -30.966 -3.558 19.561 1.00 85.06 499 LYS A C 1
ATOM 3874 O O . LYS A 1 499 ? -30.903 -3.722 18.347 1.00 85.06 499 LYS A O 1
ATOM 3879 N N . LEU A 1 500 ? -29.927 -3.164 20.299 1.00 84.88 500 LEU A N 1
ATOM 3880 C CA . LEU A 1 500 ? -28.585 -2.930 19.762 1.00 84.88 500 LEU A CA 1
ATOM 3881 C C . LEU A 1 500 ? -27.749 -4.209 19.825 1.00 84.88 500 LEU A C 1
ATOM 3883 O O . LEU A 1 500 ? -27.623 -4.819 20.889 1.00 84.88 500 LEU A O 1
ATOM 3887 N N . SER A 1 501 ? -27.116 -4.569 18.714 1.00 83.69 501 SER A N 1
ATOM 3888 C CA . SER A 1 501 ? -26.102 -5.621 18.653 1.00 83.69 501 SER A CA 1
ATOM 3889 C C . SER A 1 501 ? -24.881 -5.282 19.513 1.00 83.69 501 SER A C 1
ATOM 3891 O O . SER A 1 501 ? -24.588 -4.119 19.784 1.00 83.69 501 SER A O 1
ATOM 3893 N N . GLU A 1 502 ? -24.113 -6.294 19.920 1.00 83.12 502 GLU A N 1
ATOM 3894 C CA . GLU A 1 502 ? -22.892 -6.080 20.711 1.00 83.12 502 GLU A CA 1
ATOM 3895 C C . GLU A 1 502 ? -21.872 -5.178 19.989 1.00 83.12 502 GLU A C 1
ATOM 3897 O O . GLU A 1 502 ? -21.217 -4.358 20.630 1.00 83.12 502 GLU A O 1
ATOM 3902 N N . ALA A 1 503 ? -21.781 -5.267 18.657 1.00 77.31 503 ALA A N 1
ATOM 3903 C CA . ALA A 1 503 ? -20.925 -4.398 17.853 1.00 77.31 503 ALA A CA 1
ATOM 3904 C C . ALA A 1 503 ? -21.373 -2.927 17.919 1.00 77.31 503 ALA A C 1
ATOM 3906 O O . ALA A 1 503 ? -20.546 -2.053 18.168 1.00 77.31 503 ALA A O 1
ATOM 3907 N N . GLU A 1 504 ? -22.676 -2.652 17.777 1.00 80.31 504 GLU A N 1
ATOM 3908 C CA . GLU A 1 504 ? -23.231 -1.300 17.944 1.00 80.31 504 GLU A CA 1
ATOM 3909 C C . GLU A 1 504 ? -22.968 -0.763 19.355 1.00 80.31 504 GLU A C 1
ATOM 3911 O O . GLU A 1 504 ? -22.512 0.370 19.514 1.00 80.31 504 GLU A O 1
ATOM 3916 N N . GLN A 1 505 ? -23.194 -1.587 20.384 1.00 86.62 505 GLN A N 1
ATOM 3917 C CA . GLN A 1 505 ? -22.935 -1.211 21.775 1.00 86.62 505 GLN A CA 1
ATOM 3918 C C . GLN A 1 505 ? -21.465 -0.823 21.985 1.00 86.62 505 GLN A C 1
ATOM 3920 O O . GLN A 1 505 ? -21.185 0.222 22.570 1.00 86.62 505 GLN A O 1
ATOM 3925 N N . LEU A 1 506 ? -20.518 -1.616 21.471 1.00 83.25 506 LEU A N 1
ATOM 3926 C CA . LEU A 1 506 ? -19.088 -1.308 21.564 1.00 83.25 506 LEU A CA 1
ATOM 3927 C C . LEU A 1 506 ? -18.713 -0.022 20.819 1.00 83.25 506 LEU A C 1
ATOM 3929 O O . LEU A 1 506 ? -17.903 0.752 21.331 1.00 83.25 506 LEU A O 1
ATOM 3933 N N . THR A 1 507 ? -19.320 0.245 19.660 1.00 79.56 507 THR A N 1
ATOM 3934 C CA . THR A 1 507 ? -19.119 1.504 18.933 1.00 79.56 507 THR A CA 1
ATOM 3935 C C . THR A 1 507 ? -19.581 2.700 19.760 1.00 79.56 507 THR A C 1
ATOM 3937 O O . THR A 1 507 ? -18.795 3.619 19.967 1.00 79.56 507 THR A O 1
ATOM 3940 N N . PHE A 1 508 ? -20.794 2.679 20.322 1.00 85.06 508 PHE A N 1
ATOM 3941 C CA . PHE A 1 508 ? -21.294 3.780 21.159 1.00 85.06 508 PHE A CA 1
ATOM 3942 C C . PHE A 1 508 ? -20.486 3.979 22.439 1.00 85.06 508 PHE A C 1
ATOM 3944 O O . PHE A 1 508 ? -20.202 5.110 22.831 1.00 85.06 508 PHE A O 1
ATOM 3951 N N . VAL A 1 509 ? -20.047 2.890 23.066 1.00 85.75 509 VAL A N 1
ATOM 3952 C CA . VAL A 1 509 ? -19.145 2.952 24.217 1.00 85.75 509 VAL A CA 1
ATOM 3953 C C . VAL A 1 509 ? -17.829 3.652 23.859 1.00 85.75 509 VAL A C 1
ATOM 3955 O O . VAL A 1 509 ? -17.321 4.457 24.644 1.00 85.75 509 VAL A O 1
ATOM 3958 N N . ASN A 1 510 ? -17.292 3.409 22.661 1.00 80.00 510 ASN A N 1
ATOM 3959 C CA . ASN A 1 510 ? -16.089 4.088 22.183 1.00 80.00 510 ASN A CA 1
ATOM 3960 C C . ASN A 1 510 ? -16.294 5.593 21.931 1.00 80.00 510 ASN A C 1
ATOM 3962 O O . ASN A 1 510 ? -15.304 6.326 21.912 1.00 80.00 510 ASN A O 1
ATOM 3966 N N . LEU A 1 511 ? -17.542 6.063 21.817 1.00 78.56 511 LEU A N 1
ATOM 3967 C CA . LEU A 1 511 ? -17.880 7.486 21.708 1.00 78.56 511 LEU A CA 1
ATOM 3968 C C . LEU A 1 511 ? -17.975 8.193 23.070 1.00 78.56 511 LEU A C 1
ATOM 3970 O O . LEU A 1 511 ? -17.983 9.420 23.102 1.00 78.56 511 LEU A O 1
ATOM 3974 N N . LEU A 1 512 ? -18.002 7.472 24.199 1.00 83.38 512 LEU A N 1
ATOM 3975 C CA . LEU A 1 512 ? -18.061 8.096 25.529 1.00 83.38 512 LEU A CA 1
ATOM 3976 C C . LEU A 1 512 ? -16.852 9.001 25.793 1.00 83.38 512 LEU A C 1
ATOM 3978 O O . LEU A 1 512 ? -15.702 8.557 25.670 1.00 83.38 512 LEU A O 1
ATOM 3982 N N . GLY A 1 513 ? -17.108 10.235 26.234 1.00 76.38 513 GLY A N 1
ATOM 3983 C CA . GLY A 1 513 ? -16.083 11.234 26.527 1.00 76.38 513 GLY A CA 1
ATOM 3984 C C . GLY A 1 513 ? -15.493 11.883 25.280 1.00 76.38 513 GLY A C 1
ATOM 3985 O O . GLY A 1 513 ? -14.397 12.442 25.351 1.00 76.38 513 GLY A O 1
ATOM 3986 N N . SER A 1 514 ? -16.182 11.769 24.143 1.00 74.06 514 SER A N 1
ATOM 3987 C CA . SER A 1 514 ? -15.835 12.479 22.911 1.00 74.06 514 SER A CA 1
ATOM 3988 C C . SER A 1 514 ? -16.395 13.902 22.878 1.00 74.06 514 SER A C 1
ATOM 3990 O O . SER A 1 514 ? -15.882 14.743 22.147 1.00 74.06 514 SER A O 1
ATOM 3992 N N . GLY A 1 515 ? -17.409 14.190 23.703 1.00 69.62 515 GLY A N 1
ATOM 3993 C CA . GLY A 1 515 ? -18.141 15.452 23.658 1.00 69.62 515 GLY A CA 1
ATOM 3994 C C . GLY A 1 515 ? -19.259 15.457 22.616 1.00 69.62 515 GLY A C 1
ATOM 3995 O O . GLY A 1 515 ? -19.825 16.510 22.352 1.00 69.62 515 GLY A O 1
ATOM 3996 N N . LEU A 1 516 ? -19.597 14.304 22.029 1.00 70.81 516 LEU A N 1
ATOM 3997 C CA . LEU A 1 516 ? -20.739 14.164 21.119 1.00 70.81 516 LEU A CA 1
ATOM 3998 C C . LEU A 1 516 ? -22.076 14.498 21.805 1.00 70.81 516 LEU A C 1
ATOM 4000 O O . LEU A 1 516 ? -23.000 14.972 21.150 1.00 70.81 516 LEU A O 1
ATOM 4004 N N . ALA A 1 517 ? -22.172 14.252 23.111 1.00 74.94 517 ALA A N 1
ATOM 4005 C CA . ALA A 1 517 ? -23.339 14.548 23.931 1.00 74.94 517 ALA A CA 1
ATOM 4006 C C . ALA A 1 517 ? -22.942 15.353 25.177 1.00 74.94 517 ALA A C 1
ATOM 4008 O O . ALA A 1 517 ? -21.757 15.489 25.495 1.00 74.94 517 ALA A O 1
ATOM 4009 N N . SER A 1 518 ? -23.945 15.880 25.885 1.00 77.19 518 SER A N 1
ATOM 4010 C CA . SER A 1 518 ? -23.737 16.526 27.181 1.00 77.19 518 SER A CA 1
ATOM 4011 C C . SER A 1 518 ? -23.086 15.555 28.173 1.00 77.19 518 SER A C 1
ATOM 4013 O O . SER A 1 518 ? -23.267 14.337 28.090 1.00 77.19 518 SER A O 1
ATOM 4015 N N . ASN A 1 519 ? -22.355 16.087 29.154 1.00 79.38 519 ASN A N 1
ATOM 4016 C CA . ASN A 1 519 ? -21.758 15.270 30.215 1.00 79.38 519 ASN A CA 1
ATOM 4017 C C . ASN A 1 519 ? -22.807 14.402 30.938 1.00 79.38 519 ASN A C 1
ATOM 4019 O O . ASN A 1 519 ? -22.537 13.244 31.264 1.00 79.38 519 ASN A O 1
ATOM 4023 N N . ASP A 1 520 ? -24.002 14.953 31.164 1.00 80.62 520 ASP A N 1
ATOM 4024 C CA . ASP A 1 520 ? -25.108 14.259 31.822 1.00 80.62 520 ASP A CA 1
ATOM 4025 C C . ASP A 1 520 ? -25.614 13.090 30.969 1.00 80.62 520 ASP A C 1
ATOM 4027 O O . ASP A 1 520 ? -25.866 12.000 31.489 1.00 80.62 520 ASP A O 1
ATOM 4031 N N . ASP A 1 521 ? -25.730 13.279 29.655 1.00 80.44 521 ASP A N 1
ATOM 4032 C CA . ASP A 1 521 ? -26.180 12.230 28.742 1.00 80.44 521 ASP A CA 1
ATOM 4033 C C . ASP A 1 521 ? -25.115 11.146 28.540 1.00 80.44 521 ASP A C 1
ATOM 4035 O O . ASP A 1 521 ? -25.444 9.957 28.542 1.00 80.44 521 ASP A O 1
ATOM 4039 N N . GLU A 1 522 ? -23.829 11.510 28.476 1.00 84.19 522 GLU A N 1
ATOM 4040 C CA . GLU A 1 522 ? -22.732 10.536 28.453 1.00 84.19 522 GLU A CA 1
ATOM 4041 C C . GLU A 1 522 ? -22.684 9.710 29.758 1.00 84.19 522 GLU A C 1
ATOM 4043 O O . GLU A 1 522 ? -22.469 8.494 29.716 1.00 84.19 522 GLU A O 1
ATOM 4048 N N . LEU A 1 523 ? -22.957 10.319 30.920 1.00 86.06 523 LEU A N 1
ATOM 4049 C CA . LEU A 1 523 ? -23.073 9.615 32.206 1.00 86.06 523 LEU A CA 1
ATOM 4050 C C . LEU A 1 523 ? -24.281 8.668 32.255 1.00 86.06 523 LEU A C 1
ATOM 4052 O O . LEU A 1 523 ? -24.153 7.537 32.748 1.00 86.06 523 LEU A O 1
ATOM 4056 N N . LYS A 1 524 ? -25.443 9.085 31.731 1.00 85.69 524 LYS A N 1
ATOM 4057 C CA . LYS A 1 524 ? -26.623 8.213 31.592 1.00 85.69 524 LYS A CA 1
ATOM 4058 C C . LYS A 1 524 ? -26.300 7.022 30.696 1.00 85.69 524 LYS A C 1
ATOM 4060 O O . LYS A 1 524 ? -26.539 5.882 31.094 1.00 85.69 524 LYS A O 1
ATOM 4065 N N . MET A 1 525 ? -25.704 7.275 29.531 1.00 86.62 525 MET A N 1
ATOM 4066 C CA . MET A 1 525 ? -25.317 6.249 28.567 1.00 86.62 525 MET A CA 1
ATOM 4067 C C . MET A 1 525 ? -24.325 5.251 29.179 1.00 86.62 525 MET A C 1
ATOM 4069 O O . MET A 1 525 ? -24.550 4.042 29.122 1.00 86.62 525 MET A O 1
ATOM 4073 N N . ALA A 1 526 ? -23.279 5.730 29.858 1.00 89.44 526 ALA A N 1
ATOM 4074 C CA . ALA A 1 526 ? -22.319 4.862 30.534 1.00 89.44 526 ALA A CA 1
ATOM 4075 C C . ALA A 1 526 ? -22.962 4.011 31.641 1.00 89.44 526 ALA A C 1
ATOM 4077 O O . ALA A 1 526 ? -22.685 2.817 31.745 1.00 89.44 526 ALA A O 1
ATOM 4078 N N . THR A 1 527 ? -23.858 4.590 32.444 1.00 89.12 527 THR A N 1
ATOM 4079 C CA . THR A 1 527 ? -24.591 3.849 33.487 1.00 89.12 527 THR A CA 1
ATOM 4080 C C . THR A 1 527 ? -25.435 2.725 32.887 1.00 89.12 527 THR A C 1
ATOM 4082 O O . THR A 1 527 ? -25.567 1.647 33.474 1.00 89.12 527 THR A O 1
ATOM 4085 N N . ALA A 1 528 ? -25.997 2.967 31.706 1.00 88.00 528 ALA A N 1
ATOM 4086 C CA . ALA A 1 528 ? -26.842 2.028 30.999 1.00 88.00 528 ALA A CA 1
ATOM 4087 C C . ALA A 1 528 ? -26.019 0.874 30.367 1.00 88.00 528 ALA A C 1
ATOM 4089 O O . ALA A 1 528 ? -26.431 -0.283 30.448 1.00 88.00 528 ALA A O 1
ATOM 4090 N N . PHE A 1 529 ? -24.804 1.141 29.869 1.00 90.19 529 PHE A N 1
ATOM 4091 C CA . PHE A 1 529 ? -23.877 0.107 29.374 1.00 90.19 529 PHE A CA 1
ATOM 4092 C C . PHE A 1 529 ? -23.200 -0.735 30.472 1.00 90.19 529 PHE A C 1
ATOM 4094 O O . PHE A 1 529 ? -22.652 -1.801 30.187 1.00 90.19 529 PHE A O 1
ATOM 4101 N N . LEU A 1 530 ? -23.234 -0.293 31.734 1.00 91.44 530 LEU A N 1
ATOM 4102 C CA . LEU A 1 530 ? -22.666 -1.034 32.870 1.00 91.44 530 LEU A CA 1
ATOM 4103 C C . LEU A 1 530 ? -23.623 -2.053 33.503 1.00 91.44 530 LEU A C 1
ATOM 4105 O O . LEU A 1 530 ? -23.192 -2.806 34.388 1.00 91.44 530 LEU A O 1
ATOM 4109 N N . GLN A 1 531 ? -24.881 -2.096 33.056 1.00 89.94 531 GLN A N 1
ATOM 4110 C CA . GLN A 1 531 ? -25.909 -2.955 33.639 1.00 89.94 531 GLN A CA 1
ATOM 4111 C C . GLN A 1 531 ? -25.556 -4.457 33.539 1.00 89.94 531 GLN A C 1
ATOM 4113 O O . GLN A 1 531 ? -24.847 -4.871 32.616 1.00 89.94 531 GLN A O 1
ATOM 4118 N N . PRO A 1 532 ? -26.002 -5.301 34.496 1.00 88.94 532 PRO A N 1
ATOM 4119 C CA . PRO A 1 532 ? -25.605 -6.713 34.562 1.00 88.94 532 PRO A CA 1
ATOM 4120 C C . PRO A 1 532 ? -26.068 -7.585 33.387 1.00 88.94 532 PRO A C 1
ATOM 4122 O O . PRO A 1 532 ? -25.511 -8.664 33.199 1.00 88.94 532 PRO A O 1
ATOM 4125 N N . ASP A 1 533 ? -27.075 -7.144 32.632 1.00 87.88 533 ASP A N 1
ATOM 4126 C CA . ASP A 1 533 ? -27.598 -7.797 31.427 1.00 87.88 533 ASP A CA 1
ATOM 4127 C C . ASP A 1 533 ? -26.682 -7.626 30.203 1.00 87.88 533 ASP A C 1
ATOM 4129 O O . ASP A 1 533 ? -26.837 -8.348 29.222 1.00 87.88 533 ASP A O 1
ATOM 4133 N N . LYS A 1 534 ? -25.707 -6.706 30.253 1.00 89.75 534 LYS A N 1
ATOM 4134 C CA . LYS A 1 534 ? -24.771 -6.449 29.148 1.00 89.75 534 LYS A CA 1
ATOM 4135 C C . LYS A 1 534 ? -23.567 -7.392 29.166 1.00 89.75 534 LYS A C 1
ATOM 4137 O O . LYS A 1 534 ? -23.152 -7.896 30.216 1.00 89.75 534 LYS A O 1
ATOM 4142 N N . SER A 1 535 ? -22.969 -7.607 27.990 1.00 90.88 535 SER A N 1
ATOM 4143 C CA . SER A 1 535 ? -21.818 -8.503 27.835 1.00 90.88 535 SER A CA 1
ATOM 4144 C C . SER A 1 535 ? -20.615 -8.036 28.662 1.00 90.88 535 SER A C 1
ATOM 4146 O O . SER A 1 535 ? -20.432 -6.848 28.948 1.00 90.88 535 SER A O 1
ATOM 4148 N N . GLN A 1 536 ? -19.744 -8.974 29.042 1.00 91.06 536 GLN A N 1
ATOM 4149 C CA . GLN A 1 536 ? -18.533 -8.634 29.791 1.00 91.06 536 GLN A CA 1
ATOM 4150 C C . GLN A 1 536 ? -17.618 -7.687 29.000 1.00 91.06 536 GLN A C 1
ATOM 4152 O O . GLN A 1 536 ? -16.969 -6.831 29.603 1.00 91.06 536 GLN A O 1
ATOM 4157 N N . GLN A 1 537 ? -17.579 -7.825 27.671 1.00 90.69 537 GLN A N 1
ATOM 4158 C CA . GLN A 1 537 ? -16.770 -6.979 26.801 1.00 90.69 537 GLN A CA 1
ATOM 4159 C C . GLN A 1 537 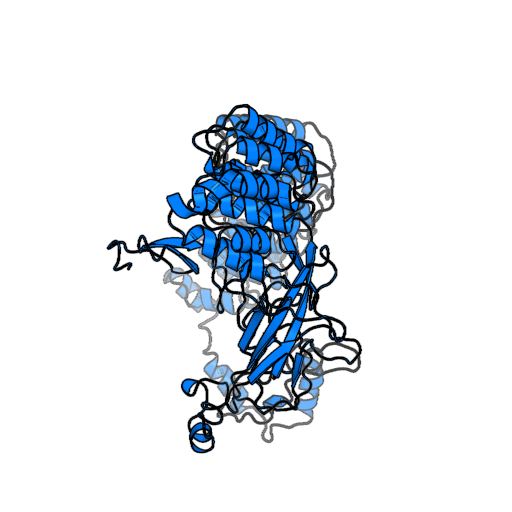? -17.302 -5.543 26.786 1.00 90.69 537 GLN A C 1
ATOM 4161 O O . GLN A 1 537 ? -16.540 -4.630 27.090 1.00 90.69 537 GLN A O 1
ATOM 4166 N N . VAL A 1 538 ? -18.608 -5.343 26.564 1.00 90.75 538 VAL A N 1
ATOM 4167 C CA . VAL A 1 538 ? -19.252 -4.014 26.589 1.00 90.75 538 VAL A CA 1
ATOM 4168 C C . VAL A 1 538 ? -19.027 -3.317 27.929 1.00 90.75 538 VAL A C 1
ATOM 4170 O O . VAL A 1 538 ? -18.566 -2.173 27.973 1.00 90.75 538 VAL A O 1
ATOM 4173 N N . ARG A 1 539 ? -19.262 -4.022 29.042 1.00 94.69 539 ARG A N 1
ATOM 4174 C CA . ARG A 1 539 ? -19.071 -3.466 30.390 1.00 94.69 539 ARG A CA 1
ATOM 4175 C C . ARG A 1 539 ? -17.614 -3.083 30.641 1.00 94.69 539 ARG A C 1
ATOM 4177 O O . ARG A 1 539 ? -17.346 -2.005 31.163 1.00 94.69 539 ARG A O 1
ATOM 4184 N N . ARG A 1 540 ? -16.658 -3.929 30.239 1.00 93.81 540 ARG A N 1
ATOM 4185 C CA . ARG A 1 540 ? -15.223 -3.647 30.386 1.00 93.81 540 ARG A CA 1
ATOM 4186 C C . ARG A 1 540 ? -14.803 -2.424 29.571 1.00 93.81 540 ARG A C 1
ATOM 4188 O O . ARG A 1 540 ? -14.186 -1.518 30.130 1.00 93.81 540 ARG A O 1
ATOM 4195 N N . THR A 1 541 ? -15.155 -2.381 28.287 1.00 91.12 541 THR A N 1
ATOM 4196 C CA . THR A 1 541 ? -14.819 -1.259 27.399 1.00 91.12 541 THR A CA 1
ATOM 4197 C C . THR A 1 541 ? -15.464 0.038 27.886 1.00 91.12 541 THR A C 1
ATOM 4199 O O . THR A 1 541 ? -14.842 1.096 27.795 1.00 91.12 541 THR A O 1
ATOM 4202 N N . THR A 1 542 ? -16.655 -0.034 28.494 1.00 93.94 542 THR A N 1
ATOM 4203 C CA . THR A 1 542 ? -17.311 1.120 29.130 1.00 93.94 542 THR A CA 1
ATOM 4204 C C . THR A 1 542 ? -16.464 1.666 30.264 1.00 93.94 542 THR A C 1
ATOM 4206 O O . THR A 1 542 ? -16.109 2.841 30.240 1.00 93.94 542 THR A O 1
ATOM 4209 N N . ILE A 1 543 ? -16.059 0.810 31.208 1.00 94.12 543 ILE A N 1
ATOM 4210 C CA . ILE A 1 543 ? -15.201 1.198 32.336 1.00 94.12 543 ILE A CA 1
ATOM 4211 C C . ILE A 1 543 ? -13.900 1.844 31.846 1.00 94.12 543 ILE A C 1
ATOM 4213 O O . ILE A 1 543 ? -13.486 2.870 32.375 1.00 94.12 543 ILE A O 1
ATOM 4217 N N . GLU A 1 544 ? -13.250 1.263 30.840 1.00 91.69 544 GLU A N 1
ATOM 4218 C CA . GLU A 1 544 ? -11.999 1.795 30.288 1.00 91.69 544 GLU A CA 1
ATOM 4219 C C . GLU A 1 544 ? -12.210 3.155 29.594 1.00 91.69 544 GLU A C 1
ATOM 4221 O O . GLU A 1 544 ? -11.391 4.066 29.753 1.00 91.69 544 GLU A O 1
ATOM 4226 N N . SER A 1 545 ? -13.342 3.325 28.905 1.00 89.62 545 SER A N 1
ATOM 4227 C CA . SER A 1 545 ? -13.727 4.552 28.194 1.00 89.62 545 SER A CA 1
ATOM 4228 C C . SER A 1 545 ? -14.054 5.721 29.126 1.00 89.62 545 SER A C 1
ATOM 4230 O O . SER A 1 545 ? -13.788 6.871 28.770 1.00 89.62 545 SER A O 1
ATOM 4232 N N . LEU A 1 546 ? -14.531 5.452 30.350 1.00 90.19 546 LEU A N 1
ATOM 4233 C CA . LEU A 1 546 ? -14.830 6.480 31.360 1.00 90.19 546 LEU A CA 1
ATOM 4234 C C . LEU A 1 546 ? -13.639 7.399 31.662 1.00 90.19 546 LEU A C 1
ATOM 4236 O O . LEU A 1 546 ? -13.838 8.532 32.081 1.00 90.19 546 LEU A O 1
ATOM 4240 N N . ARG A 1 547 ? -12.397 6.960 31.416 1.00 88.81 547 ARG A N 1
ATOM 4241 C CA . ARG A 1 547 ? -11.191 7.788 31.610 1.00 88.81 547 ARG A CA 1
ATOM 4242 C C . ARG A 1 547 ? -11.212 9.080 30.790 1.00 88.81 547 ARG A C 1
ATOM 4244 O O . ARG A 1 547 ? -10.594 10.068 31.203 1.00 88.81 547 ARG A O 1
ATOM 4251 N N . ARG A 1 548 ? -11.908 9.076 29.646 1.00 86.94 548 ARG A N 1
ATOM 4252 C CA . ARG A 1 548 ? -12.065 10.245 28.769 1.00 86.94 548 ARG A CA 1
ATOM 4253 C C . ARG A 1 548 ? -12.973 11.310 29.391 1.00 86.94 548 ARG A C 1
ATOM 4255 O O . ARG A 1 548 ? -12.660 12.496 29.282 1.00 86.94 548 ARG A O 1
ATOM 4262 N N . LEU A 1 549 ? -13.999 10.895 30.138 1.00 84.31 549 LEU A N 1
ATOM 4263 C CA . LEU A 1 549 ? -14.882 11.796 30.882 1.00 84.31 549 LEU A CA 1
ATOM 4264 C C . LEU A 1 549 ? -14.114 12.531 31.977 1.00 84.31 549 LEU A C 1
ATOM 4266 O O . LEU A 1 549 ? -13.245 11.962 32.643 1.00 84.31 549 LEU A O 1
ATOM 4270 N N . ARG A 1 550 ? -14.413 13.822 32.157 1.00 79.75 550 ARG A N 1
ATOM 4271 C CA . ARG A 1 550 ? -13.681 14.677 33.102 1.00 79.75 550 ARG A CA 1
ATOM 4272 C C . ARG A 1 550 ? -14.374 14.897 34.439 1.00 79.75 550 ARG A C 1
ATOM 4274 O O . ARG A 1 550 ? -13.722 15.385 35.360 1.00 79.75 550 ARG A O 1
ATOM 4281 N N . GLU A 1 551 ? -15.623 14.470 34.557 1.00 84.00 551 GLU A N 1
ATOM 4282 C CA . GLU A 1 551 ? -16.469 14.788 35.699 1.00 84.00 551 GLU A CA 1
ATOM 4283 C C . GLU A 1 551 ? -16.111 14.004 36.964 1.00 84.00 551 GLU A C 1
ATOM 4285 O O . GLU A 1 551 ? -15.782 12.813 36.938 1.00 84.00 551 GLU A O 1
ATOM 4290 N N . ALA A 1 552 ? -16.204 14.673 38.114 1.00 83.56 552 ALA A N 1
ATOM 4291 C CA . ALA A 1 552 ? -15.964 14.049 39.416 1.00 83.56 552 ALA A CA 1
ATOM 4292 C C . ALA A 1 552 ? -16.990 12.940 39.725 1.00 83.56 552 ALA A C 1
ATOM 4294 O O . ALA A 1 552 ? -16.680 11.971 40.421 1.00 83.56 552 ALA A O 1
ATOM 4295 N N . GLU A 1 553 ? -18.198 13.055 39.171 1.00 87.94 553 GLU A N 1
ATOM 4296 C CA . GLU A 1 553 ? -19.314 12.131 39.386 1.00 87.94 553 GLU A CA 1
ATOM 4297 C C . GLU A 1 553 ? -19.071 10.735 38.803 1.00 87.94 553 GLU A C 1
ATOM 4299 O O . GLU A 1 553 ? -19.579 9.756 39.349 1.00 87.94 553 GLU A O 1
ATOM 4304 N N . VAL A 1 554 ? -18.210 10.616 37.785 1.00 91.12 554 VAL A N 1
ATOM 4305 C CA . VAL A 1 554 ? -17.826 9.337 37.164 1.00 91.12 554 VAL A CA 1
ATOM 4306 C C . VAL A 1 554 ? -17.310 8.343 38.205 1.00 91.12 554 VAL A C 1
ATOM 4308 O O . VAL A 1 554 ? -17.729 7.186 38.221 1.00 91.12 554 VAL A O 1
ATOM 4311 N N . GLY A 1 555 ? -16.432 8.794 39.109 1.00 91.94 555 GLY A N 1
ATOM 4312 C CA . GLY A 1 555 ? -15.868 7.938 40.152 1.00 91.94 555 GLY A CA 1
ATOM 4313 C C . GLY A 1 555 ? -16.936 7.415 41.116 1.00 91.94 555 GLY A C 1
ATOM 4314 O O . GLY A 1 555 ? -16.940 6.233 41.454 1.00 91.94 555 GLY A O 1
ATOM 4315 N N . ARG A 1 556 ? -17.893 8.268 41.504 1.00 91.81 556 ARG A N 1
ATOM 4316 C CA . ARG A 1 556 ? -19.007 7.882 42.387 1.00 91.81 556 ARG A CA 1
ATOM 4317 C C . ARG A 1 556 ? -19.972 6.922 41.698 1.00 91.81 556 ARG A C 1
ATOM 4319 O O . ARG A 1 556 ? -20.379 5.940 42.311 1.00 91.81 556 ARG A O 1
ATOM 4326 N N . MET A 1 557 ? -20.303 7.178 40.434 1.00 92.50 557 MET A N 1
ATOM 4327 C CA . MET A 1 557 ? -21.148 6.301 39.624 1.00 92.50 557 MET A CA 1
ATOM 4328 C C . MET A 1 557 ? -20.516 4.908 39.475 1.00 92.50 557 MET A C 1
ATOM 4330 O O . MET A 1 557 ? -21.180 3.904 39.733 1.00 92.50 557 MET A O 1
ATOM 4334 N N . LEU A 1 558 ? -19.215 4.829 39.171 1.00 93.94 558 LEU A N 1
ATOM 4335 C CA . LEU A 1 558 ? -18.507 3.553 39.039 1.00 93.94 558 LEU A CA 1
ATOM 4336 C C . LEU A 1 558 ? -18.442 2.782 40.370 1.00 93.94 558 LEU A C 1
ATOM 4338 O O . LEU A 1 558 ? -18.629 1.565 40.389 1.00 93.94 558 LEU A O 1
ATOM 4342 N N . LEU A 1 559 ? -18.242 3.481 41.493 1.00 94.38 559 LEU A N 1
ATOM 4343 C CA . LEU A 1 559 ? -18.292 2.889 42.836 1.00 94.38 559 LEU A CA 1
ATOM 4344 C C . LEU A 1 559 ? -19.700 2.407 43.213 1.00 94.38 559 LEU A C 1
ATOM 4346 O O . LEU A 1 559 ? -19.839 1.369 43.860 1.00 94.38 559 LEU A O 1
ATOM 4350 N N . ALA A 1 560 ? -20.755 3.106 42.790 1.00 93.00 560 ALA A N 1
ATOM 4351 C CA . ALA A 1 560 ? -22.132 2.653 42.988 1.00 93.00 560 ALA A CA 1
ATOM 4352 C C . ALA A 1 560 ? -22.420 1.342 42.231 1.00 93.00 560 ALA A C 1
ATOM 4354 O O . ALA A 1 560 ? -23.150 0.490 42.734 1.00 93.00 560 ALA A O 1
ATOM 4355 N N . GLN A 1 561 ? -21.797 1.143 41.064 1.00 92.94 561 GLN A N 1
ATOM 4356 C CA . GLN A 1 561 ? -21.903 -0.096 40.284 1.00 92.94 561 GLN A CA 1
ATOM 4357 C C . GLN A 1 561 ? -21.002 -1.232 40.791 1.00 92.94 561 GLN A C 1
ATOM 4359 O O . GLN A 1 561 ? -21.193 -2.380 40.384 1.00 92.94 561 GLN A O 1
ATOM 4364 N N . TRP A 1 562 ? -20.059 -0.952 41.699 1.00 94.25 562 TRP A N 1
ATOM 4365 C CA . TRP A 1 562 ? -19.057 -1.901 42.203 1.00 94.25 562 TRP A CA 1
ATOM 4366 C C . TRP A 1 562 ? -19.605 -3.269 42.654 1.00 94.25 562 TRP A C 1
ATOM 4368 O O . TRP A 1 562 ? -19.006 -4.292 42.294 1.00 94.25 562 TRP A O 1
ATOM 4378 N N . PRO A 1 563 ? -20.751 -3.354 43.367 1.00 92.88 563 PRO A N 1
ATOM 4379 C CA . PRO A 1 563 ? -21.315 -4.639 43.788 1.00 92.88 563 PRO A CA 1
ATOM 4380 C C . PRO A 1 563 ? -21.701 -5.558 42.620 1.00 92.88 563 PRO A C 1
ATOM 4382 O O . PRO A 1 563 ? -21.719 -6.774 42.781 1.00 92.88 563 PRO A O 1
ATOM 4385 N N . SER A 1 564 ? -21.982 -4.995 41.441 1.00 91.38 564 SER A N 1
ATOM 4386 C CA . SER A 1 564 ? -22.367 -5.741 40.235 1.00 91.38 564 SER A CA 1
ATOM 4387 C C . SER A 1 564 ? -21.179 -6.195 39.371 1.00 91.38 564 SER A C 1
ATOM 4389 O O . SER A 1 564 ? -21.370 -6.902 38.374 1.00 91.38 564 SER A O 1
ATOM 4391 N N . LEU A 1 565 ? -19.955 -5.760 39.695 1.00 92.75 565 LEU A N 1
ATOM 4392 C CA . LEU A 1 565 ? -18.750 -6.036 38.912 1.00 92.75 565 LEU A CA 1
ATOM 4393 C C . LEU A 1 565 ? -18.105 -7.356 39.353 1.00 92.75 565 LEU A C 1
ATOM 4395 O O . LEU A 1 565 ? -17.906 -7.592 40.543 1.00 92.75 565 LEU A O 1
ATOM 4399 N N . ASN A 1 566 ? -17.717 -8.197 38.392 1.00 91.38 566 ASN A N 1
ATOM 4400 C CA . ASN A 1 566 ? -16.891 -9.379 38.659 1.00 91.38 566 ASN A CA 1
ATOM 4401 C C . ASN A 1 566 ? -15.403 -8.999 38.823 1.00 91.38 566 ASN A C 1
ATOM 4403 O O . ASN A 1 566 ? -15.022 -7.854 38.592 1.00 91.38 566 ASN A O 1
ATOM 4407 N N . SER A 1 567 ? -14.545 -9.958 39.190 1.00 88.69 567 SER A N 1
ATOM 4408 C CA . SER A 1 567 ? -13.114 -9.703 39.445 1.00 88.69 567 SER A CA 1
ATOM 4409 C C . SER A 1 567 ? -12.390 -9.013 38.276 1.00 88.69 567 SER A C 1
ATOM 4411 O O . SER A 1 567 ? -11.685 -8.035 38.506 1.00 88.69 567 SER A O 1
ATOM 4413 N N . ALA A 1 568 ? -12.614 -9.444 37.030 1.00 89.56 568 ALA A N 1
ATOM 4414 C CA . ALA A 1 568 ? -11.976 -8.830 35.863 1.00 89.56 568 ALA A CA 1
ATOM 4415 C C . ALA A 1 568 ? -12.443 -7.379 35.635 1.00 89.56 568 ALA A C 1
ATOM 4417 O O . ALA A 1 568 ? -11.636 -6.506 35.324 1.00 89.56 568 ALA A O 1
ATOM 4418 N N . LEU A 1 569 ? -13.737 -7.102 35.825 1.00 94.00 569 LEU A N 1
ATOM 4419 C CA . LEU A 1 569 ? -14.285 -5.747 35.707 1.00 94.00 569 LEU A CA 1
ATOM 4420 C C . LEU A 1 569 ? -13.819 -4.835 36.851 1.00 94.00 569 LEU A C 1
ATOM 4422 O O . LEU A 1 569 ? -13.560 -3.657 36.615 1.00 94.00 569 LEU A O 1
ATOM 4426 N N . ARG A 1 570 ? -13.659 -5.369 38.070 1.00 94.94 570 ARG A N 1
ATOM 4427 C CA . ARG A 1 570 ? -13.103 -4.635 39.220 1.00 94.94 570 ARG A CA 1
ATOM 4428 C C . ARG A 1 570 ? -11.649 -4.231 38.996 1.00 94.94 570 ARG A C 1
ATOM 4430 O O . ARG A 1 570 ? -11.298 -3.110 39.341 1.00 94.94 570 ARG A O 1
ATOM 4437 N N . SER A 1 571 ? -10.841 -5.077 38.355 1.00 92.69 571 SER A N 1
ATOM 4438 C CA . SER A 1 571 ? -9.488 -4.707 37.911 1.00 92.69 571 SER A CA 1
ATOM 4439 C C . SER A 1 571 ? -9.506 -3.508 36.956 1.00 92.69 571 SER A C 1
ATOM 4441 O O . SER A 1 571 ? -8.835 -2.504 37.208 1.00 92.69 571 SER A O 1
ATOM 4443 N N . SER A 1 572 ? -10.328 -3.547 35.896 1.00 94.62 572 SER A N 1
ATOM 4444 C CA . SER A 1 572 ? -10.474 -2.404 34.978 1.00 94.62 572 SER A CA 1
ATOM 4445 C C . SER A 1 572 ? -11.017 -1.152 35.687 1.00 94.62 572 SER A C 1
ATOM 4447 O O . SER A 1 572 ? -10.581 -0.039 35.381 1.00 94.62 572 SER A O 1
ATOM 4449 N N . ALA A 1 573 ? -11.932 -1.313 36.651 1.00 95.56 573 ALA A N 1
ATOM 4450 C CA . ALA A 1 573 ? -12.516 -0.214 37.422 1.00 95.56 573 ALA A CA 1
ATOM 4451 C C . ALA A 1 573 ? -11.503 0.425 38.374 1.00 95.56 573 ALA A C 1
ATOM 4453 O O . ALA A 1 573 ? -11.380 1.647 38.385 1.00 95.56 573 ALA A O 1
ATOM 4454 N N . GLY A 1 574 ? -10.729 -0.382 39.102 1.00 94.12 574 GLY A N 1
ATOM 4455 C CA . GLY A 1 574 ? -9.640 0.076 39.964 1.00 94.12 574 GLY A CA 1
ATOM 4456 C C . GLY A 1 574 ? -8.618 0.889 39.176 1.00 94.12 574 GLY A C 1
ATOM 4457 O O . GLY A 1 574 ? -8.373 2.050 39.497 1.00 94.12 574 GLY A O 1
ATOM 4458 N N . ALA A 1 575 ? -8.117 0.345 38.063 1.00 93.12 575 ALA A N 1
ATOM 4459 C CA . ALA A 1 575 ? -7.185 1.058 37.191 1.00 93.12 575 ALA A CA 1
ATOM 4460 C C . ALA A 1 575 ? -7.765 2.379 36.639 1.00 93.12 575 ALA A C 1
ATOM 4462 O O . ALA A 1 575 ? -7.033 3.347 36.437 1.00 93.12 575 ALA A O 1
ATOM 4463 N N . THR A 1 576 ? -9.077 2.437 36.397 1.00 94.31 576 THR A N 1
ATOM 4464 C CA . THR A 1 576 ? -9.764 3.653 35.938 1.00 94.31 576 THR A CA 1
ATOM 4465 C C . THR A 1 576 ? -9.920 4.686 37.046 1.00 94.31 576 THR A C 1
ATOM 4467 O O . THR A 1 576 ? -9.582 5.846 36.821 1.00 94.31 576 THR A O 1
ATOM 4470 N N . LEU A 1 577 ? -10.343 4.295 38.249 1.00 94.94 577 LEU A N 1
ATOM 4471 C CA . LEU A 1 577 ? -10.458 5.195 39.402 1.00 94.94 577 LEU A CA 1
ATOM 4472 C C . LEU A 1 577 ? -9.107 5.820 39.774 1.00 94.94 577 LEU A C 1
ATOM 4474 O O . LEU A 1 577 ? -9.060 6.983 40.152 1.00 94.94 577 LEU A O 1
ATOM 4478 N N . LEU A 1 578 ? -8.004 5.093 39.579 1.00 93.31 578 LEU A N 1
ATOM 4479 C CA . LEU A 1 578 ? -6.650 5.600 39.826 1.00 93.31 578 LEU A CA 1
ATOM 4480 C C . LEU A 1 578 ? -6.168 6.652 38.821 1.00 93.31 578 LEU A C 1
ATOM 4482 O O . LEU A 1 578 ? -5.185 7.348 39.081 1.00 93.31 578 LEU A O 1
ATOM 4486 N N . SER A 1 579 ? -6.840 6.790 37.676 1.00 92.12 579 SER A N 1
ATOM 4487 C CA . SER A 1 579 ? -6.407 7.709 36.618 1.00 92.12 579 SER A CA 1
ATOM 4488 C C . SER A 1 579 ? -6.566 9.191 36.983 1.00 92.12 579 SER A C 1
ATOM 4490 O O . SER A 1 579 ? -5.966 10.043 36.326 1.00 92.12 579 SER A O 1
ATOM 4492 N N . ARG A 1 580 ? -7.339 9.523 38.031 1.00 91.25 580 ARG A N 1
ATOM 4493 C CA . ARG A 1 580 ? -7.581 10.905 38.472 1.00 91.25 580 ARG A CA 1
ATOM 4494 C C . ARG A 1 580 ? -7.640 11.019 39.985 1.00 91.25 580 ARG A C 1
ATOM 4496 O O . ARG A 1 580 ? -8.250 10.196 40.652 1.00 91.25 580 ARG A O 1
ATOM 4503 N N . ARG A 1 581 ? -7.102 12.119 40.517 1.00 92.38 581 ARG A N 1
ATOM 4504 C CA . ARG A 1 581 ? -7.047 12.380 41.964 1.00 92.38 581 ARG A CA 1
ATOM 4505 C C . ARG A 1 581 ? -8.417 12.333 42.647 1.00 92.38 581 ARG A C 1
ATOM 4507 O O . ARG A 1 581 ? -8.540 11.687 43.681 1.00 92.38 581 ARG A O 1
ATOM 4514 N N . GLU A 1 582 ? -9.431 12.983 42.075 1.00 93.25 582 GLU A N 1
ATOM 4515 C CA . GLU A 1 582 ? -10.784 13.023 42.658 1.00 93.25 582 GLU A CA 1
ATOM 4516 C C . GLU A 1 582 ? -11.436 11.633 42.717 1.00 93.25 582 GLU A C 1
ATOM 4518 O O . GLU A 1 582 ? -12.108 11.291 43.688 1.00 93.25 582 GLU A O 1
ATOM 4523 N N . TRP A 1 58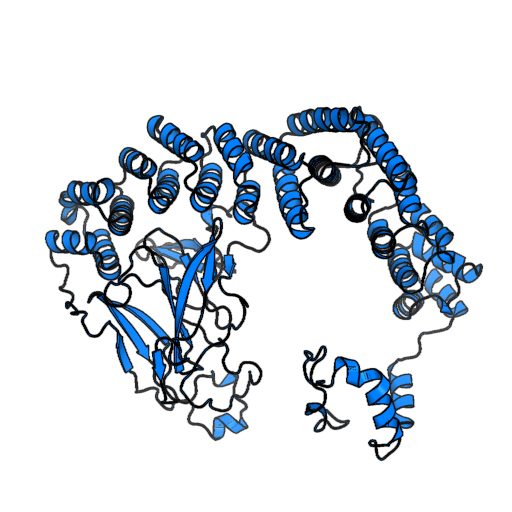3 ? -11.193 10.795 41.709 1.00 95.19 583 TRP A N 1
ATOM 4524 C CA . TRP A 1 583 ? -11.714 9.430 41.661 1.00 95.19 583 TRP A CA 1
ATOM 4525 C C . TRP A 1 583 ? -10.948 8.498 42.604 1.00 95.19 583 TRP A C 1
ATOM 4527 O O . TRP A 1 583 ? -11.570 7.709 43.314 1.00 95.19 583 TRP A O 1
ATOM 4537 N N . THR A 1 584 ? -9.621 8.647 42.694 1.00 94.31 584 THR A N 1
ATOM 4538 C CA . THR A 1 584 ? -8.798 7.961 43.698 1.00 94.31 584 THR A CA 1
ATOM 4539 C C . THR A 1 584 ? -9.277 8.301 45.102 1.00 94.31 584 THR A C 1
ATOM 4541 O O . THR A 1 584 ? -9.441 7.407 45.925 1.00 94.31 584 THR A O 1
ATOM 4544 N N . LYS A 1 585 ? -9.552 9.581 45.381 1.00 94.44 585 LYS A N 1
ATOM 4545 C CA . LYS A 1 585 ? -10.095 10.016 46.671 1.00 94.44 585 LYS A CA 1
ATOM 4546 C C . LYS A 1 585 ? -11.422 9.319 46.984 1.00 94.44 585 LYS A C 1
ATOM 4548 O O . LYS A 1 585 ? -11.559 8.780 48.077 1.00 94.44 585 LYS A O 1
ATOM 4553 N N . ALA A 1 586 ? -12.347 9.263 46.024 1.00 94.69 586 ALA A N 1
ATOM 4554 C CA . ALA A 1 586 ? -13.617 8.557 46.192 1.00 94.69 586 ALA A CA 1
ATOM 4555 C C . ALA A 1 586 ? -13.427 7.048 46.451 1.00 94.69 586 ALA A C 1
ATOM 4557 O O . ALA A 1 586 ? -14.136 6.476 47.273 1.00 94.69 586 ALA A O 1
ATOM 4558 N N . LEU A 1 587 ? -12.451 6.401 45.799 1.00 95.25 587 LEU A N 1
ATOM 4559 C CA . LEU A 1 587 ? -12.118 4.993 46.050 1.00 95.25 587 LEU A CA 1
ATOM 4560 C C . LEU A 1 587 ? -11.576 4.778 47.471 1.00 95.25 587 LEU A C 1
ATOM 4562 O O . LEU A 1 587 ? -11.964 3.817 48.130 1.00 95.25 587 LEU A O 1
ATOM 4566 N N . VAL A 1 588 ? -10.708 5.670 47.959 1.00 93.88 588 VAL A N 1
ATOM 4567 C CA . VAL A 1 588 ? -10.197 5.612 49.340 1.00 93.88 588 VAL A CA 1
ATOM 4568 C C . VAL A 1 588 ? -11.330 5.805 50.348 1.00 93.88 588 VAL A C 1
ATOM 4570 O O . VAL A 1 588 ? -11.433 5.035 51.296 1.00 93.88 588 VAL A O 1
ATOM 4573 N N . GLU A 1 589 ? -12.228 6.763 50.116 1.00 94.62 589 GLU A N 1
ATOM 4574 C CA . GLU A 1 589 ? -13.420 6.964 50.954 1.00 94.62 589 GLU A CA 1
ATOM 4575 C C . GLU A 1 589 ? -14.344 5.733 50.944 1.00 94.62 589 GLU A C 1
ATOM 4577 O O . GLU A 1 589 ? -14.871 5.345 51.986 1.00 94.62 589 GLU A O 1
ATOM 4582 N N . ALA A 1 590 ? -14.500 5.066 49.797 1.00 94.50 590 ALA A N 1
ATOM 4583 C CA . ALA A 1 590 ? -15.275 3.831 49.687 1.00 94.50 590 ALA A CA 1
ATOM 4584 C C . ALA A 1 590 ? -14.617 2.641 50.410 1.00 94.50 590 ALA A C 1
ATOM 4586 O O . ALA A 1 590 ? -15.329 1.791 50.949 1.00 94.50 590 ALA A O 1
ATOM 4587 N N . LEU A 1 591 ? -13.281 2.585 50.452 1.00 92.44 591 LEU A N 1
ATOM 4588 C CA . LEU A 1 591 ? -12.526 1.600 51.235 1.00 92.44 591 LEU A CA 1
ATOM 4589 C C . LEU A 1 591 ? -12.687 1.836 52.743 1.00 92.44 591 LEU A C 1
ATOM 4591 O O . LEU A 1 591 ? -12.938 0.894 53.490 1.00 92.44 591 LEU A O 1
ATOM 4595 N N . GLU A 1 592 ? -12.599 3.089 53.191 1.00 91.75 592 GLU A N 1
ATOM 4596 C CA . GLU A 1 592 ? -12.816 3.463 54.597 1.00 91.75 592 GLU A CA 1
ATOM 4597 C C . GLU A 1 592 ? -14.257 3.212 55.046 1.00 91.75 592 GLU A C 1
ATOM 4599 O O . GLU A 1 592 ? -14.497 2.758 56.164 1.00 91.75 592 GLU A O 1
ATOM 4604 N N . GLY A 1 593 ? -15.220 3.482 54.161 1.00 90.19 593 GLY A N 1
ATOM 4605 C CA . GLY A 1 593 ? -16.641 3.241 54.393 1.00 90.19 593 GLY A CA 1
ATOM 4606 C C . GLY A 1 593 ? -17.069 1.776 54.259 1.00 90.19 593 GLY A C 1
ATOM 4607 O O . GLY A 1 593 ? -18.229 1.467 54.523 1.00 90.19 593 GLY A O 1
ATOM 4608 N N . GLY A 1 594 ? -16.173 0.873 53.841 1.00 88.62 594 GLY A N 1
ATOM 4609 C CA . GLY A 1 594 ? -16.461 -0.553 53.653 1.00 88.62 594 GLY A CA 1
ATOM 4610 C C . GLY A 1 594 ? -17.344 -0.888 52.443 1.00 88.62 594 GLY A C 1
ATOM 4611 O O . GLY A 1 594 ? -17.817 -2.017 52.335 1.00 88.62 594 GLY A O 1
ATOM 4612 N N . GLN A 1 595 ? -17.573 0.062 51.531 1.00 90.94 595 GLN A N 1
ATOM 4613 C CA . GLN A 1 595 ? -18.274 -0.170 50.260 1.00 90.94 595 GLN A CA 1
ATOM 4614 C C . GLN A 1 595 ? -17.425 -1.010 49.293 1.00 90.94 595 GLN A C 1
ATOM 4616 O O . GLN A 1 595 ? -17.964 -1.782 48.500 1.00 90.94 595 GLN A O 1
ATOM 4621 N N . VAL A 1 596 ? -16.103 -0.851 49.366 1.00 92.38 596 VAL A N 1
ATOM 4622 C CA . VAL A 1 596 ? -15.106 -1.674 48.677 1.00 92.38 596 VAL A CA 1
ATOM 4623 C C . VAL A 1 596 ? -14.184 -2.255 49.738 1.00 92.38 596 VAL A C 1
ATOM 4625 O O . VAL A 1 596 ? -13.825 -1.566 50.688 1.00 92.38 596 VAL A O 1
ATOM 4628 N N . THR A 1 597 ? -13.769 -3.509 49.592 1.00 89.19 597 THR A N 1
ATOM 4629 C CA . THR A 1 597 ? -12.786 -4.121 50.496 1.00 89.19 597 THR A CA 1
ATOM 4630 C C . THR A 1 597 ? -11.443 -4.321 49.798 1.00 89.19 597 THR A C 1
ATOM 4632 O O . THR A 1 597 ? -11.377 -4.538 48.588 1.00 89.19 597 THR A O 1
ATOM 4635 N N . ALA A 1 598 ? -10.343 -4.285 50.556 1.00 85.38 598 ALA A N 1
ATOM 4636 C CA . ALA A 1 598 ? -8.997 -4.443 49.994 1.00 85.38 598 ALA A CA 1
ATOM 4637 C C . ALA A 1 598 ? -8.801 -5.793 49.273 1.00 85.38 598 ALA A C 1
ATOM 4639 O O . ALA A 1 598 ? -8.066 -5.860 48.295 1.00 85.38 598 ALA A O 1
ATOM 4640 N N . SER A 1 599 ? -9.498 -6.853 49.701 1.00 84.19 599 SER A N 1
ATOM 4641 C CA . SER A 1 599 ? -9.469 -8.166 49.041 1.00 84.19 599 SER A CA 1
ATOM 4642 C C . SER A 1 599 ? -10.176 -8.203 47.684 1.00 84.19 599 SER A C 1
ATOM 4644 O O . SER A 1 599 ? -10.023 -9.172 46.946 1.00 84.19 599 SER A O 1
ATOM 4646 N N . GLU A 1 600 ? -10.977 -7.187 47.356 1.00 85.56 600 GLU A N 1
ATOM 4647 C CA . GLU A 1 600 ? -11.660 -7.069 46.063 1.00 85.56 600 GLU A CA 1
ATOM 4648 C C . GLU A 1 600 ? -10.844 -6.291 45.024 1.00 85.56 600 GLU A C 1
ATOM 4650 O O . GLU A 1 600 ? -11.247 -6.240 43.860 1.00 85.56 600 GLU A O 1
ATOM 4655 N N . LEU A 1 601 ? -9.721 -5.693 45.434 1.00 88.31 601 LEU A N 1
ATOM 4656 C CA . LEU A 1 601 ? -8.789 -4.990 44.562 1.00 88.31 601 LEU A CA 1
ATOM 4657 C C . LEU A 1 601 ? -7.662 -5.922 44.121 1.00 88.31 601 LEU A C 1
ATOM 4659 O O . LEU A 1 601 ? -7.184 -6.759 44.886 1.00 88.31 601 LEU A O 1
ATOM 4663 N N . ASP A 1 602 ? -7.208 -5.755 42.881 1.00 84.94 602 ASP A N 1
ATOM 4664 C CA . ASP A 1 602 ? -6.038 -6.475 42.399 1.00 84.94 602 ASP A CA 1
ATOM 4665 C C . ASP A 1 602 ? -4.731 -5.881 42.946 1.00 84.94 602 ASP A C 1
ATOM 4667 O O . ASP A 1 602 ? -4.653 -4.743 43.421 1.00 84.94 602 ASP A O 1
ATOM 4671 N N . LEU A 1 603 ? -3.671 -6.689 42.890 1.00 82.81 603 LEU A N 1
ATOM 4672 C CA . LEU A 1 603 ? -2.367 -6.310 43.422 1.00 82.81 603 LEU A CA 1
ATOM 4673 C C . LEU A 1 603 ? -1.797 -5.026 42.781 1.00 82.81 603 LEU A C 1
ATOM 4675 O O . LEU A 1 603 ? -1.290 -4.194 43.538 1.00 82.81 603 LEU A O 1
ATOM 4679 N N . PRO A 1 604 ? -1.883 -4.810 41.449 1.00 86.25 604 PRO A N 1
ATOM 4680 C CA . PRO A 1 604 ? -1.441 -3.556 40.843 1.00 86.25 604 PRO A CA 1
ATOM 4681 C C . PRO A 1 604 ? -2.156 -2.326 41.414 1.00 86.25 604 PRO A C 1
ATOM 4683 O O . PRO A 1 604 ? -1.497 -1.329 41.714 1.00 86.25 604 PRO A O 1
ATOM 4686 N N . THR A 1 605 ? -3.475 -2.396 41.623 1.00 89.44 605 THR A N 1
ATOM 4687 C CA . THR A 1 605 ? -4.249 -1.284 42.195 1.00 89.44 605 THR A CA 1
ATOM 4688 C C . THR A 1 605 ? -3.818 -0.998 43.634 1.00 89.44 605 THR A C 1
ATOM 4690 O O . THR A 1 605 ? -3.548 0.154 43.975 1.00 89.44 605 THR A O 1
ATOM 4693 N N . LEU A 1 606 ? -3.674 -2.037 44.467 1.00 87.69 606 LEU A N 1
ATOM 4694 C CA . LEU A 1 606 ? -3.212 -1.898 45.855 1.00 87.69 606 LEU A CA 1
ATOM 4695 C C . LEU A 1 606 ? -1.814 -1.268 45.933 1.00 87.69 606 LEU A C 1
ATOM 4697 O O . LEU A 1 606 ? -1.595 -0.328 46.695 1.00 87.69 606 LEU A O 1
ATOM 4701 N N . GLN A 1 607 ? -0.877 -1.736 45.105 1.00 84.62 607 GLN A N 1
ATOM 4702 C CA . GLN A 1 607 ? 0.480 -1.189 45.049 1.00 84.62 607 GLN A CA 1
ATOM 4703 C C . GLN A 1 607 ? 0.488 0.282 44.627 1.00 84.62 607 GLN A C 1
ATOM 4705 O O . GLN A 1 607 ? 1.214 1.091 45.215 1.00 84.62 607 GLN A O 1
ATOM 4710 N N . HIS A 1 608 ? -0.333 0.647 43.639 1.00 87.50 608 HIS A N 1
ATOM 4711 C CA . HIS A 1 608 ? -0.438 2.028 43.181 1.00 87.50 608 HIS A CA 1
ATOM 4712 C C . HIS A 1 608 ? -1.008 2.943 44.273 1.00 87.50 608 HIS A C 1
ATOM 4714 O O . HIS A 1 608 ? -0.487 4.035 44.479 1.00 87.50 608 HIS A O 1
ATOM 4720 N N . LEU A 1 609 ? -2.014 2.490 45.029 1.00 88.50 609 LEU A N 1
ATOM 4721 C CA . LEU A 1 609 ? -2.565 3.230 46.172 1.00 88.50 609 LEU A CA 1
ATOM 4722 C C . LEU A 1 609 ? -1.518 3.446 47.278 1.00 88.50 609 LEU A C 1
ATOM 4724 O O . LEU A 1 609 ? -1.346 4.566 47.760 1.00 88.50 609 LEU A O 1
ATOM 4728 N N . SER A 1 610 ? -0.755 2.409 47.637 1.00 83.62 610 SER A N 1
ATOM 4729 C CA . SER A 1 610 ? 0.302 2.498 48.658 1.00 83.62 610 SER A CA 1
ATOM 4730 C C . SER A 1 610 ? 1.503 3.358 48.243 1.00 83.62 610 SER A C 1
ATOM 4732 O O . SER A 1 610 ? 2.274 3.788 49.101 1.00 83.62 610 SER A O 1
ATOM 4734 N N . THR A 1 611 ? 1.676 3.618 46.946 1.00 85.12 611 THR A N 1
ATOM 4735 C CA . THR A 1 611 ? 2.767 4.439 46.387 1.00 85.12 611 THR A CA 1
ATOM 4736 C C . THR A 1 611 ? 2.269 5.735 45.739 1.00 85.12 611 THR A C 1
ATOM 4738 O O . THR A 1 611 ? 3.051 6.460 45.124 1.00 85.12 611 THR A O 1
ATOM 4741 N N . TYR A 1 612 ? 0.987 6.072 45.922 1.00 88.50 612 TYR A N 1
ATOM 4742 C CA . TYR A 1 612 ? 0.350 7.212 45.268 1.00 88.50 612 TYR A CA 1
ATOM 4743 C C . TYR A 1 612 ? 1.031 8.534 45.645 1.00 88.50 612 TYR A C 1
ATOM 4745 O O . TYR A 1 612 ? 1.412 8.748 46.800 1.00 88.50 612 TYR A O 1
ATOM 4753 N N . GLY A 1 613 ? 1.190 9.438 44.674 1.00 84.12 613 GLY A N 1
ATOM 4754 C CA . GLY A 1 613 ? 1.960 10.677 44.849 1.00 84.12 613 GLY A CA 1
ATOM 4755 C C . GLY A 1 613 ? 1.383 11.624 45.907 1.00 84.12 613 GLY A C 1
ATOM 4756 O O . GLY A 1 613 ? 2.137 12.310 46.602 1.00 84.12 613 GLY A O 1
ATOM 4757 N N . ASP A 1 614 ? 0.061 11.613 46.094 1.00 90.00 614 ASP A N 1
ATOM 4758 C CA . ASP A 1 614 ? -0.609 12.373 47.148 1.00 90.00 614 ASP A CA 1
ATOM 4759 C C . ASP A 1 614 ? -0.351 11.740 48.524 1.00 90.00 614 ASP A C 1
ATOM 4761 O O . ASP A 1 614 ? -0.801 10.633 48.827 1.00 90.00 614 ASP A O 1
ATOM 4765 N N . ARG A 1 615 ? 0.390 12.465 49.369 1.00 87.25 615 ARG A N 1
ATOM 4766 C CA . ARG A 1 615 ? 0.790 12.014 50.706 1.00 87.25 615 ARG A CA 1
ATOM 4767 C C . ARG A 1 615 ? -0.392 11.779 51.641 1.00 87.25 615 ARG A C 1
ATOM 4769 O O . ARG A 1 615 ? -0.289 10.899 52.491 1.00 87.25 615 ARG A O 1
ATOM 4776 N N . GLU A 1 616 ? -1.473 12.539 51.505 1.00 90.19 616 GLU A N 1
ATOM 4777 C CA . GLU A 1 616 ? -2.659 12.374 52.345 1.00 90.19 616 GLU A CA 1
ATOM 4778 C C . GLU A 1 616 ? -3.365 11.055 52.014 1.00 90.19 616 GLU A C 1
ATOM 4780 O O . GLU A 1 616 ? -3.532 10.203 52.886 1.00 90.19 616 GLU A O 1
ATOM 4785 N N . LEU A 1 617 ? -3.697 10.848 50.736 1.00 89.44 617 LEU A N 1
ATOM 4786 C CA . LEU A 1 617 ? -4.393 9.644 50.271 1.00 89.44 617 LEU A CA 1
ATOM 4787 C C . LEU A 1 617 ? -3.560 8.376 50.480 1.00 89.44 617 LEU A C 1
ATOM 4789 O O . LEU A 1 617 ? -4.089 7.349 50.902 1.00 89.44 617 LEU A O 1
ATOM 4793 N N . ARG A 1 618 ? -2.246 8.453 50.247 1.00 88.25 618 ARG A N 1
ATOM 4794 C CA . ARG A 1 618 ? -1.331 7.327 50.453 1.00 88.25 618 ARG A CA 1
ATOM 4795 C C . ARG A 1 618 ? -1.293 6.875 51.911 1.00 88.25 618 ARG A C 1
ATOM 4797 O O . ARG A 1 618 ? -1.333 5.677 52.173 1.00 88.25 618 ARG A O 1
ATOM 4804 N N . ASN A 1 619 ? -1.206 7.812 52.855 1.00 87.12 619 ASN A N 1
ATOM 4805 C CA . ASN A 1 619 ? -1.148 7.471 54.276 1.00 87.12 619 ASN A CA 1
ATOM 4806 C C . ASN A 1 619 ? -2.434 6.764 54.729 1.00 87.12 619 ASN A C 1
ATOM 4808 O O . ASN A 1 619 ? -2.344 5.734 55.390 1.00 87.12 619 ASN A O 1
ATOM 4812 N N . ARG A 1 620 ? -3.600 7.247 54.278 1.00 90.44 620 ARG A N 1
ATOM 4813 C CA . ARG A 1 620 ? -4.904 6.601 54.516 1.00 90.44 620 ARG A CA 1
ATOM 4814 C C . ARG A 1 620 ? -4.930 5.161 53.990 1.00 90.44 620 ARG A C 1
ATOM 4816 O O . ARG A 1 620 ? -5.348 4.247 54.688 1.00 90.44 620 ARG A O 1
ATOM 4823 N N . CYS A 1 621 ? -4.391 4.926 52.793 1.00 85.56 621 CYS A N 1
ATOM 4824 C CA . CYS A 1 621 ? -4.289 3.581 52.212 1.00 85.56 621 CYS A CA 1
ATOM 4825 C C . CYS A 1 621 ? -3.370 2.644 53.016 1.00 85.56 621 CYS A C 1
ATOM 4827 O O . CYS A 1 621 ? -3.721 1.493 53.270 1.00 85.56 621 CYS A O 1
ATOM 4829 N N . VAL A 1 622 ? -2.198 3.133 53.437 1.00 82.19 622 VAL A N 1
ATOM 4830 C CA . VAL A 1 622 ? -1.242 2.350 54.241 1.00 82.19 622 VAL A CA 1
ATOM 4831 C C . VAL A 1 622 ? -1.830 1.978 55.605 1.00 82.19 622 VAL A C 1
ATOM 4833 O O . VAL A 1 622 ? -1.556 0.888 56.099 1.00 82.19 622 VAL A O 1
ATOM 4836 N N . GLU A 1 623 ? -2.660 2.836 56.201 1.00 83.31 623 GLU A N 1
ATOM 4837 C CA . GLU A 1 623 ? -3.377 2.523 57.443 1.00 83.31 623 GLU A CA 1
ATOM 4838 C C . GLU A 1 623 ? -4.437 1.424 57.257 1.00 83.31 623 GLU A C 1
ATOM 4840 O O . GLU A 1 623 ? -4.620 0.603 58.155 1.00 83.31 623 GLU A O 1
ATOM 4845 N N . LEU A 1 624 ? -5.096 1.360 56.094 1.00 81.44 624 LEU A N 1
ATOM 4846 C CA . LEU A 1 624 ? -6.172 0.398 55.824 1.00 81.44 624 LEU A CA 1
ATOM 4847 C C . LEU A 1 624 ? -5.681 -1.030 55.554 1.00 81.44 624 LEU A C 1
ATOM 4849 O O . LEU A 1 624 ? -6.331 -1.987 55.971 1.00 81.44 624 LEU A O 1
ATOM 4853 N N . PHE A 1 625 ? -4.571 -1.200 54.832 1.00 77.31 625 PHE A N 1
ATOM 4854 C CA . PHE A 1 625 ? -4.111 -2.531 54.395 1.00 77.31 625 PHE A CA 1
ATOM 4855 C C . PHE A 1 625 ? -2.589 -2.738 54.451 1.00 77.31 625 PHE A C 1
ATOM 4857 O O . PHE A 1 625 ? -2.088 -3.771 54.006 1.00 77.31 625 PHE A O 1
ATOM 4864 N N . GLY A 1 626 ? -1.843 -1.809 55.054 1.00 68.75 626 GLY A N 1
ATOM 4865 C CA . GLY A 1 626 ? -0.397 -1.925 55.243 1.00 68.75 626 GLY A CA 1
ATOM 4866 C C . GLY A 1 626 ? 0.430 -1.560 54.006 1.00 68.75 626 GLY A C 1
ATOM 4867 O O . GLY A 1 626 ? -0.079 -1.092 52.986 1.00 68.75 626 GLY A O 1
ATOM 4868 N N . GLN A 1 627 ? 1.752 -1.740 54.108 1.00 62.25 627 GLN A N 1
ATOM 4869 C CA . GLN A 1 627 ? 2.661 -1.565 52.972 1.00 62.25 627 GLN A CA 1
ATOM 4870 C C . GLN A 1 627 ? 2.769 -2.852 52.140 1.00 62.25 627 GLN A C 1
ATOM 4872 O O . GLN A 1 627 ? 2.787 -3.940 52.721 1.00 62.25 627 GLN A O 1
ATOM 4877 N N . PRO A 1 628 ? 2.904 -2.761 50.802 1.00 55.06 628 PRO A N 1
ATOM 4878 C CA . PRO A 1 628 ? 3.138 -3.928 49.965 1.00 55.06 628 PRO A CA 1
ATOM 4879 C C . PRO A 1 628 ? 4.450 -4.596 50.382 1.00 55.06 628 PRO A C 1
ATOM 4881 O O . PRO A 1 628 ? 5.505 -3.963 50.376 1.00 55.06 628 PRO A O 1
ATOM 4884 N N . THR A 1 629 ? 4.408 -5.877 50.744 1.00 58.38 629 THR A N 1
ATOM 4885 C CA . THR A 1 629 ? 5.628 -6.646 51.003 1.00 58.38 629 THR A CA 1
ATOM 4886 C C . THR A 1 629 ? 6.448 -6.790 49.724 1.00 58.38 629 THR A C 1
ATOM 4888 O O . THR A 1 629 ? 5.929 -7.207 48.688 1.00 58.38 629 THR A O 1
ATOM 4891 N N . GLU A 1 630 ? 7.739 -6.479 49.825 1.00 55.53 630 GLU A N 1
ATOM 4892 C CA . GLU A 1 630 ? 8.772 -6.722 48.815 1.00 55.53 630 GLU A CA 1
ATOM 4893 C C . GLU A 1 630 ? 8.656 -8.152 48.250 1.00 55.53 630 GLU A C 1
ATOM 4895 O O . GLU A 1 630 ? 8.801 -9.146 48.969 1.00 55.53 630 GLU A O 1
ATOM 4900 N N . ARG A 1 631 ? 8.375 -8.268 46.943 1.00 55.16 631 ARG A N 1
ATOM 4901 C CA . ARG A 1 631 ? 8.224 -9.557 46.238 1.00 55.16 631 ARG A CA 1
ATOM 4902 C C . ARG A 1 631 ? 9.480 -10.421 46.370 1.00 55.16 631 ARG A C 1
ATOM 4904 O O . ARG A 1 631 ? 9.369 -11.643 46.386 1.00 55.16 631 ARG A O 1
ATOM 4911 N N . SER A 1 632 ? 10.642 -9.791 46.521 1.00 56.75 632 SER A N 1
ATOM 4912 C CA . SER A 1 632 ? 11.923 -10.438 46.806 1.00 56.75 632 SER A CA 1
ATOM 4913 C C . SER A 1 632 ? 11.863 -11.310 48.067 1.00 56.75 632 SER A C 1
ATOM 4915 O O . SER A 1 632 ? 12.343 -12.438 48.046 1.00 56.75 632 SER A O 1
ATOM 4917 N N . GLN A 1 633 ? 11.184 -10.859 49.124 1.00 59.06 633 GLN A N 1
ATOM 4918 C CA . GLN A 1 633 ? 11.043 -11.600 50.377 1.00 59.06 633 GLN A CA 1
ATOM 4919 C C . GLN A 1 633 ? 10.086 -12.790 50.238 1.00 59.06 633 GLN A C 1
ATOM 4921 O O . GLN A 1 633 ? 10.345 -13.866 50.772 1.00 59.06 633 GLN A O 1
ATOM 4926 N N . VAL A 1 634 ? 8.990 -12.620 49.493 1.00 65.56 634 VAL A N 1
ATOM 4927 C CA . VAL A 1 634 ? 8.038 -13.707 49.212 1.00 65.56 634 VAL A CA 1
ATOM 4928 C C . VAL A 1 634 ? 8.700 -14.777 48.348 1.00 65.56 634 VAL A C 1
ATOM 4930 O O . VAL A 1 634 ? 8.630 -15.955 48.683 1.00 65.56 634 VAL A O 1
ATOM 4933 N N . VAL A 1 635 ? 9.396 -14.374 47.281 1.00 62.53 635 VAL A N 1
ATOM 4934 C CA . VAL A 1 635 ? 10.162 -15.286 46.420 1.00 62.53 635 VAL A CA 1
ATOM 4935 C C . VAL A 1 635 ? 11.267 -15.972 47.217 1.00 62.53 635 VAL A C 1
ATOM 4937 O O . VAL A 1 635 ? 11.389 -17.184 47.115 1.00 62.53 635 VAL A O 1
ATOM 4940 N N . ALA A 1 636 ? 11.997 -15.259 48.079 1.00 68.62 636 ALA A N 1
ATOM 4941 C CA . ALA A 1 636 ? 13.003 -15.857 48.956 1.00 68.62 636 ALA A CA 1
ATOM 4942 C C . ALA A 1 636 ? 12.400 -16.895 49.918 1.00 68.62 636 ALA A C 1
ATOM 4944 O O . ALA A 1 636 ? 12.988 -17.953 50.118 1.00 68.62 636 ALA A O 1
ATOM 4945 N N . ASN A 1 637 ? 11.209 -16.641 50.467 1.00 73.44 637 ASN A N 1
ATOM 4946 C CA . ASN A 1 637 ? 10.510 -17.592 51.335 1.00 73.44 637 ASN A CA 1
ATOM 4947 C C . ASN A 1 637 ? 10.019 -18.828 50.561 1.00 73.44 637 ASN A C 1
ATOM 4949 O O . ASN A 1 637 ? 10.132 -19.950 51.057 1.00 73.44 637 ASN A O 1
ATOM 4953 N N . TYR A 1 638 ? 9.513 -18.645 49.336 1.00 69.62 638 TYR A N 1
ATOM 4954 C CA . TYR A 1 638 ? 9.173 -19.758 48.444 1.00 69.62 638 TYR A CA 1
ATOM 4955 C C . TYR A 1 638 ? 10.422 -20.554 48.058 1.00 69.62 638 TYR A C 1
ATOM 4957 O O . TYR A 1 638 ? 10.415 -21.773 48.150 1.00 69.62 638 TYR A O 1
ATOM 4965 N N . MET A 1 639 ? 11.522 -19.880 47.719 1.00 65.94 639 MET A N 1
ATOM 4966 C CA . MET A 1 639 ? 12.797 -20.520 47.399 1.00 65.94 639 MET A CA 1
ATOM 4967 C C . MET A 1 639 ? 13.370 -21.301 48.583 1.00 65.94 639 MET A C 1
ATOM 4969 O O . MET A 1 639 ? 13.821 -22.426 48.405 1.00 65.94 639 MET A O 1
ATOM 4973 N N . ALA A 1 640 ? 13.305 -20.747 49.795 1.00 75.25 640 ALA A N 1
ATOM 4974 C CA . ALA A 1 640 ? 13.758 -21.416 51.013 1.00 75.25 640 ALA A CA 1
ATOM 4975 C C . ALA A 1 640 ? 12.896 -22.635 51.389 1.00 75.25 640 ALA A C 1
ATOM 4977 O O . ALA A 1 640 ? 13.349 -23.498 52.138 1.00 75.25 640 ALA A O 1
ATOM 4978 N N . SER A 1 641 ? 11.663 -22.708 50.879 1.00 73.94 641 SER A N 1
ATOM 4979 C CA . SER A 1 641 ? 10.738 -23.824 51.092 1.00 73.94 641 SER A CA 1
ATOM 4980 C C . SER A 1 641 ? 10.676 -24.805 49.916 1.00 73.94 641 SER A C 1
ATOM 4982 O O . SER A 1 641 ? 9.947 -25.796 50.001 1.00 73.94 641 SER A O 1
ATOM 4984 N N . LEU A 1 642 ? 11.458 -24.586 48.847 1.00 68.12 642 LEU A N 1
ATOM 4985 C CA . LEU A 1 642 ? 11.548 -25.536 47.741 1.00 68.12 642 LEU A CA 1
ATOM 4986 C C . LEU A 1 642 ? 12.226 -26.837 48.213 1.00 68.12 642 LEU A C 1
ATOM 4988 O O . LEU A 1 642 ? 13.328 -26.800 48.766 1.00 68.12 642 LEU A O 1
ATOM 4992 N N . PRO A 1 643 ? 11.595 -28.003 47.995 1.00 65.56 643 PRO A N 1
ATOM 4993 C CA . PRO A 1 643 ? 12.175 -29.282 48.379 1.00 65.56 643 PRO A CA 1
ATOM 4994 C C . PRO A 1 643 ? 13.426 -29.595 47.542 1.00 65.56 643 PRO A C 1
ATOM 4996 O O . PRO A 1 643 ? 13.442 -29.396 46.328 1.00 65.56 643 PRO A O 1
ATOM 4999 N N . SER A 1 644 ? 14.464 -30.130 48.192 1.00 64.12 644 SER A N 1
ATOM 5000 C CA . SER A 1 644 ? 15.642 -30.705 47.531 1.00 64.12 644 SER A CA 1
ATOM 5001 C C . SER A 1 644 ? 15.645 -32.227 47.734 1.00 64.12 644 SER A C 1
ATOM 5003 O O . SER A 1 644 ? 15.620 -32.667 48.888 1.00 64.12 644 SER A O 1
ATOM 5005 N N . PRO A 1 645 ? 15.663 -33.046 46.663 1.00 61.69 645 PRO A N 1
ATOM 5006 C CA . PRO A 1 645 ? 15.797 -32.664 45.252 1.00 61.69 645 PRO A CA 1
ATOM 5007 C C . PRO A 1 645 ? 14.514 -32.059 44.645 1.00 61.69 645 PRO A C 1
ATOM 5009 O O . PRO A 1 645 ? 13.404 -32.442 45.005 1.00 61.69 645 PRO A O 1
ATOM 5012 N N . ALA A 1 646 ? 14.686 -31.148 43.677 1.00 61.31 646 ALA A N 1
ATOM 5013 C CA . ALA A 1 646 ? 13.605 -30.380 43.040 1.00 61.31 646 ALA A CA 1
ATOM 5014 C C . ALA A 1 646 ? 12.629 -31.231 42.196 1.00 61.31 646 ALA A C 1
ATOM 5016 O O . ALA A 1 646 ? 11.492 -30.828 41.955 1.00 61.31 646 ALA A O 1
ATOM 5017 N N . ALA A 1 647 ? 13.045 -32.429 41.773 1.00 64.88 647 ALA A N 1
ATOM 5018 C CA . ALA A 1 647 ? 12.211 -33.377 41.039 1.00 64.88 647 ALA A CA 1
ATOM 5019 C C . ALA A 1 647 ? 11.462 -34.299 42.014 1.00 64.88 647 ALA A C 1
ATOM 5021 O O . ALA A 1 647 ? 11.943 -35.374 42.373 1.00 64.88 647 ALA A O 1
ATOM 5022 N N . THR A 1 648 ? 10.283 -33.863 42.460 1.00 72.31 648 THR A N 1
ATOM 5023 C CA . THR A 1 648 ? 9.404 -34.661 43.329 1.00 72.31 648 THR A CA 1
ATOM 5024 C C . THR A 1 648 ? 8.168 -35.151 42.564 1.00 72.31 648 THR A C 1
ATOM 5026 O O . THR A 1 648 ? 7.685 -34.438 41.681 1.00 72.31 648 THR A O 1
ATOM 5029 N N . PRO A 1 649 ? 7.576 -36.304 42.938 1.00 78.56 649 PRO A N 1
ATOM 5030 C CA . PRO A 1 649 ? 6.307 -36.768 42.360 1.00 78.56 649 PRO A CA 1
ATOM 5031 C C . PRO A 1 649 ? 5.159 -35.752 42.496 1.00 78.56 649 PRO A C 1
ATOM 5033 O O . PRO A 1 649 ? 4.250 -35.709 41.670 1.00 78.56 649 PRO A O 1
ATOM 5036 N N . LEU A 1 650 ? 5.196 -34.905 43.533 1.00 75.12 650 LEU A N 1
ATOM 5037 C CA . LEU A 1 650 ? 4.227 -33.825 43.723 1.00 75.12 650 LEU A CA 1
ATOM 5038 C C . LEU A 1 650 ? 4.437 -32.683 42.716 1.00 75.12 650 LEU A C 1
ATOM 5040 O O . LEU A 1 650 ? 3.463 -32.165 42.179 1.00 75.12 650 LEU A O 1
ATOM 5044 N N . GLY A 1 651 ? 5.691 -32.316 42.434 1.00 75.19 651 GLY A N 1
ATOM 5045 C CA . GLY A 1 651 ? 6.025 -31.317 41.416 1.00 75.19 651 GLY A CA 1
ATOM 5046 C C . GLY A 1 651 ? 5.618 -31.758 40.008 1.00 75.19 651 GLY A C 1
ATOM 5047 O O . GLY A 1 651 ? 5.039 -30.972 39.263 1.00 75.19 651 GLY A O 1
ATOM 5048 N N . GLU A 1 652 ? 5.830 -33.034 39.673 1.00 73.81 652 GLU A N 1
ATOM 5049 C CA . GLU A 1 652 ? 5.374 -33.630 38.409 1.00 73.81 652 GLU A CA 1
ATOM 5050 C C . GLU A 1 652 ? 3.844 -33.578 38.268 1.00 73.81 652 GLU A C 1
ATOM 5052 O O . GLU A 1 652 ? 3.313 -33.215 37.212 1.00 73.81 652 GLU A O 1
ATOM 5057 N N . LYS A 1 653 ? 3.126 -33.870 39.358 1.00 77.50 653 LYS A N 1
ATOM 5058 C CA . LYS A 1 653 ? 1.666 -33.775 39.401 1.00 77.50 653 LYS A CA 1
ATOM 5059 C C . LYS A 1 653 ? 1.179 -32.337 39.187 1.00 77.50 653 LYS A C 1
ATOM 5061 O O . LYS A 1 653 ? 0.343 -32.115 38.317 1.00 77.50 653 LYS A O 1
ATOM 5066 N N . LEU A 1 654 ? 1.737 -31.365 39.911 1.00 72.88 654 LEU A N 1
ATOM 5067 C CA . LEU A 1 654 ? 1.365 -29.948 39.783 1.00 72.88 654 LEU A CA 1
ATOM 5068 C C . LEU A 1 654 ? 1.676 -29.389 38.387 1.00 72.88 654 LEU A C 1
ATOM 5070 O O . LEU A 1 654 ? 0.867 -28.655 37.822 1.00 72.88 654 LEU A O 1
ATOM 5074 N N . PHE A 1 655 ? 2.813 -29.769 37.798 1.00 73.31 655 PHE A N 1
ATOM 5075 C CA . PHE A 1 655 ? 3.145 -29.405 36.420 1.00 73.31 655 PHE A CA 1
ATOM 5076 C C . PHE A 1 655 ? 2.117 -29.963 35.429 1.00 73.31 655 PHE A C 1
ATOM 5078 O O . PHE A 1 655 ? 1.677 -29.253 34.524 1.00 73.31 655 PHE A O 1
ATOM 5085 N N . THR A 1 656 ? 1.700 -31.216 35.618 1.00 76.31 656 THR A N 1
ATOM 5086 C CA . THR A 1 656 ? 0.693 -31.864 34.768 1.00 76.31 656 THR A CA 1
ATOM 5087 C C . THR A 1 656 ? -0.678 -31.195 34.895 1.00 76.31 656 THR A C 1
ATOM 5089 O O . THR A 1 656 ? -1.352 -31.000 33.888 1.00 76.31 656 THR A O 1
ATOM 5092 N N . GLU A 1 657 ? -1.076 -30.802 36.106 1.00 73.44 657 GLU A N 1
ATOM 5093 C CA . GLU A 1 657 ? -2.383 -30.187 36.378 1.00 73.44 657 GLU A CA 1
ATOM 5094 C C . GLU A 1 657 ? -2.480 -28.726 35.910 1.00 73.44 657 GLU A C 1
ATOM 5096 O O . GLU A 1 657 ? -3.551 -28.295 35.483 1.00 73.44 657 GLU A O 1
ATOM 5101 N N . HIS A 1 658 ? -1.383 -27.962 35.965 1.00 72.12 658 HIS A N 1
ATOM 5102 C CA . HIS A 1 658 ? -1.435 -26.506 35.777 1.00 72.12 658 HIS A CA 1
ATOM 5103 C C . HIS A 1 658 ? -0.657 -25.975 34.570 1.00 72.12 658 HIS A C 1
ATOM 5105 O O . HIS A 1 658 ? -1.026 -24.934 34.029 1.00 72.12 658 HIS A O 1
ATOM 5111 N N . CYS A 1 659 ? 0.398 -26.663 34.125 1.00 71.00 659 CYS A N 1
ATOM 5112 C CA . CYS A 1 659 ? 1.326 -26.135 33.118 1.00 71.00 659 CYS A CA 1
ATOM 5113 C C . CYS A 1 659 ? 1.298 -26.932 31.805 1.00 71.00 659 CYS A C 1
ATOM 5115 O O . CYS A 1 659 ? 1.402 -26.353 30.721 1.00 71.00 659 CYS A O 1
ATOM 5117 N N . ALA A 1 660 ? 1.139 -28.257 31.881 1.00 73.19 660 ALA A N 1
ATOM 5118 C CA . ALA A 1 660 ? 1.246 -29.153 30.730 1.00 73.19 660 ALA A CA 1
ATOM 5119 C C . ALA A 1 660 ? 0.204 -28.869 29.637 1.00 73.19 660 ALA A C 1
ATOM 5121 O O . ALA A 1 660 ? 0.513 -29.027 28.460 1.00 73.19 660 ALA A O 1
ATOM 5122 N N . THR A 1 661 ? -0.983 -28.380 30.008 1.00 70.25 661 THR A N 1
ATOM 5123 C CA . THR A 1 661 ? -2.066 -28.018 29.078 1.00 70.25 661 THR A CA 1
ATOM 5124 C C . THR A 1 661 ? -1.641 -26.985 28.031 1.00 70.25 661 THR A C 1
ATOM 5126 O O . THR A 1 661 ? -2.116 -27.037 26.900 1.00 70.25 661 THR A O 1
ATOM 5129 N N . CYS A 1 662 ? -0.738 -26.066 28.386 1.00 67.69 662 CYS A N 1
ATOM 5130 C CA . CYS A 1 662 ? -0.241 -25.040 27.466 1.00 67.69 662 CYS A CA 1
ATOM 5131 C C . CYS A 1 662 ? 1.154 -25.367 26.919 1.00 67.69 662 CYS A C 1
ATOM 5133 O O . CYS A 1 662 ? 1.463 -24.999 25.789 1.00 67.69 662 CYS A O 1
ATOM 5135 N N . HIS A 1 663 ? 1.993 -26.047 27.705 1.00 71.19 663 HIS A N 1
ATOM 5136 C CA . HIS A 1 663 ? 3.428 -26.167 27.434 1.00 71.19 663 HIS A CA 1
ATOM 5137 C C . HIS A 1 663 ? 3.899 -27.544 26.958 1.00 71.19 663 HIS A C 1
ATOM 5139 O O . HIS A 1 663 ? 5.063 -27.662 26.581 1.00 71.19 663 HIS A O 1
ATOM 5145 N N . LYS A 1 664 ? 3.041 -28.571 26.945 1.00 67.44 664 LYS A N 1
ATOM 5146 C CA . LYS A 1 664 ? 3.382 -29.912 26.448 1.00 67.44 664 LYS A CA 1
ATOM 5147 C C . LYS A 1 664 ? 2.626 -30.193 25.151 1.00 67.44 664 LYS A C 1
ATOM 5149 O O . LYS A 1 664 ? 1.427 -29.939 25.072 1.00 67.44 664 LYS A O 1
ATOM 5154 N N . SER A 1 665 ? 3.314 -30.716 24.137 1.00 53.91 665 SER A N 1
ATOM 5155 C CA . SER A 1 665 ? 2.649 -31.164 22.910 1.00 53.91 665 SER A CA 1
ATOM 5156 C C . SER A 1 665 ? 1.770 -32.378 23.223 1.00 53.91 665 SER A C 1
ATOM 5158 O O . SER A 1 665 ? 2.239 -33.353 23.813 1.00 53.91 665 SER A O 1
ATOM 5160 N N . VAL A 1 666 ? 0.488 -32.306 22.868 1.00 55.09 666 VAL A N 1
ATOM 5161 C CA . VAL A 1 666 ? -0.453 -33.430 22.949 1.00 55.09 666 VAL A CA 1
ATOM 5162 C C . VAL A 1 666 ? -0.769 -33.838 21.516 1.00 55.09 666 VAL A C 1
ATOM 5164 O O . VAL A 1 666 ? -1.121 -32.974 20.712 1.00 55.09 666 VAL A O 1
ATOM 5167 N N . ASP A 1 667 ? -0.632 -35.130 21.199 1.00 45.50 667 ASP A N 1
ATOM 5168 C CA . ASP A 1 667 ? -0.788 -35.671 19.842 1.00 45.50 667 ASP A CA 1
ATOM 5169 C C . ASP A 1 667 ? -2.001 -35.071 19.107 1.00 45.50 667 ASP A C 1
ATOM 5171 O O . ASP A 1 667 ? -3.155 -35.251 19.504 1.00 45.50 667 ASP A O 1
ATOM 5175 N N . GLY A 1 668 ? -1.721 -34.334 18.026 1.00 49.53 668 GLY A N 1
ATOM 5176 C CA . GLY A 1 668 ? -2.724 -33.747 17.134 1.00 49.53 668 GLY A CA 1
ATOM 5177 C C . GLY A 1 668 ? -3.225 -32.339 17.484 1.00 49.53 668 GLY A C 1
ATOM 5178 O O . GLY A 1 668 ? -4.106 -31.847 16.779 1.00 49.53 668 GLY A O 1
ATOM 5179 N N . LYS A 1 669 ? -2.693 -31.659 18.513 1.00 46.88 669 LYS A N 1
ATOM 5180 C CA . LYS A 1 669 ? -3.016 -30.246 18.804 1.00 46.88 669 LYS A CA 1
ATOM 5181 C C . LYS A 1 669 ? -1.763 -29.355 18.809 1.00 46.88 669 LYS A C 1
ATOM 5183 O O . LYS A 1 669 ? -0.744 -29.766 19.359 1.00 46.88 669 LYS A O 1
ATOM 5188 N N . PRO A 1 670 ? -1.819 -28.135 18.235 1.00 50.06 670 PRO A N 1
ATOM 5189 C CA . PRO A 1 670 ? -0.708 -27.194 18.304 1.00 50.06 670 PRO A CA 1
ATOM 5190 C C . PRO A 1 670 ? -0.415 -26.801 19.759 1.00 50.06 670 PRO A C 1
ATOM 5192 O O . PRO A 1 670 ? -1.331 -26.542 20.539 1.00 50.06 670 PRO A O 1
ATOM 5195 N N . GLN A 1 671 ? 0.867 -26.751 20.110 1.00 54.28 671 GLN A N 1
ATOM 5196 C CA . GLN A 1 671 ? 1.351 -26.283 21.407 1.00 54.28 671 GLN A CA 1
ATOM 5197 C C . GLN A 1 671 ? 1.040 -24.779 21.574 1.00 54.28 671 GLN A C 1
ATOM 5199 O O . GLN A 1 671 ? 1.332 -23.995 20.673 1.00 54.28 671 GLN A O 1
ATOM 5204 N N . ILE A 1 672 ? 0.425 -24.374 22.695 1.00 66.56 672 ILE A N 1
ATOM 5205 C CA . ILE A 1 672 ? -0.064 -22.992 22.914 1.00 66.56 672 ILE A CA 1
ATOM 5206 C C . ILE A 1 672 ? 1.046 -22.075 23.457 1.00 66.56 672 ILE A C 1
ATOM 5208 O O . ILE A 1 672 ? 1.133 -20.910 23.076 1.00 66.56 672 ILE A O 1
ATOM 5212 N N . GLY A 1 673 ? 1.890 -22.588 24.354 1.00 56.31 673 GLY A N 1
ATOM 5213 C CA . GLY A 1 673 ? 3.049 -21.895 24.919 1.00 56.31 673 GLY A CA 1
ATOM 5214 C C . GLY A 1 673 ? 4.374 -22.529 24.478 1.00 56.31 673 GLY A C 1
ATOM 5215 O O . GLY A 1 673 ? 4.380 -23.657 23.991 1.00 56.31 673 GLY A O 1
ATOM 5216 N N . PRO A 1 674 ? 5.520 -21.847 24.650 1.00 58.00 674 PRO A N 1
ATOM 5217 C CA . PRO A 1 674 ? 6.817 -22.388 24.249 1.00 58.00 674 PRO A CA 1
ATOM 5218 C C . PRO A 1 674 ? 7.154 -23.694 25.001 1.00 58.00 674 PRO A C 1
ATOM 5220 O O . PRO A 1 674 ? 6.740 -23.853 26.159 1.00 58.00 674 PRO A O 1
ATOM 5223 N N . PRO A 1 675 ? 7.930 -24.609 24.388 1.00 65.38 675 PRO A N 1
ATOM 5224 C CA . PRO A 1 675 ? 8.367 -25.836 25.043 1.00 65.38 675 PRO A CA 1
ATOM 5225 C C . PRO A 1 675 ? 9.267 -25.541 26.240 1.00 65.38 675 PRO A C 1
ATOM 5227 O O . PRO A 1 675 ? 10.317 -24.916 26.109 1.00 65.38 675 PRO A O 1
ATOM 5230 N N . LEU A 1 676 ? 8.867 -26.039 27.413 1.00 64.31 676 LEU A N 1
ATOM 5231 C CA . LEU A 1 676 ? 9.631 -25.901 28.662 1.00 64.31 676 LEU A CA 1
ATOM 5232 C C . LEU A 1 676 ? 10.665 -27.025 28.852 1.00 64.31 676 LEU A C 1
ATOM 5234 O O . LEU A 1 676 ? 11.485 -26.971 29.762 1.00 64.31 676 LEU A O 1
ATOM 5238 N N . GLU A 1 677 ? 10.659 -28.025 27.970 1.00 59.72 677 GLU A N 1
ATOM 5239 C CA . GLU A 1 677 ? 11.573 -29.179 27.967 1.00 59.72 677 GLU A CA 1
ATOM 5240 C C . GLU A 1 677 ? 13.044 -28.755 27.812 1.00 59.72 677 GLU A C 1
ATOM 5242 O O . GLU A 1 677 ? 13.947 -29.385 28.360 1.00 59.72 677 GLU A O 1
ATOM 5247 N N . ASN A 1 678 ? 13.278 -27.622 27.145 1.00 54.25 678 ASN A N 1
ATOM 5248 C CA . ASN A 1 678 ? 14.603 -27.045 26.948 1.00 54.25 678 ASN A CA 1
ATOM 5249 C C . ASN A 1 678 ? 15.077 -26.189 28.132 1.00 54.25 678 ASN A C 1
ATOM 5251 O O . ASN A 1 678 ? 16.175 -25.667 28.073 1.00 54.25 678 ASN A O 1
ATOM 5255 N N . LEU A 1 679 ? 14.313 -26.030 29.215 1.00 56.25 679 LEU A N 1
ATOM 5256 C CA . LEU A 1 679 ? 14.783 -25.297 30.402 1.00 56.25 679 LEU A CA 1
ATOM 5257 C C . LEU A 1 679 ? 15.577 -26.184 31.372 1.00 56.25 679 LEU A C 1
ATOM 5259 O O . LEU A 1 679 ? 16.130 -25.692 32.348 1.00 56.25 679 LEU A O 1
ATOM 5263 N N . GLY A 1 680 ? 15.684 -27.491 31.102 1.00 55.12 680 GLY A N 1
ATOM 5264 C CA . GLY A 1 680 ? 16.345 -28.452 31.993 1.00 55.12 680 GLY A CA 1
ATOM 5265 C C . GLY A 1 680 ? 17.851 -28.239 32.202 1.00 55.12 680 GLY A C 1
ATOM 5266 O O . GLY A 1 680 ? 18.427 -28.874 33.081 1.00 55.12 680 GLY A O 1
ATOM 5267 N N . HIS A 1 681 ? 18.494 -27.371 31.415 1.00 51.88 681 HIS A N 1
ATOM 5268 C CA . HIS A 1 681 ? 19.909 -27.011 31.567 1.00 51.88 681 HIS A CA 1
ATOM 5269 C C . HIS A 1 681 ? 20.138 -25.679 32.294 1.00 51.88 681 HIS A C 1
ATOM 5271 O O . HIS A 1 681 ? 21.293 -25.294 32.463 1.00 51.88 681 HIS A O 1
ATOM 5277 N N . TRP A 1 682 ? 19.072 -24.992 32.716 1.00 44.50 682 TRP A N 1
ATOM 5278 C CA . TRP A 1 682 ? 19.172 -23.736 33.452 1.00 44.50 682 TRP A CA 1
ATOM 5279 C C . TRP A 1 682 ? 19.388 -24.020 34.941 1.00 44.50 682 TRP A C 1
ATOM 5281 O O . TRP A 1 682 ? 18.613 -24.753 35.561 1.00 44.50 682 TRP A O 1
ATOM 5291 N N . THR A 1 683 ? 20.465 -23.487 35.517 1.00 54.00 683 THR A N 1
ATOM 5292 C CA . THR A 1 683 ? 20.713 -23.552 36.966 1.00 54.00 683 THR A CA 1
ATOM 5293 C C . THR A 1 683 ? 20.079 -22.358 37.679 1.00 54.00 683 THR A C 1
ATOM 5295 O O . THR A 1 683 ? 19.710 -21.378 37.050 1.00 54.00 683 THR A O 1
ATOM 5298 N N . LEU A 1 684 ? 19.985 -22.412 39.013 1.00 49.19 684 LEU A N 1
ATOM 5299 C CA . LEU A 1 684 ? 19.515 -21.290 39.846 1.00 49.19 684 LEU A CA 1
ATOM 5300 C C . LEU A 1 684 ? 20.353 -20.001 39.692 1.00 49.19 684 LEU A C 1
ATOM 5302 O O . LEU A 1 684 ? 19.913 -18.947 40.142 1.00 49.19 684 LEU A O 1
ATOM 5306 N N . ASP A 1 685 ? 21.544 -20.097 39.092 1.00 45.41 685 ASP A N 1
ATOM 5307 C CA . ASP A 1 685 ? 22.483 -18.989 38.880 1.00 45.41 685 ASP A CA 1
ATOM 5308 C C . ASP A 1 685 ? 22.355 -18.336 37.485 1.00 45.41 685 ASP A C 1
ATOM 5310 O O . ASP A 1 685 ? 23.055 -17.360 37.205 1.00 45.41 685 ASP A O 1
ATOM 5314 N N . GLN A 1 686 ? 21.507 -18.887 36.608 1.00 40.09 686 GLN A N 1
ATOM 5315 C CA . GLN A 1 686 ? 21.195 -18.381 35.263 1.00 40.09 686 GLN A CA 1
ATOM 5316 C C . GLN A 1 686 ? 19.800 -17.763 35.246 1.00 40.09 686 GLN A C 1
ATOM 5318 O O . GLN A 1 686 ? 19.653 -16.704 34.595 1.00 40.09 686 GLN A O 1
#

Radius of gyration: 32.38 Å; Cα contacts (8 Å, |Δi|>4): 1078; chains: 1; bounding box: 78×63×92 Å

Solvent-accessible surface area (backbone atoms only — not comparable to full-atom values): 37843 Å² total; per-residue (Å²): 107,29,87,74,61,71,50,75,72,90,48,84,81,30,34,76,50,67,43,87,90,63,34,49,73,43,71,34,50,45,73,52,79,32,72,73,22,54,54,66,63,73,55,38,31,28,23,33,36,37,32,51,45,28,37,50,74,47,55,33,84,78,38,79,89,50,85,55,84,91,51,48,56,43,70,24,39,85,56,43,68,37,34,79,50,39,56,65,32,75,85,72,93,72,90,86,57,82,89,48,71,56,28,41,69,45,23,30,32,34,35,52,68,43,21,60,24,78,46,85,51,93,84,65,47,36,33,39,29,18,26,27,84,55,18,21,30,40,51,33,42,50,42,83,53,71,58,43,67,34,38,51,75,69,56,47,97,88,58,31,31,77,41,60,29,69,54,72,32,38,23,32,62,37,62,40,65,31,60,34,19,26,35,34,39,36,21,55,27,32,67,52,82,72,60,70,92,79,45,59,68,84,52,53,81,76,46,69,73,64,45,40,77,90,46,67,49,76,46,79,44,54,46,93,85,50,80,72,46,80,69,72,84,73,84,47,74,68,49,30,53,54,27,35,67,36,85,28,44,36,30,23,53,51,20,44,51,50,60,68,72,44,57,64,87,80,49,56,86,44,50,69,58,42,48,45,36,35,76,66,45,93,46,66,58,29,14,43,47,25,45,52,43,28,52,74,69,70,67,59,50,66,67,59,34,34,59,31,34,72,41,86,52,40,63,46,24,34,39,17,45,64,55,47,58,81,35,46,95,64,68,46,74,67,43,52,50,38,56,51,51,49,51,74,63,70,64,46,49,45,32,50,33,42,49,48,49,45,53,63,66,32,86,92,56,90,50,37,67,40,44,26,52,40,34,67,74,44,64,85,36,70,66,39,37,49,36,55,46,58,48,73,49,31,64,49,22,41,35,30,42,54,29,49,38,58,67,32,51,48,89,67,93,67,56,75,66,58,48,52,57,50,43,53,26,45,37,46,21,55,76,41,28,47,71,67,58,51,51,53,52,49,51,56,53,54,51,60,52,70,74,52,90,66,65,67,78,37,57,21,58,53,44,50,52,56,38,48,25,72,73,56,59,48,51,78,87,42,76,67,24,54,52,35,45,57,50,49,55,48,52,48,52,34,53,75,68,68,44,51,52,71,69,56,49,43,52,56,36,70,48,42,53,36,29,50,45,52,72,67,54,45,51,52,45,50,57,62,47,57,39,84,91,47,54,72,63,48,30,41,50,36,43,58,29,50,65,56,46,84,60,70,60,56,35,56,55,53,58,69,48,46,87,74,47,53,73,74,46,34,42,45,42,45,59,39,30,61,74,38,71,68,20,36,50,49,51,51,51,30,43,76,69,62,79,41,56,78,90,67,51,44,69,70,49,53,50,47,43,54,64,37,87,53,66,69,64,15,52,56,42,30,74,74,75,44,74,81,75,61,62,69,59,55,51,49,53,52,59,74,64,56,62,85,71,75,87,37,78,65,53,56,48,51,38,55,76,73,44,35,85,36,34,42,78,48,96,96,52,85,59,76,44,73,70,60,78,78,52,78,81,65,56,100,89,109

Secondary structure (DSSP, 8-state):
--TTT------TTSEEEE-TTT--EEEESS--SS--EE-SSS-EEE--SS---EEE-S-GGG-TT---TT-SEEE-SSSSSS-B----SPPPP-SS-GGGTTB-SS-EEEEE---TTT---SS-EEEEEEEGGGTEEEEEEEEEETTEEEEE----TTS--SEE-SSTT--EEEEEE-TTSSEEEEE---S--S-GGGS-HHHHTTS-TTTTTT--EEEEE--TT----PPPP--SHHHHHHHHT-S-HHHHHHHHHHHHHS-HHHHGGGHHHHHHHHHH-S-HHHHHHHHHHHHHTT---HHHHHHHHT-S-HHHHHHHHHHHGGGGGG--HHHHHHHHHHHHS---HHHHHHHHHHHTT-TT---HHHHHHHHHHHTTSHHHHHHHTT---HHHHHHHHHHHHHHTTS-----HHHHHHHHHHHHHHHTTS-HHHHHHHHHHHHHHHHH---SS--HHHHHHHHHHHHH-PPPTTSHHHHHHHHHHHHHHHHHHTT-S-HHHHHHHHHHTTSSSS-HHHHHHHHHHHTSTTS-HHHHHHHHHHGGG---THHHHHHHHHGGG--HHHHHHHHHHHTTSHHHHHHHHHHHHTTSS-GGGS-HHHHHHHHT-S-HHHHHHHHHHH-PPP-HHHHHHHHHHT--SSS--HHHHHHHHHHTHHHHS-BTTB--SS--SGGGTT--TT-

Nearest PDB structures (foldseek):
  7q4o-assembly1_A  TM=2.969E-01  e=8.059E-04  Homo sapiens
  6zqe-assembly1_UJ  TM=3.652E-01  e=3.713E-02  Saccharomyces cerevisiae S288C
  7sqc-assembly1_K3  TM=3.222E-01  e=1.675E-01  Chlamydomonas reinhardtii
  5k7v-assembly1_B  TM=1.437E-01  e=4.225E-02  synthetic construct